Protein AF-0000000084807814 (afdb_homodimer)

Nearest PDB structures (foldseek):
  6lvo-assembly1_A  TM=9.625E-01  e=2.321E-27  Bosea sp. PAMC 26642
  5z7r-assembly1_A  TM=7.871E-01  e=3.374E-19  Clostridium acetobutylicum ATCC 824
  3lao-assembly1_A  TM=8.910E-01  e=4.026E-16  Pseudomonas aeruginosa PAO1
  3swx-assembly1_C  TM=7.745E-01  e=6.303E-18  Mycobacteroides abscessus
  6p5u-assembly1_A  TM=8.209E-01  e=6.820E-16  uncultured organism

Solvent-accessible surface area (backbone atoms only — not comparable to full-atom values): 24868 Å² total; per-residue (Å²): 124,38,92,38,49,48,77,48,78,55,91,37,27,34,38,40,33,40,49,34,74,93,56,40,25,38,41,39,59,56,45,26,47,41,51,28,50,55,55,58,60,40,73,80,33,88,68,42,54,29,38,36,44,30,19,52,67,64,29,23,13,63,12,68,26,61,71,54,48,58,64,63,67,57,57,85,82,73,62,86,67,82,42,41,61,52,51,27,46,48,43,50,44,61,54,72,56,55,31,33,35,18,30,14,18,39,16,21,38,63,45,37,32,53,50,70,65,34,42,40,28,30,24,5,68,63,16,38,38,31,34,56,36,38,78,38,41,38,54,59,47,69,27,29,79,60,42,38,33,52,27,42,34,61,70,56,30,42,39,26,52,64,68,40,41,69,34,45,33,66,54,33,36,69,38,23,65,28,75,46,75,42,58,73,75,41,22,62,64,54,43,49,52,53,44,47,57,53,58,73,39,39,64,67,25,42,40,53,33,49,58,57,49,45,80,53,41,68,60,41,46,52,40,29,50,53,28,49,51,54,30,56,56,26,59,73,31,69,59,13,47,52,31,51,52,51,52,56,53,57,72,75,103,124,40,93,38,48,49,78,47,80,56,93,37,27,35,38,40,31,41,49,33,73,94,57,41,24,38,40,37,57,55,44,26,46,43,52,27,49,55,55,58,59,40,74,78,32,87,66,42,56,29,37,36,41,29,20,54,68,65,27,23,13,62,12,68,26,63,70,55,49,58,64,64,67,58,58,88,80,73,64,80,67,84,41,42,60,52,51,27,47,48,41,52,46,63,53,70,58,54,32,33,35,18,31,15,20,40,17,20,38,63,45,35,32,52,51,72,66,36,77,43,30,32,25,4,68,64,16,38,37,31,35,57,37,22,73,38,16,25,43,50,49,68,27,29,42,59,44,37,24,68,52,28,4,51,33,51,30,36,40,25,51,48,63,40,42,70,34,44,33,66,53,33,34,69,39,55,71,28,74,45,72,42,58,73,76,40,23,60,62,54,44,48,52,53,45,48,58,57,61,71,43,65,65,67,61,50,41,53,52,49,56,72,72,46,81,52,42,68,59,41,46,51,40,28,50,53,30,46,49,54,31,53,56,26,59,72,31,69,54,14,48,51,31,50,51,50,51,56,52,59,74,75,104

Radius of gyration: 24.82 Å; Cα contacts (8 Å, |Δi|>4): 1055; chains: 2; bounding box: 50×74×62 Å

pLDDT: mean 93.94, std 10.64, range [45.28, 98.94]

Organism: Rhodopseudomonas palustris (strain HaA2) (NCBI:txid316058)

InterPro domains:
  IPR001753 Enoyl-CoA hydratase/isomerase-like domain [PF00378] (10-251)
  IPR029045 ClpP/crotonase-like domain superfamily [SSF52096] (1-252)
  IPR051053 Enoyl-CoA hydratase/isomerase and chromodomain-containing protein [PTHR43684] (3-251)

Secondary structure (DSSP, 8-state):
--TTEEEEEETTEEEEEE--GGGTT-B-HHHHHHHHHHHHHHHT-TT--EEEEE--SSEEE--B-HHHHHHHHT-TT-S----HHHHHHHHHHH--S-EEEEE-SEEETHHHHGGGG-SEEEEETT-EEE-TTGGGT----TTHHHHHHHHH-HHHHHHHHTT---EEHHHHHHHTS--EEE-TT-HHHHHHHHHHHHHTS-HHHHHHHHHHHSPPHHHHHHHHHHHHHHHHHHHTSHHHHHHHHHHHHHHH-/--TTEEEEEETTEEEEEE--GGGTT-B-HHHHHHHHHHHHHHHT-TT--EEEEE--SSEEE--B-HHHHHHHHT-TT-S----HHHHHHHHHHH--S-EEEEE-SEEETHHHHGGGG-SEEEEETT-EEE-TTGGGT----TTHHHHHHHHH-HHHHHHHHTT---EEHHHHHHHTS--EEE-TT-HHHHHHHHHHHHHTS-HHHHHHHHHHHSPPHHHHHHHHHHHHHHHHHHHTSHHHHHHHHHHHHHHH-

Sequence (506 aa):
MSDYLIVSDEDAVRVITMRRPEKKNALTQDMYRAMTAAIDSAQNDPTIRCLIITGGSGVFTAGNDLEDFLKAGTDASGAPRVTAATDFLYALARNTKPLIAAVDGLAIGIGTTLLFHCDYVLASTSAVFSTPFIQLGLVPEGASSLLAPRAMGHHRAFAMLVMGRKLSADDARDAGFVNAVVAPGHTEEEAMKAARDICALPAEAVAISRKLIKPSPTDLIARIDQESKLFGERMKSQEAIGAFTRFFQRKKGMSDYLIVSDEDAVRVITMRRPEKKNALTQDMYRAMTAAIDSAQNDPTIRCLIITGGSGVFTAGNDLEDFLKAGTDASGAPRVTAATDFLYALARNTKPLIAAVDGLAIGIGTTLLFHCDYVLASTSAVFSTPFIQLGLVPEGASSLLAPRAMGHHRAFAMLVMGRKLSADDARDAGFVNAVVAPGHTEEEAMKAARDICALPAEAVAISRKLIKPSPTDLIARIDQESKLFGERMKSQEAIGAFTRFFQRKKG

Structure (mmCIF, N/CA/C/O backbone):
data_AF-0000000084807814-model_v1
#
loop_
_entity.id
_entity.type
_entity.pdbx_description
1 polymer 'Enoyl-CoA hydratase'
#
loop_
_atom_site.group_PDB
_atom_site.id
_atom_site.type_symbol
_atom_site.label_atom_id
_atom_site.label_alt_id
_atom_site.label_comp_id
_atom_site.label_asym_id
_atom_site.label_entity_id
_atom_site.label_seq_id
_atom_site.pdbx_PDB_ins_code
_atom_site.Cartn_x
_atom_site.Cartn_y
_atom_site.Cartn_z
_atom_site.occupancy
_atom_site.B_iso_or_equiv
_atom_site.auth_seq_id
_atom_site.auth_comp_id
_atom_site.auth_asym_id
_atom_site.auth_atom_id
_atom_site.pdbx_PDB_model_num
ATOM 1 N N . MET A 1 1 ? -13.867 -27.859 -16.719 1 47.97 1 MET A N 1
ATOM 2 C CA . MET A 1 1 ? -13.211 -27.328 -15.523 1 47.97 1 MET A CA 1
ATOM 3 C C . MET A 1 1 ? -12.148 -28.281 -15 1 47.97 1 MET A C 1
ATOM 5 O O . MET A 1 1 ? -12.32 -29.5 -15.094 1 47.97 1 MET A O 1
ATOM 9 N N . SER A 1 2 ? -10.852 -27.922 -14.992 1 62.88 2 SER A N 1
ATOM 10 C CA . SER A 1 2 ? -9.781 -28.844 -14.648 1 62.88 2 SER A CA 1
ATOM 11 C C . SER A 1 2 ? -10.023 -29.5 -13.289 1 62.88 2 SER A C 1
ATOM 13 O O . SER A 1 2 ? -10.594 -28.875 -12.391 1 62.88 2 SER A O 1
ATOM 15 N N . ASP A 1 3 ? -9.977 -30.906 -13.172 1 85.38 3 ASP A N 1
ATOM 16 C CA . ASP A 1 3 ? -10.055 -31.656 -11.922 1 85.38 3 ASP A CA 1
ATOM 17 C C . ASP A 1 3 ? -9.062 -31.109 -10.891 1 85.38 3 ASP A C 1
ATOM 19 O O . ASP A 1 3 ? -9.203 -31.375 -9.695 1 85.38 3 ASP A O 1
ATOM 23 N N . TYR A 1 4 ? -8.273 -30.156 -11.398 1 95.62 4 TYR A N 1
ATOM 24 C CA . TYR A 1 4 ? -7.172 -29.75 -10.531 1 95.62 4 TYR A CA 1
ATOM 25 C C . TYR A 1 4 ? -7.387 -28.359 -9.984 1 95.62 4 TYR A C 1
ATOM 27 O O . TYR A 1 4 ? -6.496 -27.781 -9.344 1 95.62 4 TYR A O 1
ATOM 35 N N . LEU A 1 5 ? -8.641 -27.75 -10.289 1 97.56 5 LEU A N 1
ATOM 36 C CA . LEU A 1 5 ? -9.023 -26.453 -9.75 1 97.56 5 LEU A CA 1
ATOM 37 C C . LEU A 1 5 ? -10.43 -26.5 -9.172 1 97.56 5 LEU A C 1
ATOM 39 O O . LEU A 1 5 ? -11.383 -26.875 -9.867 1 97.56 5 LEU A O 1
ATOM 43 N N . ILE A 1 6 ? -10.539 -26.156 -7.945 1 97.44 6 ILE A N 1
ATOM 44 C CA . ILE A 1 6 ? -11.836 -26.094 -7.285 1 97.44 6 ILE A CA 1
ATOM 45 C C . ILE A 1 6 ? -12.219 -24.641 -7.031 1 97.44 6 ILE A C 1
ATOM 47 O O . ILE A 1 6 ? -11.445 -23.875 -6.441 1 97.44 6 ILE A O 1
ATOM 51 N N . VAL A 1 7 ? -13.375 -24.234 -7.543 1 98 7 VAL A N 1
ATOM 52 C CA . VAL A 1 7 ? -13.898 -22.891 -7.312 1 98 7 VAL A CA 1
ATOM 53 C C . VAL A 1 7 ? -15.156 -22.984 -6.441 1 98 7 VAL A C 1
ATOM 55 O O . VAL A 1 7 ? -16.078 -23.734 -6.746 1 98 7 VAL A O 1
ATOM 58 N N . SER A 1 8 ? -15.102 -22.328 -5.332 1 97.94 8 SER A N 1
ATOM 59 C CA . SER A 1 8 ? -16.25 -22.297 -4.441 1 97.94 8 SER A CA 1
ATOM 60 C C . SER A 1 8 ? -16.562 -20.875 -3.982 1 97.94 8 SER A C 1
ATOM 62 O O . SER A 1 8 ? -15.656 -20.047 -3.906 1 97.94 8 SER A O 1
ATOM 64 N N . ASP A 1 9 ? -17.844 -20.609 -3.77 1 97.94 9 ASP A N 1
ATOM 65 C CA . ASP A 1 9 ? -18.297 -19.312 -3.277 1 97.94 9 ASP A CA 1
ATOM 66 C C . ASP A 1 9 ? -18.906 -19.438 -1.88 1 97.94 9 ASP A C 1
ATOM 68 O O . ASP A 1 9 ? -19.75 -20.297 -1.636 1 97.94 9 ASP A O 1
ATOM 72 N N . GLU A 1 10 ? -18.328 -18.656 -0.94 1 95.31 10 GLU A N 1
ATOM 73 C CA . GLU A 1 10 ? -18.844 -18.625 0.424 1 95.31 10 GLU A CA 1
ATOM 74 C C . GLU A 1 10 ? -18.734 -17.234 1.02 1 95.31 10 GLU A C 1
ATOM 76 O O . GLU A 1 10 ? -17.672 -16.609 0.968 1 95.31 10 GLU A O 1
ATOM 81 N N . ASP A 1 11 ? -19.844 -16.625 1.625 1 93.19 11 ASP A N 1
ATOM 82 C CA . ASP A 1 11 ? -19.828 -15.359 2.342 1 93.19 11 ASP A CA 1
ATOM 83 C C . ASP A 1 11 ? -19.328 -14.227 1.444 1 93.19 11 ASP A C 1
ATOM 85 O O . ASP A 1 11 ? -18.453 -13.453 1.837 1 93.19 11 ASP A O 1
ATOM 89 N N . ALA A 1 12 ? -19.719 -14.211 0.139 1 97.75 12 ALA A N 1
ATOM 90 C CA . ALA A 1 12 ? -19.375 -13.18 -0.842 1 97.75 12 ALA A CA 1
ATOM 91 C C . ALA A 1 12 ? -17.922 -13.297 -1.283 1 97.75 12 ALA A C 1
ATOM 93 O O . ALA A 1 12 ? -17.375 -12.383 -1.909 1 97.75 12 ALA A O 1
ATOM 94 N N . VAL A 1 13 ? -17.328 -14.461 -0.873 1 98.75 13 VAL A N 1
ATOM 95 C CA . VAL A 1 13 ? -15.938 -14.719 -1.207 1 98.75 13 VAL A CA 1
ATOM 96 C C . VAL A 1 13 ? -15.836 -15.891 -2.182 1 98.75 13 VAL A C 1
ATOM 98 O O . VAL A 1 13 ? -16.406 -16.953 -1.935 1 98.75 13 VAL A O 1
ATOM 101 N N . ARG A 1 14 ? -15.203 -15.75 -3.318 1 98.81 14 ARG A N 1
ATOM 102 C CA . ARG A 1 14 ? -14.852 -16.875 -4.188 1 98.81 14 ARG A CA 1
ATOM 103 C C . ARG A 1 14 ? -13.461 -17.406 -3.854 1 98.81 14 ARG A C 1
ATOM 105 O O . ARG A 1 14 ? -12.484 -16.641 -3.838 1 98.81 14 ARG A O 1
ATOM 112 N N . VAL A 1 15 ? -13.406 -18.594 -3.574 1 98.81 15 VAL A N 1
ATOM 113 C CA . VAL A 1 15 ? -12.148 -19.266 -3.271 1 98.81 15 VAL A CA 1
ATOM 114 C C . VAL A 1 15 ? -11.711 -20.125 -4.457 1 98.81 15 VAL A C 1
ATOM 116 O O . VAL A 1 15 ? -12.469 -20.984 -4.914 1 98.81 15 VAL A O 1
ATOM 119 N N . ILE A 1 16 ? -10.586 -19.844 -4.996 1 98.81 16 ILE A N 1
ATOM 120 C CA . ILE A 1 16 ? -9.953 -20.578 -6.082 1 98.81 16 ILE A CA 1
ATOM 121 C C . ILE A 1 16 ? -8.828 -21.453 -5.523 1 98.81 16 ILE A C 1
ATOM 123 O O . ILE A 1 16 ? -7.797 -20.938 -5.078 1 98.81 16 ILE A O 1
ATOM 127 N N . THR A 1 17 ? -8.992 -22.719 -5.562 1 98.69 17 THR A N 1
ATOM 128 C CA . THR A 1 17 ? -8.062 -23.641 -4.93 1 98.69 17 THR A CA 1
ATOM 129 C C . THR A 1 17 ? -7.375 -24.516 -5.977 1 98.69 17 THR A C 1
ATOM 131 O O . THR A 1 17 ? -8.031 -25.281 -6.684 1 98.69 17 THR A O 1
ATOM 134 N N . MET A 1 18 ? -6.109 -24.375 -6.098 1 98.56 18 MET A N 1
ATOM 135 C CA . MET A 1 18 ? -5.312 -25.328 -6.859 1 98.56 18 MET A CA 1
ATOM 136 C C . MET A 1 18 ? -5.199 -26.656 -6.117 1 98.56 18 MET A C 1
ATOM 138 O O . MET A 1 18 ? -4.789 -26.703 -4.957 1 98.56 18 MET A O 1
ATOM 142 N N . ARG A 1 19 ? -5.559 -27.734 -6.793 1 96.44 19 ARG A N 1
ATOM 143 C CA . ARG A 1 19 ? -5.578 -29.047 -6.141 1 96.44 19 ARG A CA 1
ATOM 144 C C . ARG A 1 19 ? -5.023 -30.125 -7.062 1 96.44 19 ARG A C 1
ATOM 146 O O . ARG A 1 19 ? -5.785 -30.844 -7.707 1 96.44 19 ARG A O 1
ATOM 153 N N . ARG A 1 20 ? -3.789 -30.219 -7.051 1 97.06 20 ARG A N 1
ATOM 154 C CA . ARG A 1 20 ? -3.01 -31.234 -7.75 1 97.06 20 ARG A CA 1
ATOM 155 C C . ARG A 1 20 ? -1.819 -31.688 -6.91 1 97.06 20 ARG A C 1
ATOM 157 O O . ARG A 1 20 ? -0.674 -31.625 -7.359 1 97.06 20 ARG A O 1
ATOM 164 N N . PRO A 1 21 ? -2.107 -32.219 -5.695 1 93.75 21 PRO A N 1
ATOM 165 C CA . PRO A 1 21 ? -1.045 -32.438 -4.715 1 93.75 21 PRO A CA 1
ATOM 166 C C . PRO A 1 21 ? 0.008 -33.438 -5.203 1 93.75 21 PRO A C 1
ATOM 168 O O . PRO A 1 21 ? 1.18 -33.344 -4.828 1 93.75 21 PRO A O 1
ATOM 171 N N . GLU A 1 22 ? -0.35 -34.344 -6.098 1 95.06 22 GLU A N 1
ATOM 172 C CA . GLU A 1 22 ? 0.586 -35.344 -6.562 1 95.06 22 GLU A CA 1
ATOM 173 C C . GLU A 1 22 ? 1.7 -34.75 -7.406 1 95.06 22 GLU A C 1
ATOM 175 O O . GLU A 1 22 ? 2.74 -35.375 -7.621 1 95.06 22 GLU A O 1
ATOM 180 N N . LYS A 1 23 ? 1.473 -33.562 -7.879 1 96.81 23 LYS A N 1
ATOM 181 C CA . LYS A 1 23 ? 2.486 -32.844 -8.648 1 96.81 23 LYS A CA 1
ATOM 182 C C . LYS A 1 23 ? 2.814 -31.5 -8.016 1 96.81 23 LYS A C 1
ATOM 184 O O . LYS A 1 23 ? 3.152 -30.547 -8.719 1 96.81 23 LYS A O 1
ATOM 189 N N . LYS A 1 24 ? 2.516 -31.391 -6.66 1 98 24 LYS A N 1
ATOM 190 C CA . LYS A 1 24 ? 2.805 -30.172 -5.918 1 98 24 LYS A CA 1
ATOM 191 C C . LYS A 1 24 ? 2.113 -28.969 -6.555 1 98 24 LYS A C 1
ATOM 193 O O . LYS A 1 24 ? 2.717 -27.906 -6.695 1 98 24 LYS A O 1
ATOM 198 N N . ASN A 1 25 ? 0.924 -29.125 -7.102 1 98.25 25 ASN A N 1
ATOM 199 C CA . ASN A 1 25 ? 0.076 -28.109 -7.707 1 98.25 25 ASN A CA 1
ATOM 200 C C . ASN A 1 25 ? 0.769 -27.422 -8.883 1 98.25 25 ASN A C 1
ATOM 202 O O . ASN A 1 25 ? 0.616 -26.219 -9.086 1 98.25 25 ASN A O 1
ATOM 206 N N . ALA A 1 26 ? 1.634 -28.188 -9.656 1 98 26 ALA A N 1
ATOM 207 C CA . ALA A 1 26 ? 2.195 -27.641 -10.891 1 98 26 ALA A CA 1
ATOM 208 C C . ALA A 1 26 ? 1.093 -27.219 -11.852 1 98 26 ALA A C 1
ATOM 210 O O . ALA A 1 26 ? 0.138 -27.969 -12.086 1 98 26 ALA A O 1
ATOM 211 N N . LEU A 1 27 ? 1.216 -26.016 -12.414 1 97.81 27 LEU A N 1
ATOM 212 C CA . LEU A 1 27 ? 0.135 -25.375 -13.148 1 97.81 27 LEU A CA 1
ATOM 213 C C . LEU A 1 27 ? 0.146 -25.781 -14.617 1 97.81 27 LEU A C 1
ATOM 215 O O . LEU A 1 27 ? 1.195 -25.766 -15.266 1 97.81 27 LEU A O 1
ATOM 219 N N . THR A 1 28 ? -0.939 -26.203 -15.102 1 95.88 28 THR A N 1
ATOM 220 C CA . THR A 1 28 ? -1.131 -26.578 -16.5 1 95.88 28 THR A CA 1
ATOM 221 C C . THR A 1 28 ? -1.923 -25.5 -17.234 1 95.88 28 THR A C 1
ATOM 223 O O . THR A 1 28 ? -2.531 -24.625 -16.609 1 95.88 28 THR A O 1
ATOM 226 N N . GLN A 1 29 ? -1.969 -25.656 -18.578 1 94.69 29 GLN A N 1
ATOM 227 C CA . GLN A 1 29 ? -2.766 -24.734 -19.391 1 94.69 29 GLN A CA 1
ATOM 228 C C . GLN A 1 29 ? -4.238 -24.781 -18.984 1 94.69 29 GLN A C 1
ATOM 230 O O . GLN A 1 29 ? -4.91 -23.75 -18.938 1 94.69 29 GLN A O 1
ATOM 235 N N . ASP A 1 30 ? -4.688 -25.938 -18.688 1 95.62 30 ASP A N 1
ATOM 236 C CA . ASP A 1 30 ? -6.082 -26.094 -18.281 1 95.62 30 ASP A CA 1
ATOM 237 C C . ASP A 1 30 ? -6.352 -25.391 -16.953 1 95.62 30 ASP A C 1
ATOM 239 O O . ASP A 1 30 ? -7.402 -24.766 -16.781 1 95.62 30 ASP A O 1
ATOM 243 N N . MET A 1 31 ? -5.48 -25.5 -15.984 1 97.62 31 MET A N 1
ATOM 244 C CA . MET A 1 31 ? -5.621 -24.812 -14.711 1 97.62 31 MET A CA 1
ATOM 245 C C . MET A 1 31 ? -5.648 -23.297 -14.914 1 97.62 31 MET A C 1
ATOM 247 O O . MET A 1 31 ? -6.453 -22.594 -14.297 1 97.62 31 MET A O 1
ATOM 251 N N . TYR A 1 32 ? -4.793 -22.781 -15.797 1 97.5 32 TYR A N 1
ATOM 252 C CA . TYR A 1 32 ? -4.773 -21.344 -16.094 1 97.5 32 TYR A CA 1
ATOM 253 C C . TYR A 1 32 ? -6.105 -20.891 -16.672 1 97.5 32 TYR A C 1
ATOM 255 O O . TYR A 1 32 ? -6.645 -19.859 -16.281 1 97.5 32 TYR A O 1
ATOM 263 N N . ARG A 1 33 ? -6.586 -21.641 -17.656 1 96.88 33 ARG A N 1
ATOM 264 C CA . ARG A 1 33 ? -7.867 -21.297 -18.266 1 96.88 33 ARG A CA 1
ATOM 265 C C . ARG A 1 33 ? -8.977 -21.25 -17.219 1 96.88 33 ARG A C 1
ATOM 267 O O . ARG A 1 33 ? -9.805 -20.344 -17.234 1 96.88 33 ARG A O 1
ATOM 274 N N . ALA A 1 34 ? -8.922 -22.219 -16.344 1 97.88 34 ALA A N 1
ATOM 275 C CA . ALA A 1 34 ? -9.938 -22.281 -15.289 1 97.88 34 ALA A CA 1
ATOM 276 C C . ALA A 1 34 ? -9.812 -21.109 -14.328 1 97.88 34 ALA A C 1
ATOM 278 O O . ALA A 1 34 ? -10.812 -20.531 -13.898 1 97.88 34 ALA A O 1
ATOM 279 N N . MET A 1 35 ? -8.609 -20.766 -13.922 1 98.44 35 MET A N 1
ATOM 280 C CA . MET A 1 35 ? -8.391 -19.625 -13.039 1 98.44 35 MET A CA 1
ATOM 281 C C . MET A 1 35 ? -8.836 -18.328 -13.695 1 98.44 35 MET A C 1
ATOM 283 O O . MET A 1 35 ? -9.461 -17.484 -13.062 1 98.44 35 MET A O 1
ATOM 287 N N . THR A 1 36 ? -8.539 -18.172 -15.008 1 98.25 36 THR A N 1
ATOM 288 C CA . THR A 1 36 ? -8.984 -17 -15.758 1 98.25 36 THR A CA 1
ATOM 289 C C . THR A 1 36 ? -10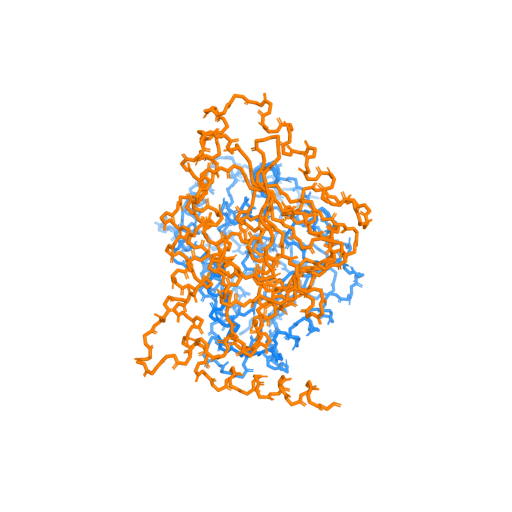.508 -16.891 -15.734 1 98.25 36 THR A C 1
ATOM 291 O O . THR A 1 36 ? -11.055 -15.828 -15.43 1 98.25 36 THR A O 1
ATOM 294 N N . ALA A 1 37 ? -11.109 -17.984 -16.016 1 98.06 37 ALA A N 1
ATOM 295 C CA . ALA A 1 37 ? -12.57 -18.016 -16.031 1 98.06 37 ALA A CA 1
ATOM 296 C C . ALA A 1 37 ? -13.141 -17.656 -14.656 1 98.06 37 ALA A C 1
ATOM 298 O O . ALA A 1 37 ? -14.125 -16.922 -14.562 1 98.06 37 ALA A O 1
ATOM 299 N N . ALA A 1 38 ? -12.508 -18.203 -13.602 1 98.44 38 ALA A N 1
ATOM 300 C CA . ALA A 1 38 ? -12.969 -17.938 -12.234 1 98.44 38 ALA A CA 1
ATOM 301 C C . ALA A 1 38 ? -12.859 -16.469 -11.883 1 98.44 38 ALA A C 1
ATOM 303 O O . ALA A 1 38 ? -13.766 -15.898 -11.266 1 98.44 38 ALA A O 1
ATOM 304 N N . ILE A 1 39 ? -11.805 -15.828 -12.25 1 98.69 39 ILE A N 1
ATOM 305 C CA . ILE A 1 39 ? -11.586 -14.414 -11.961 1 98.69 39 ILE A CA 1
ATOM 306 C C . ILE A 1 39 ? -12.539 -13.57 -12.805 1 98.69 39 ILE A C 1
ATOM 308 O O . ILE A 1 39 ? -13.211 -12.68 -12.289 1 98.69 39 ILE A O 1
ATOM 312 N N . ASP A 1 40 ? -12.648 -13.891 -14.094 1 98.38 40 ASP A N 1
ATOM 313 C CA . ASP A 1 40 ? -13.453 -13.102 -15.016 1 98.38 40 ASP A CA 1
ATOM 314 C C . ASP A 1 40 ? -14.93 -13.148 -14.641 1 98.38 40 ASP A C 1
ATOM 316 O O . ASP A 1 40 ? -15.617 -12.125 -14.664 1 98.38 40 ASP A O 1
ATOM 320 N N . SER A 1 41 ? -15.375 -14.312 -14.281 1 98 41 SER A N 1
ATOM 321 C CA . SER A 1 41 ? -16.797 -14.453 -13.977 1 98 41 SER A CA 1
ATOM 322 C C . SER A 1 41 ? -17.156 -13.734 -12.68 1 98 41 SER A C 1
ATOM 324 O O . SER A 1 41 ? -18.312 -13.398 -12.453 1 98 41 SER A O 1
ATOM 326 N N . ALA A 1 42 ? -16.188 -13.555 -11.797 1 98.06 42 ALA A N 1
ATOM 327 C CA . ALA A 1 42 ? -16.422 -12.859 -10.539 1 98.06 42 ALA A CA 1
ATOM 328 C C . ALA A 1 42 ? -16.625 -11.359 -10.766 1 98.06 42 ALA A C 1
ATOM 330 O O . ALA A 1 42 ? -17.234 -10.672 -9.945 1 98.06 42 ALA A O 1
ATOM 331 N N . GLN A 1 43 ? -16.109 -10.758 -11.836 1 96.44 43 GLN A N 1
ATOM 332 C CA . GLN A 1 43 ? -16.062 -9.312 -12.047 1 96.44 43 GLN A CA 1
ATOM 333 C C . GLN A 1 43 ? -17.453 -8.727 -12.164 1 96.44 43 GLN A C 1
ATOM 335 O O . GLN A 1 43 ? -17.719 -7.621 -11.688 1 96.44 43 GLN A O 1
ATOM 340 N N . ASN A 1 44 ? -18.375 -9.438 -12.75 1 92.75 44 ASN A N 1
ATOM 341 C CA . ASN A 1 44 ? -19.703 -8.898 -12.977 1 92.75 44 ASN A CA 1
ATOM 342 C C . ASN A 1 44 ? -20.734 -9.531 -12.039 1 92.75 44 ASN A C 1
ATOM 344 O O . ASN A 1 44 ? -21.938 -9.398 -12.25 1 92.75 44 ASN A O 1
ATOM 348 N N . ASP A 1 45 ? -20.297 -10.352 -11.102 1 96.5 45 ASP A N 1
ATOM 349 C CA . ASP A 1 45 ? -21.172 -10.969 -10.109 1 96.5 45 ASP A CA 1
ATOM 350 C C . ASP A 1 45 ? -21.172 -10.164 -8.812 1 96.5 45 ASP A C 1
ATOM 352 O O . ASP A 1 45 ? -20.219 -10.234 -8.031 1 96.5 45 ASP A O 1
ATOM 356 N N . PRO A 1 46 ? -22.219 -9.422 -8.57 1 94.5 46 PRO A N 1
ATOM 357 C CA . PRO A 1 46 ? -22.234 -8.539 -7.402 1 94.5 46 PRO A CA 1
ATOM 358 C C . PRO A 1 46 ? -22.219 -9.305 -6.082 1 94.5 46 PRO A C 1
ATOM 360 O O . PRO A 1 46 ? -22 -8.711 -5.023 1 94.5 46 PRO A O 1
ATOM 363 N N . THR A 1 47 ? -22.469 -10.617 -6.133 1 96.81 47 THR A N 1
ATOM 364 C CA . THR A 1 47 ? -22.484 -11.406 -4.906 1 96.81 47 THR A CA 1
ATOM 365 C C . THR A 1 47 ? -21.078 -11.789 -4.488 1 96.81 47 THR A C 1
ATOM 367 O O . THR A 1 47 ? -20.859 -12.227 -3.357 1 96.81 47 THR A O 1
ATOM 370 N N . ILE A 1 48 ? -20.109 -11.664 -5.391 1 98.25 48 ILE A N 1
ATOM 371 C CA . ILE A 1 48 ? -18.719 -11.906 -5.07 1 98.25 48 ILE A CA 1
ATOM 372 C C . ILE A 1 48 ? -18.016 -10.578 -4.812 1 98.25 48 ILE A C 1
ATOM 374 O O . ILE A 1 48 ? -17.938 -9.727 -5.699 1 98.25 48 ILE A O 1
ATOM 378 N N . ARG A 1 49 ? -17.422 -10.383 -3.615 1 98.06 49 ARG A N 1
ATOM 379 C CA . ARG A 1 49 ? -16.828 -9.102 -3.225 1 98.06 49 ARG A CA 1
ATOM 380 C C . ARG A 1 49 ? -15.312 -9.227 -3.041 1 98.06 49 ARG A C 1
ATOM 382 O O . ARG A 1 49 ? -14.602 -8.227 -3.002 1 98.06 49 ARG A O 1
ATOM 389 N N . CYS A 1 50 ? -14.906 -10.453 -2.895 1 98.62 50 CYS A N 1
ATOM 390 C CA . CYS A 1 50 ? -13.492 -10.734 -2.676 1 98.62 50 CYS A CA 1
ATOM 391 C C . CYS A 1 50 ? -13.109 -12.102 -3.244 1 98.62 50 CYS A C 1
ATOM 393 O O . CYS A 1 50 ? -13.961 -12.984 -3.352 1 98.62 50 CYS A O 1
ATOM 395 N N . LEU A 1 51 ? -11.891 -12.281 -3.672 1 98.88 51 LEU A N 1
ATOM 396 C CA . LEU A 1 51 ? -11.359 -13.547 -4.16 1 98.88 51 LEU A CA 1
ATOM 397 C C . LEU A 1 51 ? -10.195 -14.016 -3.287 1 98.88 51 LEU A C 1
ATOM 399 O O . LEU A 1 51 ? -9.445 -13.203 -2.752 1 98.88 51 LEU A O 1
ATOM 403 N N . ILE A 1 52 ? -10.062 -15.312 -3.148 1 98.94 52 ILE A N 1
ATOM 404 C CA . ILE A 1 52 ? -8.906 -15.953 -2.523 1 98.94 52 ILE A CA 1
ATOM 405 C C . ILE A 1 52 ? -8.297 -16.969 -3.486 1 98.94 52 ILE A C 1
ATOM 407 O O . ILE A 1 52 ? -9.023 -17.734 -4.129 1 98.94 52 ILE A O 1
ATOM 411 N N . ILE A 1 53 ? -7.004 -16.938 -3.705 1 98.94 53 ILE A N 1
ATOM 412 C CA . ILE A 1 53 ? -6.27 -18 -4.371 1 98.94 53 ILE A CA 1
ATOM 413 C C . ILE A 1 53 ? -5.438 -18.781 -3.348 1 98.94 53 ILE A C 1
ATOM 415 O O . ILE A 1 53 ? -4.754 -18.172 -2.516 1 98.94 53 ILE A O 1
ATOM 419 N N . THR A 1 54 ? -5.57 -20.109 -3.346 1 98.88 54 THR A N 1
ATOM 420 C CA . THR A 1 54 ? -4.84 -20.953 -2.402 1 98.88 54 THR A CA 1
ATOM 421 C C . THR A 1 54 ? -4.449 -22.281 -3.051 1 98.88 54 THR A C 1
ATOM 423 O O . THR A 1 54 ? -5.055 -22.688 -4.039 1 98.88 54 THR A O 1
ATOM 426 N N . GLY A 1 55 ? -3.385 -22.875 -2.584 1 98.44 55 GLY A N 1
ATOM 427 C CA . GLY A 1 55 ? -3.016 -24.234 -2.951 1 98.44 55 GLY A CA 1
ATOM 428 C C . GLY A 1 55 ? -3.383 -25.25 -1.895 1 98.44 55 GLY A C 1
ATOM 429 O O . GLY A 1 55 ? -3.037 -26.438 -2.018 1 98.44 55 GLY A O 1
ATOM 430 N N . GLY A 1 56 ? -4.078 -24.797 -0.87 1 96.19 56 GLY A N 1
ATOM 431 C CA . GLY A 1 56 ? -4.316 -25.672 0.272 1 96.19 56 GLY A CA 1
ATOM 432 C C . GLY A 1 56 ? -3.119 -25.781 1.198 1 96.19 56 GLY A C 1
ATOM 433 O O . GLY A 1 56 ? -2.27 -24.891 1.229 1 96.19 56 GLY A O 1
ATOM 434 N N . SER A 1 57 ? -3.094 -26.844 2.012 1 93.88 57 SER A N 1
ATOM 435 C CA . SER A 1 57 ? -2.025 -27.016 2.988 1 93.88 57 SER A CA 1
ATOM 436 C C . SER A 1 57 ? -0.778 -27.609 2.342 1 93.88 57 SER A C 1
ATOM 438 O O . SER A 1 57 ? -0.877 -28.5 1.48 1 93.88 57 SER A O 1
ATOM 440 N N . GLY A 1 58 ? 0.363 -27.141 2.662 1 94.81 58 GLY A N 1
ATOM 441 C CA . GLY A 1 58 ? 1.634 -27.781 2.375 1 94.81 58 GLY A CA 1
ATOM 442 C C . GLY A 1 58 ? 2.328 -27.203 1.152 1 94.81 58 GLY A C 1
ATOM 443 O O . GLY A 1 58 ? 3.551 -27.047 1.146 1 94.81 58 GLY A O 1
ATOM 444 N N . VAL A 1 59 ? 1.577 -27 0.078 1 97.75 59 VAL A N 1
ATOM 445 C CA . VAL A 1 59 ? 2.188 -26.469 -1.142 1 97.75 59 VAL A CA 1
ATOM 446 C C . VAL A 1 59 ? 1.219 -25.516 -1.839 1 97.75 59 VAL A C 1
ATOM 448 O O . VAL A 1 59 ? 0.071 -25.891 -2.109 1 97.75 59 VAL A O 1
ATOM 451 N N . PHE A 1 60 ? 1.658 -24.297 -2.066 1 98.75 60 PHE A N 1
ATOM 452 C CA . PHE A 1 60 ? 0.889 -23.391 -2.922 1 98.75 60 PHE A CA 1
ATOM 453 C C . PHE A 1 60 ? 0.979 -23.828 -4.379 1 98.75 60 PHE A C 1
ATOM 455 O O . PHE A 1 60 ? 0.04 -24.422 -4.914 1 98.75 60 PHE A O 1
ATOM 462 N N . THR A 1 61 ? 2.176 -23.719 -4.996 1 98.75 61 THR A N 1
ATOM 463 C CA . THR A 1 61 ? 2.416 -24.297 -6.316 1 98.75 61 THR A CA 1
ATOM 464 C C . THR A 1 61 ? 3.912 -24.375 -6.602 1 98.75 61 THR A C 1
ATOM 466 O O . THR A 1 61 ? 4.676 -23.484 -6.238 1 98.75 61 THR A O 1
ATOM 469 N N . ALA A 1 62 ? 4.266 -25.453 -7.281 1 97.94 62 ALA A N 1
ATOM 470 C CA . ALA A 1 62 ? 5.648 -25.625 -7.723 1 97.94 62 ALA A CA 1
ATOM 471 C C . ALA A 1 62 ? 5.91 -24.844 -9.008 1 97.94 62 ALA A C 1
ATOM 473 O O . ALA A 1 62 ? 7.008 -24.906 -9.57 1 97.94 62 ALA A O 1
ATOM 474 N N . GLY A 1 63 ? 4.883 -24.125 -9.453 1 97.5 63 GLY A N 1
ATOM 475 C CA . GLY A 1 63 ? 5.012 -23.375 -10.688 1 97.5 63 GLY A CA 1
ATOM 476 C C . GLY A 1 63 ? 4.453 -24.109 -11.898 1 97.5 63 GLY A C 1
ATOM 477 O O . GLY A 1 63 ? 3.504 -24.875 -11.773 1 97.5 63 GLY A O 1
ATOM 478 N N . ASN A 1 64 ? 4.945 -23.781 -13.07 1 95 64 ASN A N 1
ATOM 479 C CA . ASN A 1 64 ? 4.453 -24.375 -14.305 1 95 64 ASN A CA 1
ATOM 480 C C . ASN A 1 64 ? 4.762 -25.875 -14.367 1 95 64 ASN A C 1
ATOM 482 O O . ASN A 1 64 ? 5.852 -26.297 -13.984 1 95 64 ASN A O 1
ATOM 486 N N . ASP A 1 65 ? 3.752 -26.625 -14.797 1 93.81 65 ASP A N 1
ATOM 487 C CA . ASP A 1 65 ? 4.082 -27.953 -15.273 1 93.81 65 ASP A CA 1
ATOM 488 C C . ASP A 1 65 ? 5 -27.906 -16.484 1 93.81 65 ASP A C 1
ATOM 490 O O . ASP A 1 65 ? 4.586 -27.469 -17.562 1 93.81 65 ASP A O 1
ATOM 494 N N . LEU A 1 66 ? 6.148 -28.312 -16.344 1 87.69 66 LEU A N 1
ATOM 495 C CA . LEU A 1 66 ? 7.188 -28.094 -17.328 1 87.69 66 LEU A CA 1
ATOM 496 C C . LEU A 1 66 ? 6.832 -28.781 -18.656 1 87.69 66 LEU A C 1
ATOM 498 O O . LEU A 1 66 ? 7.059 -28.219 -19.719 1 87.69 66 LEU A O 1
ATOM 502 N N . GLU A 1 67 ? 6.328 -30.047 -18.578 1 86 67 GLU A N 1
ATOM 503 C CA . GLU A 1 67 ? 5.93 -30.75 -19.781 1 86 67 GLU A CA 1
ATOM 504 C C . GLU A 1 67 ? 4.805 -30.016 -20.516 1 86 67 GLU A C 1
ATOM 506 O O . GLU A 1 67 ? 4.859 -29.828 -21.734 1 86 67 GLU A O 1
ATOM 511 N N . ASP A 1 68 ? 3.854 -29.625 -19.766 1 89.06 68 ASP A N 1
ATOM 512 C CA . ASP A 1 68 ? 2.732 -28.875 -20.312 1 89.06 68 ASP A CA 1
ATOM 513 C C . ASP A 1 68 ? 3.197 -27.547 -20.891 1 89.06 68 ASP A C 1
ATOM 515 O O . ASP A 1 68 ? 2.73 -27.125 -21.953 1 89.06 68 ASP A O 1
ATOM 519 N N . PHE A 1 69 ? 4.086 -26.922 -20.312 1 88.38 69 PHE A N 1
ATOM 520 C CA . PHE A 1 69 ? 4.637 -25.625 -20.688 1 88.38 69 PHE A CA 1
ATOM 521 C C . PHE A 1 69 ? 5.375 -25.719 -22.016 1 88.38 69 PHE A C 1
ATOM 523 O O . PHE A 1 69 ? 5.16 -24.906 -22.922 1 88.38 69 PHE A O 1
ATOM 530 N N . LEU A 1 70 ? 6.184 -26.656 -22.109 1 82.12 70 LEU A N 1
ATOM 531 C CA . LEU A 1 70 ? 6.977 -26.828 -23.312 1 82.12 70 LEU A CA 1
ATOM 532 C C . LEU A 1 70 ? 6.09 -27.188 -24.5 1 82.12 70 LEU A C 1
ATOM 534 O O . LEU A 1 70 ? 6.352 -26.75 -25.641 1 82.12 70 LEU A O 1
ATOM 538 N N . LYS A 1 71 ? 5.062 -27.859 -24.234 1 81.56 71 LYS A N 1
ATOM 539 C CA . LYS A 1 71 ? 4.125 -28.219 -25.297 1 81.56 71 LYS A CA 1
ATOM 540 C C . LYS A 1 71 ? 3.35 -27 -25.781 1 81.56 71 LYS A C 1
ATOM 542 O O . LYS A 1 71 ? 3.049 -26.891 -26.969 1 81.56 71 LYS A O 1
ATOM 547 N N . ALA A 1 72 ? 3.088 -26.141 -24.953 1 77.38 72 ALA A N 1
ATOM 548 C CA . ALA A 1 72 ? 2.297 -24.953 -25.266 1 77.38 72 ALA A CA 1
ATOM 549 C C . ALA A 1 72 ? 3.115 -23.938 -26.062 1 77.38 72 ALA A C 1
ATOM 551 O O . ALA A 1 72 ? 2.561 -23.156 -26.844 1 77.38 72 ALA A O 1
ATOM 552 N N . GLY A 1 73 ? 4.285 -23.703 -25.797 1 66.25 73 GLY A N 1
ATOM 553 C CA . GLY A 1 73 ? 5.152 -22.719 -26.422 1 66.25 73 GLY A CA 1
ATOM 554 C C . GLY A 1 73 ? 5.484 -23.047 -27.859 1 66.25 73 GLY A C 1
ATOM 555 O O . GLY A 1 73 ? 6 -22.203 -28.594 1 66.25 73 GLY A O 1
ATOM 556 N N . THR A 1 74 ? 5.387 -24.25 -28.25 1 56.91 74 THR A N 1
ATOM 557 C CA . THR A 1 74 ? 5.879 -24.641 -29.562 1 56.91 74 THR A CA 1
ATOM 558 C C . THR A 1 74 ? 4.84 -24.344 -30.641 1 56.91 74 THR A C 1
ATOM 560 O O . THR A 1 74 ? 4.953 -24.844 -31.766 1 56.91 74 THR A O 1
ATOM 563 N N . ASP A 1 75 ? 4.145 -23.188 -30.422 1 52.25 75 ASP A N 1
ATOM 564 C CA . ASP A 1 75 ? 3.385 -23.016 -31.656 1 52.25 75 ASP A CA 1
ATOM 565 C C . ASP A 1 75 ? 4.316 -22.75 -32.844 1 52.25 75 ASP A C 1
ATOM 567 O O . ASP A 1 75 ? 5.402 -22.203 -32.688 1 52.25 75 ASP A O 1
ATOM 571 N N . ALA A 1 76 ? 4.16 -23.438 -33.875 1 47.16 76 ALA A N 1
ATOM 572 C CA . ALA A 1 76 ? 4.914 -23.5 -35.125 1 47.16 76 ALA A CA 1
ATOM 573 C C . ALA A 1 76 ? 5.203 -22.094 -35.656 1 47.16 76 ALA A C 1
ATOM 575 O O . ALA A 1 76 ? 6.07 -21.906 -36.5 1 47.16 76 ALA A O 1
ATOM 576 N N . SER A 1 77 ? 4.227 -21.203 -35.469 1 47.38 77 SER A N 1
ATOM 577 C CA . SER A 1 77 ? 4.285 -20 -36.281 1 47.38 77 SER A CA 1
ATOM 578 C C . SER A 1 77 ? 5.27 -18.984 -35.688 1 47.38 77 SER A C 1
ATOM 580 O O . SER A 1 77 ? 5.562 -17.969 -36.344 1 47.38 77 SER A O 1
ATOM 582 N N . GLY A 1 78 ? 5.953 -19.172 -34.656 1 47.88 78 GLY A N 1
ATOM 583 C CA . GLY A 1 78 ? 6.949 -18.297 -34.062 1 47.88 78 GLY A CA 1
ATOM 584 C C . GLY A 1 78 ? 6.344 -17.141 -33.281 1 47.88 78 GLY A C 1
ATOM 585 O O . GLY A 1 78 ? 7.07 -16.297 -32.75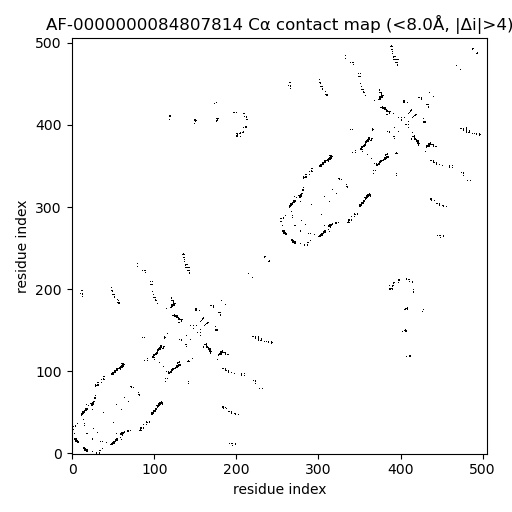 1 47.88 78 GLY A O 1
ATOM 586 N N . ALA A 1 79 ? 5.137 -16.703 -33.5 1 46.38 79 ALA A N 1
ATOM 587 C CA . ALA A 1 79 ? 4.52 -15.531 -32.875 1 46.38 79 ALA A CA 1
ATOM 588 C C . ALA A 1 79 ? 4.281 -15.766 -31.391 1 46.38 79 ALA A C 1
ATOM 590 O O . ALA A 1 79 ? 4.012 -16.891 -30.969 1 46.38 79 ALA A O 1
ATOM 591 N N . PRO A 1 80 ? 4.75 -14.797 -30.547 1 49 80 PRO A N 1
ATOM 592 C CA . PRO A 1 80 ? 4.461 -14.961 -29.125 1 49 80 PRO A CA 1
ATOM 593 C C . PRO A 1 80 ? 3.035 -15.43 -28.859 1 49 80 PRO A C 1
ATOM 595 O O . PRO A 1 80 ? 2.08 -14.836 -29.359 1 49 80 PRO A O 1
ATOM 598 N N . ARG A 1 81 ? 2.707 -16.719 -28.844 1 52.59 81 ARG A N 1
ATOM 599 C CA . ARG A 1 81 ? 1.368 -17.234 -28.562 1 52.59 81 ARG A CA 1
ATOM 600 C C . ARG A 1 81 ? 0.921 -16.812 -27.156 1 52.59 81 ARG A C 1
ATOM 602 O O . ARG A 1 81 ? 1.646 -17.016 -26.188 1 52.59 81 ARG A O 1
ATOM 609 N N . VAL A 1 82 ? 0.044 -15.875 -27.172 1 62.56 82 VAL A N 1
ATOM 610 C CA . VAL A 1 82 ? -0.691 -15.695 -25.938 1 62.56 82 VAL A CA 1
ATOM 611 C C . VAL A 1 82 ? -1.1 -17.062 -25.375 1 62.56 82 VAL A C 1
ATOM 613 O O . VAL A 1 82 ? -1.857 -17.797 -26 1 62.56 82 VAL A O 1
ATOM 616 N N . THR A 1 83 ? -0.372 -17.438 -24.391 1 87 83 THR A N 1
ATOM 617 C CA . THR A 1 83 ? -0.648 -18.703 -23.703 1 87 83 THR A CA 1
ATOM 618 C C . THR A 1 83 ? -1.751 -18.531 -22.672 1 87 83 THR A C 1
ATOM 620 O O . THR A 1 83 ? -2.164 -17.406 -22.375 1 87 83 THR A O 1
ATOM 623 N N . ALA A 1 84 ? -2.332 -19.609 -22.234 1 94.25 84 ALA A N 1
ATOM 624 C CA . ALA A 1 84 ? -3.297 -19.547 -21.125 1 94.25 84 ALA A CA 1
ATOM 625 C C . ALA A 1 84 ? -2.689 -18.891 -19.906 1 94.25 84 ALA A C 1
ATOM 627 O O . ALA A 1 84 ? -3.389 -18.203 -19.156 1 94.25 84 ALA A O 1
ATOM 628 N N . ALA A 1 85 ? -1.409 -19.047 -19.75 1 95.38 85 ALA A N 1
ATOM 629 C CA . ALA A 1 85 ? -0.717 -18.391 -18.641 1 95.38 85 ALA A CA 1
ATOM 630 C C . ALA A 1 85 ? -0.762 -16.875 -18.781 1 95.38 85 ALA A C 1
ATOM 632 O O . ALA A 1 85 ? -1.022 -16.156 -17.812 1 95.38 85 ALA A O 1
ATOM 633 N N . THR A 1 86 ? -0.493 -16.391 -20 1 95.5 86 THR A N 1
ATOM 634 C CA . THR A 1 86 ? -0.526 -14.953 -20.25 1 95.5 86 THR A CA 1
ATOM 635 C C . THR A 1 86 ? -1.937 -14.406 -20.047 1 95.5 86 THR A C 1
ATOM 637 O O . THR A 1 86 ? -2.117 -13.336 -19.469 1 95.5 86 THR A O 1
ATOM 640 N N . ASP A 1 87 ? -2.93 -15.125 -20.531 1 96.75 87 ASP A N 1
ATOM 641 C CA . ASP A 1 87 ? -4.316 -14.727 -20.328 1 96.75 87 ASP A CA 1
ATOM 642 C C . ASP A 1 87 ? -4.645 -14.617 -18.844 1 96.75 87 ASP A C 1
ATOM 644 O O . ASP A 1 87 ? -5.367 -13.711 -18.422 1 96.75 87 ASP A O 1
ATOM 648 N N . PHE A 1 88 ? -4.172 -15.578 -18.125 1 98.12 88 PHE A N 1
ATOM 649 C CA . PHE A 1 88 ? -4.363 -15.555 -16.688 1 98.12 88 PHE A CA 1
ATOM 650 C C . PHE A 1 88 ? -3.74 -14.312 -16.078 1 98.12 88 PHE A C 1
ATOM 652 O O . PHE A 1 88 ? -4.363 -13.633 -15.25 1 98.12 88 PHE A O 1
ATOM 659 N N . LEU A 1 89 ? -2.531 -13.945 -16.484 1 98.38 89 LEU A N 1
ATOM 660 C CA . LEU A 1 89 ? -1.855 -12.75 -15.984 1 98.38 89 LEU A CA 1
ATOM 661 C C . LEU A 1 89 ? -2.631 -11.492 -16.359 1 98.38 89 LEU A C 1
ATOM 663 O O . LEU A 1 89 ? -2.721 -10.555 -15.562 1 98.38 89 LEU A O 1
ATOM 667 N N . TYR A 1 90 ? -3.207 -11.484 -17.578 1 98.38 90 TYR A N 1
ATOM 668 C CA . TYR A 1 90 ? -4.055 -10.359 -17.969 1 98.38 90 TYR A CA 1
ATOM 669 C C . TYR A 1 90 ? -5.281 -10.266 -17.078 1 98.38 90 TYR A C 1
ATOM 671 O O . TYR A 1 90 ? -5.703 -9.172 -16.703 1 98.38 90 TYR A O 1
ATOM 679 N N . ALA A 1 91 ? -5.848 -11.445 -16.766 1 98.56 91 ALA A N 1
ATOM 680 C CA . ALA A 1 91 ? -7.008 -11.461 -15.867 1 98.56 91 ALA A CA 1
ATOM 681 C C . ALA A 1 91 ? -6.656 -10.875 -14.508 1 98.56 91 ALA A C 1
ATOM 683 O O . ALA A 1 91 ? -7.449 -10.133 -13.922 1 98.56 91 ALA A O 1
ATOM 684 N N . LEU A 1 92 ? -5.473 -11.188 -13.969 1 98.69 92 LEU A N 1
ATOM 685 C CA . LEU A 1 92 ? -5.012 -10.617 -12.711 1 98.69 92 LEU A CA 1
ATOM 686 C C . LEU A 1 92 ? -4.863 -9.102 -12.828 1 98.69 92 LEU A C 1
ATOM 688 O O . LEU A 1 92 ? -5.281 -8.359 -11.938 1 98.69 92 LEU A O 1
ATOM 692 N N . ALA A 1 93 ? -4.312 -8.648 -13.945 1 98.44 93 ALA A N 1
ATOM 693 C CA . ALA A 1 93 ? -4.066 -7.223 -14.172 1 98.44 93 ALA A CA 1
ATOM 694 C C . ALA A 1 93 ? -5.379 -6.449 -14.258 1 98.44 93 ALA A C 1
ATOM 696 O O . ALA A 1 93 ? -5.465 -5.309 -13.797 1 98.44 93 ALA A O 1
ATOM 697 N N . ARG A 1 94 ? -6.395 -7.059 -14.789 1 98 94 ARG A N 1
ATOM 698 C CA . ARG A 1 94 ? -7.664 -6.391 -15.055 1 98 94 ARG A CA 1
ATOM 699 C C . ARG A 1 94 ? -8.617 -6.539 -13.867 1 98 94 ARG A C 1
ATOM 701 O O . ARG A 1 94 ? -9.648 -5.871 -13.812 1 98 94 ARG A O 1
ATOM 708 N N . ASN A 1 95 ? -8.289 -7.484 -12.961 1 98.06 95 ASN A N 1
ATOM 709 C CA . ASN A 1 95 ? -9.164 -7.77 -11.828 1 98.06 95 ASN A CA 1
ATOM 710 C C . ASN A 1 95 ? -9.469 -6.512 -11.023 1 98.06 95 ASN A C 1
ATOM 712 O O . ASN A 1 95 ? -8.555 -5.762 -10.664 1 98.06 95 ASN A O 1
ATOM 716 N N . THR A 1 96 ? -10.75 -6.27 -10.75 1 96.69 96 THR A N 1
ATOM 717 C CA . THR A 1 96 ? -11.156 -5.043 -10.07 1 96.69 96 THR A CA 1
ATOM 718 C C . THR A 1 96 ? -11.578 -5.34 -8.633 1 96.69 96 THR A C 1
ATOM 720 O O . THR A 1 96 ? -11.93 -4.426 -7.883 1 96.69 96 THR A O 1
ATOM 723 N N . LYS A 1 97 ? -11.539 -6.57 -8.188 1 97.88 97 LYS A N 1
ATOM 724 C CA . LYS A 1 97 ? -11.969 -6.965 -6.848 1 97.88 97 LYS A CA 1
ATOM 725 C C . LYS A 1 97 ? -10.773 -7.336 -5.977 1 97.88 97 LYS A C 1
ATOM 727 O O . LYS A 1 97 ? -9.781 -7.879 -6.473 1 97.88 97 LYS A O 1
ATOM 732 N N . PRO A 1 98 ? -10.922 -7.051 -4.641 1 98.75 98 PRO A N 1
ATOM 733 C CA . PRO A 1 98 ? -9.828 -7.461 -3.76 1 98.75 98 PRO A CA 1
ATOM 734 C C . PRO A 1 98 ? -9.438 -8.93 -3.941 1 98.75 98 PRO A C 1
ATOM 736 O O . PRO A 1 98 ? -10.312 -9.789 -4.078 1 98.75 98 PRO A O 1
ATOM 739 N N . LEU A 1 99 ? -8.172 -9.188 -4.031 1 98.88 99 LEU A N 1
ATOM 740 C CA . LEU A 1 99 ? -7.617 -10.523 -4.238 1 98.88 99 LEU A CA 1
ATOM 741 C C . LEU A 1 99 ? -6.617 -10.867 -3.139 1 98.88 99 LEU A C 1
ATOM 743 O O . LEU A 1 99 ? -5.621 -10.156 -2.953 1 98.88 99 LEU A O 1
ATOM 747 N N . ILE A 1 100 ? -6.898 -11.969 -2.428 1 98.94 100 ILE A N 1
ATOM 748 C CA . ILE A 1 100 ? -6.074 -12.445 -1.32 1 98.94 100 ILE A CA 1
ATOM 749 C C . ILE A 1 100 ? -5.379 -13.742 -1.714 1 98.94 100 ILE A C 1
ATOM 751 O O . ILE A 1 100 ? -5.984 -14.609 -2.344 1 98.94 100 ILE A O 1
ATOM 755 N N . ALA A 1 101 ? -4.098 -13.898 -1.392 1 98.94 101 ALA A N 1
ATOM 756 C CA . ALA A 1 101 ? -3.406 -15.172 -1.541 1 98.94 101 ALA A CA 1
ATOM 757 C C . ALA A 1 101 ? -3.17 -15.836 -0.185 1 98.94 101 ALA A C 1
ATOM 759 O O . ALA A 1 101 ? -2.77 -15.164 0.774 1 98.94 101 ALA A O 1
ATOM 760 N N . ALA A 1 102 ? -3.492 -17.078 -0.065 1 98.94 102 ALA A N 1
ATOM 761 C CA . ALA A 1 102 ? -3.152 -17.938 1.068 1 98.94 102 ALA A CA 1
ATOM 762 C C . ALA A 1 102 ? -2.062 -18.938 0.692 1 98.94 102 ALA A C 1
ATOM 764 O O . ALA A 1 102 ? -2.34 -19.953 0.052 1 98.94 102 ALA A O 1
ATOM 765 N N . VAL A 1 103 ? -0.865 -18.656 1.14 1 98.94 103 VAL A N 1
ATOM 766 C CA . VAL A 1 103 ? 0.297 -19.391 0.654 1 98.94 103 VAL A CA 1
ATOM 767 C C . VAL A 1 103 ? 0.845 -20.281 1.766 1 98.94 103 VAL A C 1
ATOM 769 O O . VAL A 1 103 ? 1.48 -19.797 2.703 1 98.94 103 VAL A O 1
ATOM 772 N N . ASP A 1 104 ? 0.59 -21.516 1.619 1 98.56 104 ASP A N 1
ATOM 773 C CA . ASP A 1 104 ? 1.238 -22.5 2.477 1 98.56 104 ASP A CA 1
ATOM 774 C C . ASP A 1 104 ? 2.307 -23.281 1.709 1 98.56 104 ASP A C 1
ATOM 776 O O . ASP A 1 104 ? 2.041 -23.812 0.625 1 98.56 104 ASP A O 1
ATOM 780 N N . GLY A 1 105 ? 3.543 -23.312 2.193 1 98.12 105 GLY A N 1
ATOM 781 C CA . GLY A 1 105 ? 4.617 -24.062 1.55 1 98.12 105 GLY A CA 1
ATOM 782 C C . GLY A 1 105 ? 5.156 -23.375 0.31 1 98.12 105 GLY A C 1
ATOM 783 O O . GLY A 1 105 ? 5.238 -22.141 0.262 1 98.12 105 GLY A O 1
ATOM 784 N N . LEU A 1 106 ? 5.469 -24.109 -0.695 1 98.12 106 LEU A N 1
ATOM 785 C CA . LEU A 1 106 ? 6.227 -23.656 -1.854 1 98.12 106 LEU A CA 1
ATOM 786 C C . LEU A 1 106 ? 5.371 -22.75 -2.738 1 98.12 106 LEU A C 1
ATOM 788 O O . LEU A 1 106 ? 4.215 -23.062 -3.02 1 98.12 106 LEU A O 1
ATOM 792 N N . ALA A 1 107 ? 5.875 -21.641 -3.131 1 98.81 107 ALA A N 1
ATOM 793 C CA . ALA A 1 107 ? 5.402 -20.781 -4.211 1 98.81 107 ALA A CA 1
ATOM 794 C C . ALA A 1 107 ? 6.52 -20.484 -5.207 1 98.81 107 ALA A C 1
ATOM 796 O O . ALA A 1 107 ? 7.363 -19.609 -4.973 1 98.81 107 ALA A O 1
ATOM 797 N N . ILE A 1 108 ? 6.512 -21.156 -6.367 1 98.12 108 ILE A N 1
ATOM 798 C CA . ILE A 1 108 ? 7.645 -21.109 -7.285 1 98.12 108 ILE A CA 1
ATOM 799 C C . ILE A 1 108 ? 7.223 -20.453 -8.594 1 98.12 108 ILE A C 1
ATOM 801 O O . ILE A 1 108 ? 6.137 -20.734 -9.109 1 98.12 108 ILE A O 1
ATOM 805 N N . GLY A 1 109 ? 8.141 -19.641 -9.172 1 97.75 109 GLY A N 1
ATOM 806 C CA . GLY A 1 109 ? 7.875 -19 -10.453 1 97.75 109 GLY A CA 1
ATOM 807 C C . GLY A 1 109 ? 6.641 -18.125 -10.43 1 97.75 109 GLY A C 1
ATOM 808 O O . GLY A 1 109 ? 6.531 -17.219 -9.609 1 97.75 109 GLY A O 1
ATOM 809 N N . ILE A 1 110 ? 5.676 -18.5 -11.281 1 97.88 110 ILE A N 1
ATOM 810 C CA . ILE A 1 110 ? 4.426 -17.75 -11.367 1 97.88 110 ILE A CA 1
ATOM 811 C C . ILE A 1 110 ? 3.662 -17.859 -10.047 1 97.88 110 ILE A C 1
ATOM 813 O O . ILE A 1 110 ? 2.812 -17.031 -9.742 1 97.88 110 ILE A O 1
ATOM 817 N N . GLY A 1 111 ? 3.971 -18.891 -9.227 1 98.69 111 GLY A N 1
ATOM 818 C CA . GLY A 1 111 ? 3.416 -18.969 -7.887 1 98.69 111 GLY A CA 1
ATOM 819 C C . GLY A 1 111 ? 3.82 -17.797 -7.008 1 98.69 111 GLY A C 1
ATOM 820 O O . GLY A 1 111 ? 3.07 -17.406 -6.113 1 98.69 111 GLY A O 1
ATOM 821 N N . THR A 1 112 ? 5 -17.266 -7.223 1 98.81 112 THR A N 1
ATOM 822 C CA . THR A 1 112 ? 5.477 -16.094 -6.504 1 98.81 112 THR A CA 1
ATOM 823 C C . THR A 1 112 ? 5.055 -14.812 -7.223 1 98.81 112 THR A C 1
ATOM 825 O O . THR A 1 112 ? 4.539 -13.883 -6.594 1 98.81 112 THR A O 1
ATOM 828 N N . THR A 1 113 ? 5.219 -14.742 -8.586 1 98.62 113 THR A N 1
ATOM 829 C CA . THR A 1 113 ? 5.027 -13.484 -9.297 1 98.62 113 THR A CA 1
ATOM 830 C C . THR A 1 113 ? 3.555 -13.078 -9.281 1 98.62 113 THR A C 1
ATOM 832 O O . THR A 1 113 ? 3.234 -11.883 -9.273 1 98.62 113 THR A O 1
ATOM 835 N N . LEU A 1 114 ? 2.629 -14.086 -9.219 1 98.75 114 LEU A N 1
ATOM 836 C CA . LEU A 1 114 ? 1.221 -13.703 -9.18 1 98.75 114 LEU A CA 1
ATOM 837 C C . LEU A 1 114 ? 0.887 -12.984 -7.875 1 98.75 114 LEU A C 1
ATOM 839 O O . LEU A 1 114 ? -0.096 -12.242 -7.805 1 98.75 114 LEU A O 1
ATOM 843 N N . LEU A 1 115 ? 1.698 -13.211 -6.777 1 98.94 115 LEU A N 1
ATOM 844 C CA . LEU A 1 115 ? 1.435 -12.602 -5.477 1 98.94 115 LEU A CA 1
ATOM 845 C C . LEU A 1 115 ? 1.541 -11.086 -5.555 1 98.94 115 LEU A C 1
ATOM 847 O O . LEU A 1 115 ? 0.872 -10.375 -4.805 1 98.94 115 LEU A O 1
ATOM 851 N N . PHE A 1 116 ? 2.334 -10.562 -6.469 1 98.69 116 PHE A N 1
ATOM 852 C CA . PHE A 1 116 ? 2.498 -9.125 -6.621 1 98.69 116 PHE A CA 1
ATOM 853 C C . PHE A 1 116 ? 1.249 -8.5 -7.234 1 98.69 116 PHE A C 1
ATOM 855 O O . PHE A 1 116 ? 1.082 -7.277 -7.203 1 98.69 116 PHE A O 1
ATOM 862 N N . HIS A 1 117 ? 0.341 -9.32 -7.793 1 98.75 117 HIS A N 1
ATOM 863 C CA . HIS A 1 117 ? -0.944 -8.852 -8.305 1 98.75 117 HIS A CA 1
ATOM 864 C C . HIS A 1 117 ? -2.025 -8.938 -7.23 1 98.75 117 HIS A C 1
ATOM 866 O O . HIS A 1 117 ? -3.141 -8.453 -7.43 1 98.75 117 HIS A O 1
ATOM 872 N N . CYS A 1 118 ? -1.77 -9.562 -6.121 1 98.88 118 CYS A N 1
ATOM 873 C CA . CYS A 1 118 ? -2.719 -9.688 -5.023 1 98.88 118 CYS A CA 1
ATOM 874 C C . CYS A 1 118 ? -2.689 -8.453 -4.133 1 98.88 118 CYS A C 1
ATOM 876 O O . CYS A 1 118 ? -1.731 -7.676 -4.168 1 98.88 118 CYS A O 1
ATOM 878 N N . ASP A 1 119 ? -3.777 -8.273 -3.371 1 98.81 119 ASP A N 1
ATOM 879 C CA . ASP A 1 119 ? -3.908 -7.105 -2.514 1 98.81 119 ASP A CA 1
ATOM 880 C C . ASP A 1 119 ? -3.441 -7.41 -1.091 1 98.81 119 ASP A C 1
ATOM 882 O O . ASP A 1 119 ? -3.012 -6.508 -0.367 1 98.81 119 ASP A O 1
ATOM 886 N N . TYR A 1 120 ? -3.586 -8.555 -0.703 1 98.81 120 TYR A N 1
ATOM 887 C CA . TYR A 1 120 ? -3.242 -9.039 0.628 1 98.81 120 TYR A CA 1
ATOM 888 C C . TYR A 1 120 ? -2.719 -10.469 0.568 1 98.81 120 TYR A C 1
ATOM 890 O O . TYR A 1 120 ? -3.307 -11.32 -0.1 1 98.81 120 TYR A O 1
ATOM 898 N N . VAL A 1 121 ? -1.578 -10.773 1.239 1 98.94 121 VAL A N 1
ATOM 899 C CA . VAL A 1 121 ? -0.942 -12.078 1.154 1 98.94 121 VAL A CA 1
ATOM 900 C C . VAL A 1 121 ? -0.699 -12.633 2.557 1 98.94 121 VAL A C 1
ATOM 902 O O . VAL A 1 121 ? -0.064 -11.977 3.387 1 98.94 121 VAL A O 1
ATOM 905 N N . LEU A 1 122 ? -1.206 -13.789 2.84 1 98.69 122 LEU A N 1
ATOM 906 C CA . LEU A 1 122 ? -0.908 -14.586 4.02 1 98.69 122 LEU A CA 1
ATOM 907 C C . LEU A 1 122 ? 0.004 -15.758 3.668 1 98.69 122 LEU A C 1
ATOM 909 O O . LEU A 1 122 ? -0.253 -16.484 2.701 1 98.69 122 LEU A O 1
ATOM 913 N N . ALA A 1 123 ? 1.032 -15.922 4.441 1 98.88 123 ALA A N 1
ATOM 914 C CA . ALA A 1 123 ? 1.948 -17.047 4.223 1 98.88 123 ALA A CA 1
ATOM 915 C C . ALA A 1 123 ? 2.146 -17.844 5.504 1 98.88 123 ALA A C 1
ATOM 917 O O . ALA A 1 123 ? 2.061 -17.297 6.609 1 98.88 123 ALA A O 1
ATOM 918 N N . SER A 1 124 ? 2.35 -19.125 5.371 1 98.81 124 SER A N 1
ATOM 919 C CA . SER A 1 124 ? 2.758 -19.906 6.531 1 98.81 124 SER A CA 1
ATOM 920 C C . SER A 1 124 ? 4.254 -19.75 6.797 1 98.81 124 SER A C 1
ATOM 922 O O . SER A 1 124 ? 5.004 -19.312 5.926 1 98.81 124 SER A O 1
ATOM 924 N N . THR A 1 125 ? 4.672 -20.156 7.973 1 98.69 125 THR A N 1
ATOM 925 C CA . THR A 1 125 ? 6.082 -20.109 8.336 1 98.69 125 THR A CA 1
ATOM 926 C C . THR A 1 125 ? 6.906 -21.016 7.434 1 98.69 125 THR A C 1
ATOM 928 O O . THR A 1 125 ? 8.133 -20.891 7.367 1 98.69 125 THR A O 1
ATOM 931 N N . SER A 1 126 ? 6.281 -21.938 6.711 1 98.56 126 SER A N 1
ATOM 932 C CA . SER A 1 126 ? 6.992 -22.875 5.855 1 98.56 126 SER A CA 1
ATOM 933 C C . SER A 1 126 ? 7.07 -22.375 4.418 1 98.56 126 SER A C 1
ATOM 935 O O . SER A 1 126 ? 7.68 -23.031 3.564 1 98.56 126 SER A O 1
ATOM 937 N N . ALA A 1 127 ? 6.492 -21.219 4.148 1 98.81 127 ALA A N 1
ATOM 938 C CA . ALA A 1 127 ? 6.441 -20.719 2.777 1 98.81 127 ALA A CA 1
ATOM 939 C C . ALA A 1 127 ? 7.84 -20.375 2.273 1 98.81 127 ALA A C 1
ATOM 941 O O . ALA A 1 127 ? 8.656 -19.828 3.018 1 98.81 127 ALA A O 1
ATOM 942 N N . VAL A 1 128 ? 8.109 -20.766 1.062 1 98.81 128 VAL A N 1
ATOM 943 C CA . VAL A 1 128 ? 9.32 -20.391 0.337 1 98.81 128 VAL A CA 1
ATOM 944 C C . VAL A 1 128 ? 8.953 -19.781 -1.011 1 98.81 128 VAL A C 1
ATOM 946 O O . VAL A 1 128 ? 8.172 -20.359 -1.772 1 98.81 128 VAL A O 1
ATOM 949 N N . PHE A 1 129 ? 9.5 -18.625 -1.297 1 98.88 129 PHE A N 1
ATOM 950 C CA . PHE A 1 129 ? 9.227 -17.906 -2.533 1 98.88 129 PHE A CA 1
ATOM 951 C C . PHE A 1 129 ? 10.453 -17.906 -3.441 1 98.88 129 PHE A C 1
ATOM 953 O O . PHE A 1 129 ? 11.547 -17.547 -3.018 1 98.88 129 PHE A O 1
ATOM 960 N N . SER A 1 130 ? 10.234 -18.344 -4.672 1 98.44 130 SER A N 1
ATOM 961 C CA . SER A 1 130 ? 11.359 -18.438 -5.598 1 98.44 130 SER A CA 1
ATOM 962 C C . SER A 1 130 ? 10.922 -18.141 -7.027 1 98.44 130 SER A C 1
ATOM 964 O O . SER A 1 130 ? 9.82 -18.531 -7.438 1 98.44 130 SER A O 1
ATOM 966 N N . THR A 1 131 ? 11.75 -17.422 -7.781 1 97.94 131 THR A N 1
ATOM 967 C CA . THR A 1 131 ? 11.57 -17.156 -9.203 1 97.94 131 THR A CA 1
ATOM 968 C C . THR A 1 131 ? 12.789 -17.609 -10 1 97.94 131 THR A C 1
ATOM 970 O O . THR A 1 131 ? 13.57 -16.781 -10.469 1 97.94 131 THR A O 1
ATOM 973 N N . PRO A 1 132 ? 12.93 -18.875 -10.227 1 95.75 132 PRO A N 1
ATOM 974 C CA . PRO A 1 132 ? 14.188 -19.406 -10.758 1 95.75 132 PRO A CA 1
ATOM 975 C C . PRO A 1 132 ? 14.289 -19.266 -12.273 1 95.75 132 PRO A C 1
ATOM 977 O O . PRO A 1 132 ? 14.898 -20.125 -12.93 1 95.75 132 PRO A O 1
ATOM 980 N N . PHE A 1 133 ? 13.727 -18.266 -12.891 1 95 133 PHE A N 1
ATOM 981 C CA . PHE A 1 133 ? 13.742 -18.031 -14.328 1 95 133 PHE A CA 1
ATOM 982 C C . PHE A 1 133 ? 15.164 -17.844 -14.836 1 95 133 PHE A C 1
ATOM 984 O O . PHE A 1 133 ? 15.539 -18.375 -15.883 1 95 133 PHE A O 1
ATOM 991 N N . ILE A 1 134 ? 15.945 -17.141 -14.039 1 94.81 134 ILE A N 1
ATOM 992 C CA . ILE A 1 134 ? 17.297 -16.781 -14.461 1 94.81 134 ILE A CA 1
ATOM 993 C C . ILE A 1 134 ? 18.156 -18.031 -14.594 1 94.81 134 ILE A C 1
ATOM 995 O O . ILE A 1 134 ? 18.984 -18.141 -15.5 1 94.81 134 ILE A O 1
ATOM 999 N N . GLN A 1 135 ? 17.969 -19 -13.742 1 94 135 GLN A N 1
ATOM 1000 C CA . GLN A 1 135 ? 18.719 -20.25 -13.781 1 94 135 GLN A CA 1
ATOM 1001 C C . GLN A 1 135 ? 18.375 -21.062 -15.031 1 94 135 GLN A C 1
ATOM 1003 O O . GLN A 1 135 ? 19.141 -21.922 -15.453 1 94 135 GLN A O 1
ATOM 1008 N N . LEU A 1 136 ? 17.25 -20.766 -15.617 1 93 136 LEU A N 1
ATOM 1009 C CA . LEU A 1 136 ? 16.812 -21.453 -16.828 1 93 136 LEU A CA 1
ATOM 1010 C C . LEU A 1 136 ? 17.141 -20.641 -18.062 1 93 136 LEU A C 1
ATOM 1012 O O . LEU A 1 136 ? 16.719 -20.984 -19.172 1 93 136 LEU A O 1
ATOM 1016 N N . GLY A 1 137 ? 17.891 -19.531 -17.891 1 94.94 137 GLY A N 1
ATOM 1017 C CA . GLY A 1 137 ? 18.234 -18.672 -19 1 94.94 137 GLY A CA 1
ATOM 1018 C C . GLY A 1 137 ? 17.094 -17.766 -19.438 1 94.94 137 GLY A C 1
ATOM 1019 O O . GLY A 1 137 ? 17.078 -17.297 -20.578 1 94.94 137 GLY A O 1
ATOM 1020 N N . LEU A 1 138 ? 16.156 -17.578 -18.531 1 95.44 138 LEU A N 1
ATOM 1021 C CA . LEU A 1 138 ? 14.961 -16.812 -18.875 1 95.44 138 LEU A CA 1
ATOM 1022 C C . LEU A 1 138 ? 14.938 -15.484 -18.109 1 95.44 138 LEU A C 1
ATOM 1024 O O . LEU A 1 138 ? 15.945 -15.094 -17.516 1 95.44 138 LEU A O 1
ATOM 1028 N N . VAL A 1 139 ? 13.852 -14.688 -18.312 1 97.38 139 VAL A N 1
ATOM 1029 C CA . VAL A 1 139 ? 13.703 -13.367 -17.719 1 97.38 139 VAL A CA 1
ATOM 1030 C C . VAL A 1 139 ? 12.43 -13.32 -16.859 1 97.38 139 VAL A C 1
ATOM 1032 O O . VAL A 1 139 ? 11.617 -14.25 -16.906 1 97.38 139 VAL A O 1
ATOM 1035 N N . PRO A 1 140 ? 12.289 -12.266 -16.031 1 97.31 140 PRO A N 1
ATOM 1036 C CA . PRO A 1 140 ? 11.078 -12.156 -15.219 1 97.31 140 PRO A CA 1
ATOM 1037 C C . PRO A 1 140 ? 9.797 -12.133 -16.047 1 97.31 140 PRO A C 1
ATOM 1039 O O . PRO A 1 140 ? 9.828 -11.75 -17.219 1 97.31 140 PRO A O 1
ATOM 1042 N N . GLU A 1 141 ? 8.734 -12.547 -15.477 1 96.25 141 GLU A N 1
ATOM 1043 C CA . GLU A 1 141 ? 7.41 -12.57 -16.094 1 96.25 141 GLU A CA 1
ATOM 1044 C C . GLU A 1 141 ? 6.34 -12.055 -15.148 1 96.25 141 GLU A C 1
ATOM 1046 O O . GLU A 1 141 ? 6.633 -11.727 -13.992 1 96.25 141 GLU A O 1
ATOM 1051 N N . GLY A 1 142 ? 5.082 -11.875 -15.672 1 97.25 142 GLY A N 1
ATOM 1052 C CA . GLY A 1 142 ? 3.922 -11.516 -14.875 1 97.25 142 GLY A CA 1
ATOM 1053 C C . GLY A 1 142 ? 3.961 -10.086 -14.375 1 97.25 142 GLY A C 1
ATOM 1054 O O . GLY A 1 142 ? 3.377 -9.766 -13.336 1 97.25 142 GLY A O 1
ATOM 1055 N N . ALA A 1 143 ? 4.719 -9.242 -14.977 1 98.62 143 ALA A N 1
ATOM 1056 C CA . ALA A 1 143 ? 4.938 -7.852 -14.602 1 98.62 143 ALA A CA 1
ATOM 1057 C C . ALA A 1 143 ? 5.766 -7.75 -13.32 1 98.62 143 ALA A C 1
ATOM 1059 O O . ALA A 1 143 ? 5.789 -6.703 -12.672 1 98.62 143 ALA A O 1
ATOM 1060 N N . SER A 1 144 ? 6.465 -8.836 -12.992 1 98.69 144 SER A N 1
ATOM 1061 C CA . SER A 1 144 ? 7.238 -8.852 -11.758 1 98.69 144 SER A CA 1
ATOM 1062 C C . SER A 1 144 ? 8.391 -7.852 -11.812 1 98.69 144 SER A C 1
ATOM 1064 O O . SER A 1 144 ? 8.781 -7.293 -10.789 1 98.69 144 SER A O 1
ATOM 1066 N N . SER A 1 145 ? 8.938 -7.562 -13.031 1 98.56 145 SER A N 1
ATOM 1067 C CA . SER A 1 145 ? 10.031 -6.605 -13.164 1 98.56 145 SER A CA 1
ATOM 1068 C C . SER A 1 145 ? 9.578 -5.191 -12.812 1 98.56 145 SER A C 1
ATOM 1070 O O . SER A 1 145 ? 10.406 -4.32 -12.531 1 98.56 145 SER A O 1
ATOM 1072 N N . LEU A 1 146 ? 8.289 -4.973 -12.852 1 98.5 146 LEU A N 1
ATOM 1073 C CA . LEU A 1 146 ? 7.699 -3.699 -12.461 1 98.5 146 LEU A CA 1
ATOM 1074 C C . LEU A 1 146 ? 7.242 -3.734 -11.008 1 98.5 146 LEU A C 1
ATOM 1076 O O . LEU A 1 146 ? 7.551 -2.828 -10.234 1 98.5 146 LEU A O 1
ATOM 1080 N N . LEU A 1 147 ? 6.598 -4.758 -10.625 1 98.69 147 LEU A N 1
ATOM 1081 C CA . LEU A 1 147 ? 5.859 -4.801 -9.367 1 98.69 147 LEU A CA 1
ATOM 1082 C C . LEU A 1 147 ? 6.781 -5.152 -8.211 1 98.69 147 LEU A C 1
ATOM 1084 O O . LEU A 1 147 ? 6.617 -4.637 -7.102 1 98.69 147 LEU A O 1
ATOM 1088 N N . ALA A 1 148 ? 7.754 -6.047 -8.461 1 98.56 148 ALA A N 1
ATOM 1089 C CA . ALA A 1 148 ? 8.625 -6.488 -7.371 1 98.56 148 ALA A CA 1
ATOM 1090 C C . ALA A 1 148 ? 9.453 -5.328 -6.832 1 98.56 148 ALA A C 1
ATOM 1092 O O . ALA A 1 148 ? 9.477 -5.078 -5.625 1 98.56 148 ALA A O 1
ATOM 1093 N N . PRO A 1 149 ? 10.18 -4.527 -7.699 1 98.25 149 PRO A N 1
ATOM 1094 C CA . PRO A 1 149 ? 10.938 -3.396 -7.152 1 98.25 149 PRO A CA 1
ATOM 1095 C C . PRO A 1 149 ? 10.039 -2.369 -6.461 1 98.25 149 PRO A C 1
ATOM 1097 O O . PRO A 1 149 ? 10.469 -1.715 -5.508 1 98.25 149 PRO A O 1
ATOM 1100 N N . ARG A 1 150 ? 8.805 -2.236 -6.906 1 97.25 150 ARG A N 1
ATOM 1101 C CA . ARG A 1 150 ? 7.871 -1.309 -6.273 1 97.25 150 ARG A CA 1
ATOM 1102 C C . ARG A 1 150 ? 7.465 -1.801 -4.887 1 97.25 150 ARG A C 1
ATOM 1104 O O . ARG A 1 150 ? 7.238 -0.999 -3.98 1 97.25 150 ARG A O 1
ATOM 1111 N N . ALA A 1 151 ? 7.391 -3.094 -4.75 1 96.94 151 ALA A N 1
ATOM 1112 C CA . ALA A 1 151 ? 6.93 -3.689 -3.498 1 96.94 151 ALA A CA 1
ATOM 1113 C C . ALA A 1 151 ? 8.07 -3.791 -2.488 1 96.94 151 ALA A C 1
ATOM 1115 O O . ALA A 1 151 ? 7.871 -3.559 -1.294 1 96.94 151 ALA A O 1
ATOM 1116 N N . MET A 1 152 ? 9.281 -4.117 -2.977 1 97 152 MET A N 1
ATOM 1117 C CA . MET A 1 152 ? 10.297 -4.516 -2.008 1 97 152 MET A CA 1
ATOM 1118 C C . MET A 1 152 ? 11.594 -3.742 -2.225 1 97 152 MET A C 1
ATOM 1120 O O . MET A 1 152 ? 12.578 -3.951 -1.509 1 97 152 MET A O 1
ATOM 1124 N N . GLY A 1 153 ? 11.68 -2.826 -3.221 1 96.62 153 GLY A N 1
ATOM 1125 C CA . GLY A 1 153 ? 12.875 -2.064 -3.543 1 96.62 153 GLY A CA 1
ATOM 1126 C C . GLY A 1 153 ? 13.766 -2.752 -4.562 1 96.62 153 GLY A C 1
ATOM 1127 O O . GLY A 1 153 ? 13.727 -3.977 -4.703 1 96.62 153 GLY A O 1
ATOM 1128 N N . HIS A 1 154 ? 14.648 -2.068 -5.141 1 96.88 154 HIS A N 1
ATOM 1129 C CA . HIS A 1 154 ? 15.492 -2.51 -6.246 1 96.88 154 HIS A CA 1
ATOM 1130 C C . HIS A 1 154 ? 16.438 -3.625 -5.809 1 96.88 154 HIS A C 1
ATOM 1132 O O . HIS A 1 154 ? 16.547 -4.648 -6.488 1 96.88 154 HIS A O 1
ATOM 1138 N N . HIS A 1 155 ? 17.047 -3.443 -4.656 1 96.81 155 HIS A N 1
ATOM 1139 C CA . HIS A 1 155 ? 18.094 -4.352 -4.227 1 96.81 155 HIS A CA 1
ATOM 1140 C C . HIS A 1 155 ? 17.547 -5.738 -3.922 1 96.81 155 HIS A C 1
ATOM 1142 O O . HIS A 1 155 ? 18.109 -6.746 -4.355 1 96.81 155 HIS A O 1
ATOM 1148 N N . ARG A 1 156 ? 16.375 -5.77 -3.236 1 98 156 ARG A N 1
ATOM 1149 C CA . ARG A 1 156 ? 15.742 -7.051 -2.924 1 98 156 ARG A CA 1
ATOM 1150 C C . ARG A 1 156 ? 15.172 -7.703 -4.18 1 98 156 ARG A C 1
ATOM 1152 O O . ARG A 1 156 ? 15.289 -8.922 -4.359 1 98 156 ARG A O 1
ATOM 1159 N N . ALA A 1 157 ? 14.602 -6.887 -5.066 1 98.5 157 ALA A N 1
ATOM 1160 C CA . ALA A 1 157 ? 14.055 -7.406 -6.316 1 98.5 157 ALA A CA 1
ATOM 1161 C C . ALA A 1 157 ? 15.148 -8.008 -7.188 1 98.5 157 ALA A C 1
ATOM 1163 O O . ALA A 1 157 ? 14.961 -9.062 -7.801 1 98.5 157 ALA A O 1
ATOM 1164 N N . PHE A 1 158 ? 16.281 -7.293 -7.195 1 98.44 158 PHE A N 1
ATOM 1165 C CA . PHE A 1 158 ? 17.406 -7.801 -7.969 1 98.44 158 PHE A CA 1
ATOM 1166 C C . PHE A 1 158 ? 17.875 -9.156 -7.438 1 98.44 158 PHE A C 1
ATOM 1168 O O . PHE A 1 158 ? 18.109 -10.086 -8.211 1 98.44 158 PHE A O 1
ATOM 1175 N N . ALA A 1 159 ? 17.953 -9.258 -6.117 1 98.44 159 ALA A N 1
ATOM 1176 C CA . ALA A 1 159 ? 18.375 -10.508 -5.492 1 98.44 159 ALA A CA 1
ATOM 1177 C C . ALA A 1 159 ? 17.422 -11.641 -5.832 1 98.44 159 ALA A C 1
ATOM 1179 O O . ALA A 1 159 ? 17.859 -12.758 -6.145 1 98.44 159 ALA A O 1
ATOM 1180 N N . MET A 1 160 ? 16.172 -11.398 -5.902 1 98.44 160 MET A N 1
ATOM 1181 C CA . MET A 1 160 ? 15.18 -12.43 -6.164 1 98.44 160 MET A CA 1
ATOM 1182 C C . MET A 1 160 ? 15.086 -12.734 -7.656 1 98.44 160 MET A C 1
ATOM 1184 O O . MET A 1 160 ? 15.258 -13.875 -8.078 1 98.44 160 MET A O 1
ATOM 1188 N N . LEU A 1 161 ? 14.953 -11.711 -8.5 1 98.56 161 LEU A N 1
ATOM 1189 C CA . LEU A 1 161 ? 14.586 -11.891 -9.898 1 98.56 161 LEU A CA 1
ATOM 1190 C C . LEU A 1 161 ? 15.812 -12.172 -10.75 1 98.56 161 LEU A C 1
ATOM 1192 O O . LEU A 1 161 ? 15.727 -12.875 -11.758 1 98.56 161 LEU A O 1
ATOM 1196 N N . VAL A 1 162 ? 16.953 -11.703 -10.359 1 98.19 162 VAL A N 1
ATOM 1197 C CA . VAL A 1 162 ? 18.125 -11.781 -11.227 1 98.19 162 VAL A CA 1
ATOM 1198 C C . VAL A 1 162 ? 19.156 -12.75 -10.625 1 98.19 162 VAL A C 1
ATOM 1200 O O . VAL A 1 162 ? 19.75 -13.547 -11.352 1 98.19 162 VAL A O 1
ATOM 1203 N N . MET A 1 163 ? 19.281 -12.688 -9.242 1 97.56 163 MET A N 1
ATOM 1204 C CA . MET A 1 163 ? 20.219 -13.609 -8.625 1 97.56 163 MET A CA 1
ATOM 1205 C C . MET A 1 163 ? 19.562 -14.953 -8.32 1 97.56 163 MET A C 1
ATOM 1207 O O . MET A 1 163 ? 20.234 -15.938 -8.055 1 97.56 163 MET A O 1
ATOM 1211 N N . GLY A 1 164 ? 18.234 -15.023 -8.328 1 96.88 164 GLY A N 1
ATOM 1212 C CA . GLY A 1 164 ? 17.5 -16.25 -8.094 1 96.88 164 GLY A CA 1
ATOM 1213 C C . GLY A 1 164 ? 17.453 -16.656 -6.637 1 96.88 164 GLY A C 1
ATOM 1214 O O . GLY A 1 164 ? 17.266 -17.828 -6.316 1 96.88 164 GLY A O 1
ATOM 1215 N N . ARG A 1 165 ? 17.641 -15.719 -5.73 1 98 165 ARG A N 1
ATOM 1216 C CA . ARG A 1 165 ? 17.625 -16.031 -4.305 1 98 165 ARG A CA 1
ATOM 1217 C C . ARG A 1 165 ? 16.203 -16.266 -3.814 1 98 165 ARG A C 1
ATOM 1219 O O . ARG A 1 165 ? 15.273 -15.562 -4.219 1 98 165 ARG A O 1
ATOM 1226 N N . LYS A 1 166 ? 16.078 -17.234 -2.975 1 98.62 166 LYS A N 1
ATOM 1227 C CA . LYS A 1 166 ? 14.789 -17.562 -2.363 1 98.62 166 LYS A CA 1
ATOM 1228 C C . LYS A 1 166 ? 14.516 -16.672 -1.155 1 98.62 166 LYS A C 1
ATOM 1230 O O . LYS A 1 166 ? 15.438 -16.125 -0.555 1 98.62 166 LYS A O 1
ATOM 1235 N N . LEU A 1 167 ? 13.273 -16.5 -0.856 1 98.81 167 LEU A N 1
ATOM 1236 C CA . LEU A 1 167 ? 12.867 -15.781 0.352 1 98.81 167 LEU A CA 1
ATOM 1237 C C . LEU A 1 167 ? 12.016 -16.672 1.248 1 98.81 167 LEU A C 1
ATOM 1239 O O . LEU A 1 167 ? 11.141 -17.406 0.761 1 98.81 167 LEU A O 1
ATOM 1243 N N . SER A 1 168 ? 12.312 -16.656 2.551 1 98.81 168 SER A N 1
ATOM 1244 C CA . SER A 1 168 ? 11.43 -17.25 3.553 1 98.81 168 SER A CA 1
ATOM 1245 C C . SER A 1 168 ? 10.188 -16.391 3.779 1 98.81 168 SER A C 1
ATOM 1247 O O . SER A 1 168 ? 10.102 -15.273 3.266 1 98.81 168 SER A O 1
ATOM 1249 N N . ALA A 1 169 ? 9.273 -16.953 4.527 1 98.75 169 ALA A N 1
ATOM 1250 C CA . ALA A 1 169 ? 8.07 -16.203 4.891 1 98.75 169 ALA A CA 1
ATOM 1251 C C . ALA A 1 169 ? 8.438 -14.922 5.637 1 98.75 169 ALA A C 1
ATOM 1253 O O . ALA A 1 169 ? 7.891 -13.859 5.348 1 98.75 169 ALA A O 1
ATOM 1254 N N . ASP A 1 170 ? 9.383 -15.016 6.531 1 98.25 170 ASP A N 1
ATOM 1255 C CA . ASP A 1 170 ? 9.789 -13.859 7.32 1 98.25 170 ASP A CA 1
ATOM 1256 C C . ASP A 1 170 ? 10.492 -12.82 6.453 1 98.25 170 ASP A C 1
ATOM 1258 O O . ASP A 1 170 ? 10.242 -11.617 6.59 1 98.25 170 ASP A O 1
ATOM 1262 N N . ASP A 1 171 ? 11.406 -13.297 5.582 1 98.38 171 ASP A N 1
ATOM 1263 C CA . ASP A 1 171 ? 12.062 -12.391 4.652 1 98.38 171 ASP A CA 1
ATOM 1264 C C . ASP A 1 171 ? 11.039 -11.656 3.789 1 98.38 171 ASP A C 1
ATOM 1266 O O . ASP A 1 171 ? 11.18 -10.453 3.541 1 98.38 171 ASP A O 1
ATOM 1270 N N . ALA A 1 172 ? 10.039 -12.383 3.299 1 98.81 172 ALA A N 1
ATOM 1271 C CA . ALA A 1 172 ? 9.023 -11.82 2.416 1 98.81 172 ALA A CA 1
ATOM 1272 C C . ALA A 1 172 ? 8.164 -10.797 3.15 1 98.81 172 ALA A C 1
ATOM 1274 O O . ALA A 1 172 ? 7.777 -9.773 2.572 1 98.81 172 ALA A O 1
ATOM 1275 N N . ARG A 1 173 ? 7.832 -11.047 4.426 1 98.44 173 ARG A N 1
ATOM 1276 C CA . ARG A 1 173 ? 7.121 -10.078 5.25 1 98.44 173 ARG A CA 1
ATOM 1277 C C . ARG A 1 173 ? 7.953 -8.812 5.438 1 98.44 173 ARG A C 1
ATOM 1279 O O . ARG A 1 173 ? 7.441 -7.695 5.285 1 98.44 173 ARG A O 1
ATOM 1286 N N . ASP A 1 174 ? 9.242 -8.992 5.758 1 97.31 174 ASP A N 1
ATOM 1287 C CA . ASP A 1 174 ? 10.148 -7.855 5.926 1 97.31 174 ASP A CA 1
ATOM 1288 C C . ASP A 1 174 ? 10.273 -7.062 4.625 1 97.31 174 ASP A C 1
ATOM 1290 O O . ASP A 1 174 ? 10.398 -5.836 4.648 1 97.31 174 ASP A O 1
ATOM 1294 N N . ALA A 1 175 ? 10.211 -7.812 3.488 1 97.69 175 ALA A N 1
ATOM 1295 C CA . ALA A 1 175 ? 10.344 -7.184 2.176 1 97.69 175 ALA A CA 1
ATOM 1296 C C . ALA A 1 175 ? 9.07 -6.422 1.807 1 97.69 175 ALA A C 1
ATOM 1298 O O . ALA A 1 175 ? 9.086 -5.586 0.9 1 97.69 175 ALA A O 1
ATOM 1299 N N . GLY A 1 176 ? 7.898 -6.867 2.41 1 97.5 176 GLY A N 1
ATOM 1300 C CA . GLY A 1 176 ? 6.723 -6.02 2.293 1 97.5 176 GLY A CA 1
ATOM 1301 C C . GLY A 1 176 ? 5.637 -6.629 1.427 1 97.5 176 GLY A C 1
ATOM 1302 O O . GLY A 1 176 ? 4.531 -6.086 1.337 1 97.5 176 GLY A O 1
ATOM 1303 N N . PHE A 1 177 ? 5.871 -7.816 0.746 1 98 177 PHE A N 1
ATOM 1304 C CA . PHE A 1 177 ? 4.832 -8.32 -0.141 1 98 177 PHE A CA 1
ATOM 1305 C C . PHE A 1 177 ? 4.066 -9.469 0.516 1 98 177 PHE A C 1
ATOM 1307 O O . PHE A 1 177 ? 3.172 -10.055 -0.096 1 98 177 PHE A O 1
ATOM 1314 N N . VAL A 1 178 ? 4.43 -9.82 1.749 1 98.81 178 VAL A N 1
ATOM 1315 C CA . VAL A 1 178 ? 3.623 -10.672 2.619 1 98.81 178 VAL A CA 1
ATOM 1316 C C . VAL A 1 178 ? 3.123 -9.859 3.814 1 98.81 178 VAL A C 1
ATOM 1318 O O . VAL A 1 178 ? 3.91 -9.195 4.492 1 98.81 178 VAL A O 1
ATOM 1321 N N . ASN A 1 179 ? 1.843 -9.922 4.062 1 98.62 179 ASN A N 1
ATOM 1322 C CA . ASN A 1 179 ? 1.236 -9.102 5.105 1 98.62 179 ASN A CA 1
ATOM 1323 C C . ASN A 1 179 ? 1.333 -9.773 6.473 1 98.62 179 ASN A C 1
ATOM 1325 O O . ASN A 1 179 ? 1.544 -9.102 7.484 1 98.62 179 ASN A O 1
ATOM 1329 N N . ALA A 1 180 ? 1.132 -11.078 6.492 1 98.12 180 ALA A N 1
ATOM 1330 C CA . ALA A 1 180 ? 1.138 -11.812 7.754 1 98.12 180 ALA A CA 1
ATOM 1331 C C . ALA A 1 180 ? 1.695 -13.219 7.566 1 98.12 180 ALA A C 1
ATOM 1333 O O . ALA A 1 180 ? 1.495 -13.836 6.52 1 98.12 180 ALA A O 1
ATOM 1334 N N . VAL A 1 181 ? 2.42 -13.68 8.594 1 98.75 181 VAL A N 1
ATOM 1335 C CA . VAL A 1 181 ? 2.959 -15.039 8.641 1 98.75 181 VAL A CA 1
ATOM 1336 C C . VAL A 1 181 ? 2.271 -15.828 9.758 1 98.75 181 VAL A C 1
ATOM 1338 O O . VAL A 1 181 ? 2.205 -15.367 10.898 1 98.75 181 VAL A O 1
ATOM 1341 N N . VAL A 1 182 ? 1.728 -16.953 9.406 1 98.56 182 VAL A N 1
ATOM 1342 C CA . VAL A 1 182 ? 0.973 -17.75 10.359 1 98.56 182 VAL A CA 1
ATOM 1343 C C . VAL A 1 182 ? 1.516 -19.188 10.375 1 98.56 182 VAL A C 1
ATOM 1345 O O . VAL A 1 182 ? 2.398 -19.516 9.586 1 98.56 182 VAL A O 1
ATOM 1348 N N . ALA A 1 183 ? 0.967 -20.031 11.266 1 98.31 183 ALA A N 1
ATOM 1349 C CA . ALA A 1 183 ? 1.402 -21.422 11.344 1 98.31 183 ALA A CA 1
ATOM 1350 C C . ALA A 1 183 ? 0.932 -22.203 10.125 1 98.31 183 ALA A C 1
ATOM 1352 O O . ALA A 1 183 ? -0.122 -21.906 9.555 1 98.31 183 ALA A O 1
ATOM 1353 N N . PRO A 1 184 ? 1.705 -23.266 9.695 1 98.06 184 PRO A N 1
ATOM 1354 C CA . PRO A 1 184 ? 1.234 -24.125 8.602 1 98.06 184 PRO A CA 1
ATOM 1355 C C . PRO A 1 184 ? -0.179 -24.656 8.836 1 98.06 184 PRO A C 1
ATOM 1357 O O . PRO A 1 184 ? -0.545 -24.969 9.969 1 98.06 184 PRO A O 1
ATOM 1360 N N . GLY A 1 185 ? -0.906 -24.734 7.801 1 97.5 185 GLY A N 1
ATOM 1361 C CA . GLY A 1 185 ? -2.266 -25.234 7.895 1 97.5 185 GLY A CA 1
ATOM 1362 C C . GLY A 1 185 ? -3.275 -24.172 8.273 1 97.5 185 GLY A C 1
ATOM 1363 O O . GLY A 1 185 ? -4.484 -24.422 8.266 1 97.5 185 GLY A O 1
ATOM 1364 N N . HIS A 1 186 ? -2.861 -22.891 8.508 1 98.12 186 HIS A N 1
ATOM 1365 C CA . HIS A 1 186 ? -3.77 -21.859 9.008 1 98.12 186 HIS A CA 1
ATOM 1366 C C . HIS A 1 186 ? -3.943 -20.734 7.996 1 98.12 186 HIS A C 1
ATOM 1368 O O . HIS A 1 186 ? -4.684 -19.781 8.242 1 98.12 186 HIS A O 1
ATOM 1374 N N . THR A 1 187 ? -3.309 -20.797 6.84 1 98.5 187 THR A N 1
ATOM 1375 C CA . THR A 1 187 ? -3.328 -19.703 5.887 1 98.5 187 THR A CA 1
ATOM 1376 C C . THR A 1 187 ? -4.73 -19.5 5.316 1 98.5 187 THR A C 1
ATOM 1378 O O . THR A 1 187 ? -5.195 -18.375 5.172 1 98.5 187 THR A O 1
ATOM 1381 N N . GLU A 1 188 ? -5.465 -20.578 4.996 1 98.12 188 GLU A N 1
ATOM 1382 C CA . GLU A 1 188 ? -6.793 -20.453 4.406 1 98.12 188 GLU A CA 1
ATOM 1383 C C . GLU A 1 188 ? -7.781 -19.844 5.391 1 98.12 188 GLU A C 1
ATOM 1385 O O . GLU A 1 188 ? -8.586 -18.984 5.023 1 98.12 188 GLU A O 1
ATOM 1390 N N . GLU A 1 189 ? -7.734 -20.328 6.633 1 97.94 189 GLU A N 1
ATOM 1391 C CA . GLU A 1 189 ? -8.617 -19.781 7.66 1 97.94 189 GLU A CA 1
ATOM 1392 C C . GLU A 1 189 ? -8.383 -18.297 7.867 1 97.94 189 GLU A C 1
ATOM 1394 O O . GLU A 1 189 ? -9.336 -17.516 7.918 1 97.94 189 GLU A O 1
ATOM 1399 N N . GLU A 1 190 ? -7.141 -17.922 7.992 1 98.44 190 GLU A N 1
ATOM 1400 C CA . GLU A 1 190 ? -6.805 -16.516 8.203 1 98.44 190 GLU A CA 1
ATOM 1401 C C . GLU A 1 190 ? -7.141 -15.688 6.969 1 98.44 190 GLU A C 1
ATOM 1403 O O . GLU A 1 190 ? -7.539 -14.523 7.09 1 98.44 190 GLU A O 1
ATOM 1408 N N . ALA A 1 191 ? -6.957 -16.234 5.75 1 98.62 191 ALA A N 1
ATOM 1409 C CA . ALA A 1 191 ? -7.34 -15.555 4.52 1 98.62 191 ALA A CA 1
ATOM 1410 C C . ALA A 1 191 ? -8.844 -15.305 4.48 1 98.62 191 ALA A C 1
ATOM 1412 O O . ALA A 1 191 ? -9.289 -14.227 4.07 1 98.62 191 ALA A O 1
ATOM 1413 N N . MET A 1 192 ? -9.586 -16.266 4.898 1 98.62 192 MET A N 1
ATOM 1414 C CA . MET A 1 192 ? -11.039 -16.109 4.926 1 98.62 192 MET A CA 1
ATOM 1415 C C . MET A 1 192 ? -11.453 -15.023 5.91 1 98.62 192 MET A C 1
ATOM 1417 O O . MET A 1 192 ? -12.367 -14.25 5.637 1 98.62 192 MET A O 1
ATOM 1421 N N . LYS A 1 193 ? -10.781 -14.961 7.051 1 98.5 193 LYS A N 1
ATOM 1422 C CA . LYS A 1 193 ? -11.047 -13.883 8 1 98.5 193 LYS A CA 1
ATOM 1423 C C . LYS A 1 193 ? -10.789 -12.516 7.367 1 98.5 193 LYS A C 1
ATOM 1425 O O . LYS A 1 193 ? -11.609 -11.609 7.48 1 98.5 193 LYS A O 1
ATOM 1430 N N . ALA A 1 194 ? -9.672 -12.391 6.684 1 98.44 194 ALA A N 1
ATOM 1431 C CA . ALA A 1 194 ? -9.336 -11.141 6.004 1 98.44 194 ALA A CA 1
ATOM 1432 C C . ALA A 1 194 ? -10.375 -10.805 4.938 1 98.44 194 ALA A C 1
ATOM 1434 O O . ALA A 1 194 ? -10.781 -9.648 4.801 1 98.44 194 ALA A O 1
ATOM 1435 N N . ALA A 1 195 ? -10.789 -11.82 4.191 1 98.69 195 ALA A N 1
ATOM 1436 C CA . ALA A 1 195 ? -11.789 -11.617 3.15 1 98.69 195 ALA A CA 1
ATOM 1437 C C . ALA A 1 195 ? -13.109 -11.133 3.746 1 98.69 195 ALA A C 1
ATOM 1439 O O . ALA A 1 195 ? -13.742 -10.227 3.201 1 98.69 195 ALA A O 1
ATOM 1440 N N . ARG A 1 196 ? -13.484 -11.688 4.84 1 98.12 196 ARG A N 1
ATOM 1441 C CA . ARG A 1 196 ? -14.711 -11.281 5.504 1 98.12 196 ARG A CA 1
ATOM 1442 C C . ARG A 1 196 ? -14.625 -9.844 5.996 1 98.12 196 ARG A C 1
ATOM 1444 O O . ARG A 1 196 ? -15.594 -9.086 5.918 1 98.12 196 ARG A O 1
ATOM 1451 N N . ASP A 1 197 ? -13.461 -9.484 6.555 1 97.88 197 ASP A N 1
ATOM 1452 C CA . ASP A 1 197 ? -13.242 -8.094 6.957 1 97.88 197 ASP A CA 1
ATOM 1453 C C . ASP A 1 197 ? -13.438 -7.145 5.777 1 97.88 197 ASP A C 1
ATOM 1455 O O . ASP A 1 197 ? -14.086 -6.109 5.91 1 97.88 197 ASP A O 1
ATOM 1459 N N . ILE A 1 198 ? -12.898 -7.465 4.613 1 98.38 198 ILE A N 1
ATOM 1460 C CA . ILE A 1 198 ? -13.008 -6.641 3.416 1 98.38 198 ILE A CA 1
ATOM 1461 C C . ILE A 1 198 ? -14.469 -6.57 2.967 1 98.38 198 ILE A C 1
ATOM 1463 O O . ILE A 1 198 ? -14.969 -5.492 2.643 1 98.38 198 ILE A O 1
ATOM 1467 N N . CYS A 1 199 ? -15.133 -7.723 2.994 1 97.75 199 CYS A N 1
ATOM 1468 C CA . CYS A 1 199 ? -16.516 -7.809 2.512 1 97.75 199 CYS A CA 1
ATOM 1469 C C . CYS A 1 199 ? -17.453 -7.027 3.412 1 97.75 199 CYS A C 1
ATOM 1471 O O . CYS A 1 199 ? -18.562 -6.68 3.002 1 97.75 199 CYS A O 1
ATOM 1473 N N . ALA A 1 200 ? -17.031 -6.766 4.676 1 96.56 200 ALA A N 1
ATOM 1474 C CA . ALA A 1 200 ? -17.844 -6.016 5.625 1 96.56 200 ALA A CA 1
ATOM 1475 C C . ALA A 1 200 ? -17.734 -4.512 5.383 1 96.56 200 ALA A C 1
ATOM 1477 O O . ALA A 1 200 ? -18.5 -3.725 5.934 1 96.56 200 ALA A O 1
ATOM 1478 N N . LEU A 1 201 ? -16.828 -4.078 4.551 1 96.25 201 LEU A N 1
ATOM 1479 C CA . LEU A 1 201 ? -16.594 -2.668 4.25 1 96.25 201 LEU A CA 1
ATOM 1480 C C . LEU A 1 201 ? -17.5 -2.201 3.113 1 96.25 201 LEU A C 1
ATOM 1482 O O . LEU A 1 201 ? -18.047 -3.02 2.365 1 96.25 201 LEU A O 1
ATOM 1486 N N . PRO A 1 202 ? -17.719 -0.87 2.939 1 94.62 202 PRO A N 1
ATOM 1487 C CA . PRO A 1 202 ? -18.5 -0.376 1.813 1 94.62 202 PRO A CA 1
ATOM 1488 C C . PRO A 1 202 ? -17.906 -0.749 0.459 1 94.62 202 PRO A C 1
ATOM 1490 O O . PRO A 1 202 ? -16.797 -0.326 0.135 1 94.62 202 PRO A O 1
ATOM 1493 N N . ALA A 1 203 ? -18.688 -1.466 -0.307 1 93.44 203 ALA A N 1
ATOM 1494 C CA . ALA A 1 203 ? -18.188 -2.139 -1.506 1 93.44 203 ALA A CA 1
ATOM 1495 C C . ALA A 1 203 ? -17.656 -1.13 -2.523 1 93.44 203 ALA A C 1
ATOM 1497 O O . ALA A 1 203 ? -16.594 -1.329 -3.111 1 93.44 203 ALA A O 1
ATOM 1498 N N . GLU A 1 204 ? -18.438 -0.075 -2.746 1 94.69 204 GLU A N 1
ATOM 1499 C CA . GLU A 1 204 ? -18.016 0.893 -3.76 1 94.69 204 GLU A CA 1
ATOM 1500 C C . GLU A 1 204 ? -16.766 1.652 -3.326 1 94.69 204 GLU A C 1
ATOM 1502 O O . GLU A 1 204 ? -15.883 1.91 -4.141 1 94.69 204 GLU A O 1
ATOM 1507 N N . ALA A 1 205 ? -16.656 2.027 -2.041 1 96.25 205 ALA A N 1
ATOM 1508 C CA . ALA A 1 205 ? -15.461 2.686 -1.514 1 96.25 205 ALA A CA 1
ATOM 1509 C C . ALA A 1 205 ? -14.234 1.795 -1.662 1 96.25 205 ALA A C 1
ATOM 1511 O O . ALA A 1 205 ? -13.156 2.27 -2.029 1 96.25 205 ALA A O 1
ATOM 1512 N N . VAL A 1 206 ? -14.438 0.511 -1.431 1 97.38 206 VAL A N 1
ATOM 1513 C CA . VAL A 1 206 ? -13.352 -0.451 -1.551 1 97.38 206 VAL A CA 1
ATOM 1514 C C . VAL A 1 206 ? -12.867 -0.51 -2.998 1 97.38 206 VAL A C 1
ATOM 1516 O O . VAL A 1 206 ? -11.664 -0.427 -3.264 1 97.38 206 VAL A O 1
ATOM 1519 N N . ALA A 1 207 ? -13.781 -0.606 -3.934 1 95.88 207 ALA A N 1
ATOM 1520 C CA . ALA A 1 207 ? -13.438 -0.721 -5.348 1 95.88 207 ALA A CA 1
ATOM 1521 C C . ALA A 1 207 ? -12.703 0.524 -5.836 1 95.88 207 ALA A C 1
ATOM 1523 O O . ALA A 1 207 ? -11.672 0.421 -6.508 1 95.88 207 ALA A O 1
ATOM 1524 N N . ILE A 1 208 ? -13.18 1.697 -5.492 1 96.88 208 ILE A N 1
ATOM 1525 C CA . ILE A 1 208 ? -12.594 2.959 -5.934 1 96.88 208 ILE A CA 1
ATOM 1526 C C . ILE A 1 208 ? -11.219 3.141 -5.297 1 96.88 208 ILE A C 1
ATOM 1528 O O . ILE A 1 208 ? -10.266 3.541 -5.969 1 96.88 208 ILE A O 1
ATOM 1532 N N . SER A 1 209 ? -11.07 2.859 -3.973 1 98 209 SER A N 1
ATOM 1533 C CA . SER A 1 209 ? -9.805 2.998 -3.264 1 98 209 SER A CA 1
ATOM 1534 C C . SER A 1 209 ? -8.758 2.041 -3.818 1 98 209 SER A C 1
ATOM 1536 O O . SER A 1 209 ? -7.594 2.416 -3.988 1 98 209 SER A O 1
ATOM 1538 N N . ARG A 1 210 ? -9.172 0.786 -4.109 1 97.94 210 ARG A N 1
ATOM 1539 C CA . ARG A 1 210 ? -8.258 -0.177 -4.711 1 97.94 210 ARG A CA 1
ATOM 1540 C C . ARG A 1 210 ? -7.746 0.323 -6.059 1 97.94 210 ARG A C 1
ATOM 1542 O O . ARG A 1 210 ? -6.551 0.218 -6.352 1 97.94 210 ARG A O 1
ATOM 1549 N N . LYS A 1 211 ? -8.648 0.845 -6.859 1 96.94 211 LYS A N 1
ATOM 1550 C CA . LYS A 1 211 ? -8.266 1.366 -8.172 1 96.94 211 LYS A CA 1
ATOM 1551 C C . LYS A 1 211 ? -7.258 2.508 -8.039 1 96.94 211 LYS A C 1
ATOM 1553 O O . LYS A 1 211 ? -6.344 2.633 -8.852 1 96.94 211 LYS A O 1
ATOM 1558 N N . LEU A 1 212 ? -7.379 3.338 -6.977 1 96.38 212 LEU A N 1
ATOM 1559 C CA . LEU A 1 212 ? -6.5 4.48 -6.75 1 96.38 212 LEU A CA 1
ATOM 1560 C C . LEU A 1 212 ? -5.086 4.02 -6.414 1 96.38 212 LEU A C 1
ATOM 1562 O O . LEU A 1 212 ? -4.105 4.664 -6.805 1 96.38 212 LEU A O 1
ATOM 1566 N N . ILE A 1 213 ? -4.977 2.883 -5.727 1 96.31 213 ILE A N 1
ATOM 1567 C CA . ILE A 1 213 ? -3.66 2.553 -5.188 1 96.31 213 ILE A CA 1
ATOM 1568 C C . ILE A 1 213 ? -2.951 1.576 -6.125 1 96.31 213 ILE A C 1
ATOM 1570 O O . ILE A 1 213 ? -1.733 1.403 -6.043 1 96.31 213 ILE A O 1
ATOM 1574 N N . LYS A 1 214 ? -3.693 0.925 -6.988 1 95.69 214 LYS A N 1
ATOM 1575 C CA . LYS A 1 214 ? -3.109 -0.066 -7.887 1 95.69 214 LYS A CA 1
ATOM 1576 C C . LYS A 1 214 ? -2.586 0.587 -9.164 1 95.69 214 LYS A C 1
ATOM 1578 O O . LYS A 1 214 ? -3.209 1.51 -9.695 1 95.69 214 LYS A O 1
ATOM 1583 N N . PRO A 1 215 ? -1.43 0.06 -9.742 1 94.75 215 PRO A N 1
ATOM 1584 C CA . PRO A 1 215 ? -1.06 0.48 -11.102 1 94.75 215 PRO A CA 1
ATOM 1585 C C . PRO A 1 215 ? -2.156 0.202 -12.125 1 94.75 215 PRO A C 1
ATOM 1587 O O . PRO A 1 215 ? -2.912 -0.762 -11.977 1 94.75 215 PRO A O 1
ATOM 1590 N N . SER A 1 216 ? -2.16 0.99 -13.172 1 96.25 216 SER A N 1
ATOM 1591 C CA . SER A 1 216 ? -3.209 0.838 -14.172 1 96.25 216 SER A CA 1
ATOM 1592 C C . SER A 1 216 ? -3.098 -0.504 -14.891 1 96.25 216 SER A C 1
ATOM 1594 O O . SER A 1 216 ? -1.994 -0.977 -15.164 1 96.25 216 SER A O 1
ATOM 1596 N N . PRO A 1 217 ? -4.25 -1.086 -15.234 1 97.38 217 PRO A N 1
ATOM 1597 C CA . PRO A 1 217 ? -4.207 -2.318 -16.031 1 97.38 217 PRO A CA 1
ATOM 1598 C C . PRO A 1 217 ? -3.432 -2.156 -17.328 1 97.38 217 PRO A C 1
ATOM 1600 O O . PRO A 1 217 ? -2.75 -3.086 -17.766 1 97.38 217 PRO A O 1
ATOM 1603 N N . THR A 1 218 ? -3.479 -0.959 -17.891 1 97.69 218 THR A N 1
ATOM 1604 C CA . THR A 1 218 ? -2.756 -0.694 -19.125 1 97.69 218 THR A CA 1
ATOM 1605 C C . THR A 1 218 ? -1.25 -0.825 -18.922 1 97.69 218 THR A C 1
ATOM 1607 O O . THR A 1 218 ? -0.562 -1.483 -19.703 1 97.69 218 THR A O 1
ATOM 1610 N N . ASP A 1 219 ? -0.77 -0.257 -17.828 1 97.25 219 ASP A N 1
ATOM 1611 C CA . ASP A 1 219 ? 0.655 -0.338 -17.531 1 97.25 219 ASP A CA 1
ATOM 1612 C C . ASP A 1 219 ? 1.069 -1.774 -17.219 1 97.25 219 ASP A C 1
ATOM 1614 O O . ASP A 1 219 ? 2.131 -2.229 -17.656 1 97.25 219 ASP A O 1
ATOM 1618 N N . LEU A 1 220 ? 0.22 -2.475 -16.531 1 98.38 220 LEU A N 1
ATOM 1619 C CA . LEU A 1 220 ? 0.527 -3.854 -16.172 1 98.38 220 LEU A CA 1
ATOM 1620 C C . LEU A 1 220 ? 0.573 -4.75 -17.391 1 98.38 220 LEU A C 1
ATOM 1622 O O . LEU A 1 220 ? 1.509 -5.535 -17.562 1 98.38 220 LEU A O 1
ATOM 1626 N N . ILE A 1 221 ? -0.388 -4.578 -18.234 1 98.06 221 ILE A N 1
ATOM 1627 C CA . ILE A 1 221 ? -0.47 -5.387 -19.453 1 98.06 221 ILE A CA 1
ATOM 1628 C C . ILE A 1 221 ? 0.714 -5.07 -20.359 1 98.06 221 ILE A C 1
ATOM 1630 O O . ILE A 1 221 ? 1.325 -5.98 -20.938 1 98.06 221 ILE A O 1
ATOM 1634 N N . ALA A 1 222 ? 1.06 -3.793 -20.438 1 98.12 222 ALA A N 1
ATOM 1635 C CA . ALA A 1 222 ? 2.213 -3.404 -21.25 1 98.12 222 ALA A CA 1
ATOM 1636 C C . ALA A 1 222 ? 3.488 -4.074 -20.734 1 98.12 222 ALA A C 1
ATOM 1638 O O . ALA A 1 222 ? 4.312 -4.535 -21.531 1 98.12 222 ALA A O 1
ATOM 1639 N N . ARG A 1 223 ? 3.639 -4.129 -19.438 1 98.19 223 ARG A N 1
ATOM 1640 C CA . ARG A 1 223 ? 4.832 -4.75 -18.859 1 98.19 223 ARG A CA 1
ATOM 1641 C C . ARG A 1 223 ? 4.805 -6.266 -19.062 1 98.19 223 ARG A C 1
ATOM 1643 O O . ARG A 1 223 ? 5.828 -6.875 -19.375 1 98.19 223 ARG A O 1
ATOM 1650 N N . ILE A 1 224 ? 3.629 -6.895 -18.891 1 98 224 ILE A N 1
ATOM 1651 C CA . ILE A 1 224 ? 3.482 -8.328 -19.141 1 98 224 ILE A CA 1
ATOM 1652 C C . ILE A 1 224 ? 3.869 -8.641 -20.578 1 98 224 ILE A C 1
ATOM 1654 O O . ILE A 1 224 ? 4.609 -9.586 -20.844 1 98 224 ILE A O 1
ATOM 1658 N N . ASP A 1 225 ? 3.439 -7.797 -21.469 1 97 225 ASP A N 1
ATOM 1659 C CA . ASP A 1 225 ? 3.736 -7.996 -22.891 1 97 225 ASP A CA 1
ATOM 1660 C C . ASP A 1 225 ? 5.234 -7.867 -23.156 1 97 225 ASP A C 1
ATOM 1662 O O . ASP A 1 225 ? 5.809 -8.672 -23.906 1 97 225 ASP A O 1
ATOM 1666 N N . GLN A 1 226 ? 5.832 -6.875 -22.594 1 97.31 226 GLN A N 1
ATOM 1667 C CA . GLN A 1 226 ? 7.27 -6.676 -22.75 1 97.31 226 GLN A CA 1
ATOM 1668 C C . GLN A 1 226 ? 8.055 -7.879 -22.234 1 97.31 226 GLN A C 1
ATOM 1670 O O . GLN A 1 226 ? 8.938 -8.391 -22.922 1 97.31 226 GLN A O 1
ATOM 1675 N N . GLU A 1 227 ? 7.723 -8.305 -21.078 1 97.12 227 GLU A N 1
ATOM 1676 C CA . GLU A 1 227 ? 8.359 -9.469 -20.469 1 97.12 227 GLU A CA 1
ATOM 1677 C C . GLU A 1 227 ? 8.133 -10.727 -21.312 1 97.12 227 GLU A C 1
ATOM 1679 O O . GLU A 1 227 ? 9.055 -11.508 -21.531 1 97.12 227 GLU A O 1
ATOM 1684 N N . SER A 1 228 ? 6.895 -10.922 -21.75 1 94.62 228 SER A N 1
ATOM 1685 C CA . SER A 1 228 ? 6.535 -12.109 -22.516 1 94.62 228 SER A CA 1
ATOM 1686 C C . SER A 1 228 ? 7.32 -12.18 -23.828 1 94.62 228 SER A C 1
ATOM 1688 O O . SER A 1 228 ? 7.754 -13.258 -24.234 1 94.62 228 SER A O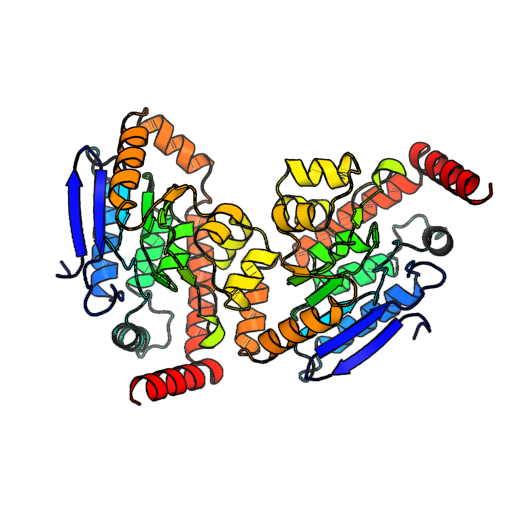 1
ATOM 1690 N N . LYS A 1 229 ? 7.445 -11.062 -24.469 1 94.19 229 LYS A N 1
ATOM 1691 C CA . LYS A 1 229 ? 8.227 -11.008 -25.703 1 94.19 229 LYS A CA 1
ATOM 1692 C C . LYS A 1 229 ? 9.672 -11.438 -25.453 1 94.19 229 LYS A C 1
ATOM 1694 O O . LYS A 1 229 ? 10.195 -12.305 -26.156 1 94.19 229 LYS A O 1
ATOM 1699 N N . LEU A 1 230 ? 10.289 -10.852 -24.469 1 95.38 230 LEU A N 1
ATOM 1700 C CA . LEU A 1 230 ? 11.68 -11.156 -24.156 1 95.38 230 LEU A CA 1
ATOM 1701 C C . LEU A 1 230 ? 11.82 -12.602 -23.672 1 95.38 230 LEU A C 1
ATOM 1703 O O . LEU A 1 230 ? 12.789 -13.281 -24.016 1 95.38 230 LEU A O 1
ATOM 1707 N N . PHE A 1 231 ? 10.875 -13.016 -22.906 1 94 231 PHE A N 1
ATOM 1708 C CA . PHE A 1 231 ? 10.836 -14.398 -22.438 1 94 231 PHE A CA 1
ATOM 1709 C C . PHE A 1 231 ? 10.805 -15.375 -23.594 1 94 231 PHE A C 1
ATOM 1711 O O . PHE A 1 231 ? 11.586 -16.328 -23.641 1 94 231 PHE A O 1
ATOM 1718 N N . GLY A 1 232 ? 9.93 -15.156 -24.562 1 90.94 232 GLY A N 1
ATOM 1719 C CA . GLY A 1 232 ? 9.836 -15.984 -25.75 1 90.94 232 GLY A CA 1
ATOM 1720 C C . GLY A 1 232 ? 11.125 -16.016 -26.547 1 90.94 232 GLY A C 1
ATOM 1721 O O . GLY A 1 232 ? 11.531 -17.078 -27.047 1 90.94 232 GLY A O 1
ATOM 1722 N N . GLU A 1 233 ? 11.719 -14.891 -26.656 1 92.81 233 GLU A N 1
ATOM 1723 C CA . GLU A 1 233 ? 13 -14.82 -27.344 1 92.81 233 GLU A CA 1
ATOM 1724 C C . GLU A 1 233 ? 14.062 -15.648 -26.625 1 92.81 233 GLU A C 1
ATOM 1726 O O . GLU A 1 233 ? 14.812 -16.391 -27.25 1 92.81 233 GLU A O 1
ATOM 1731 N N . ARG A 1 234 ? 14.117 -15.539 -25.328 1 94 234 ARG A N 1
ATOM 1732 C CA . ARG A 1 234 ? 15.109 -16.25 -24.531 1 94 234 ARG A CA 1
ATOM 1733 C C . ARG A 1 234 ? 14.875 -17.766 -24.594 1 94 234 ARG A C 1
ATOM 1735 O O . ARG A 1 234 ? 15.836 -18.547 -24.562 1 94 234 ARG A O 1
ATOM 1742 N N . MET A 1 235 ? 13.688 -18.219 -24.734 1 91.38 235 MET A N 1
ATOM 1743 C CA . MET A 1 235 ? 13.359 -19.641 -24.797 1 91.38 235 MET A CA 1
ATOM 1744 C C . MET A 1 235 ? 14.086 -20.312 -25.953 1 91.38 235 MET A C 1
ATOM 1746 O O . MET A 1 235 ? 14.367 -21.5 -25.891 1 91.38 235 MET A O 1
ATOM 1750 N N . LYS A 1 236 ? 14.438 -19.5 -26.922 1 90.88 236 LYS A N 1
ATOM 1751 C CA . LYS A 1 236 ? 15.078 -20.047 -28.125 1 90.88 236 LYS A CA 1
ATOM 1752 C C . LYS A 1 236 ? 16.594 -19.953 -28.016 1 90.88 236 LYS A C 1
ATOM 1754 O O . LYS A 1 236 ? 17.312 -20.422 -28.906 1 90.88 236 LYS A O 1
ATOM 1759 N N . SER A 1 237 ? 17.047 -19.406 -26.984 1 94.44 237 SER A N 1
ATOM 1760 C CA . SER A 1 237 ? 18.484 -19.203 -26.812 1 94.44 237 SER A CA 1
ATOM 1761 C C . SER A 1 237 ? 19.188 -20.5 -26.453 1 94.44 237 SER A C 1
ATOM 1763 O O . SER A 1 237 ? 18.578 -21.406 -25.875 1 94.44 237 SER A O 1
ATOM 1765 N N . GLN A 1 238 ? 20.5 -20.609 -26.688 1 95.69 238 GLN A N 1
ATOM 1766 C CA . GLN A 1 238 ? 21.312 -21.766 -26.312 1 95.69 238 GLN A CA 1
ATOM 1767 C C . GLN A 1 238 ? 21.375 -21.938 -24.797 1 95.69 238 GLN A C 1
ATOM 1769 O O . GLN A 1 238 ? 21.375 -23.062 -24.297 1 95.69 238 GLN A O 1
ATOM 1774 N N . GLU A 1 239 ? 21.391 -20.797 -24.141 1 95.56 239 GLU A N 1
ATOM 1775 C CA . GLU A 1 239 ? 21.422 -20.844 -22.688 1 95.56 239 GLU A CA 1
ATOM 1776 C C . GLU A 1 239 ? 20.188 -21.531 -22.125 1 95.56 239 GLU A C 1
ATOM 1778 O O . GLU A 1 239 ? 20.281 -22.406 -21.266 1 95.56 239 GLU A O 1
ATOM 1783 N N . ALA A 1 240 ? 19.047 -21.188 -22.625 1 92.44 240 ALA A N 1
ATOM 1784 C CA . ALA A 1 240 ? 17.797 -21.75 -22.125 1 92.44 240 ALA A CA 1
ATOM 1785 C C . ALA A 1 240 ? 17.656 -23.219 -22.547 1 92.44 240 ALA A C 1
ATOM 1787 O O . ALA A 1 240 ? 17.297 -24.062 -21.719 1 92.44 240 ALA A O 1
ATOM 1788 N N . ILE A 1 241 ? 17.938 -23.469 -23.766 1 91.19 241 ILE A N 1
ATOM 1789 C CA . ILE A 1 241 ? 17.859 -24.828 -24.266 1 91.19 241 ILE A CA 1
ATOM 1790 C C . ILE A 1 241 ? 18.781 -25.734 -23.453 1 91.19 241 ILE A C 1
ATOM 1792 O O . ILE A 1 241 ? 18.391 -26.828 -23.031 1 91.19 241 ILE A O 1
ATOM 1796 N N . GLY A 1 242 ? 19.969 -25.266 -23.25 1 93.19 242 GLY A N 1
ATOM 1797 C CA . GLY A 1 242 ? 20.922 -26.016 -22.438 1 93.19 242 GLY A CA 1
ATOM 1798 C C . GLY A 1 242 ? 20.422 -26.234 -21.016 1 93.19 242 GLY A C 1
ATOM 1799 O O . GLY A 1 242 ? 20.531 -27.328 -20.484 1 93.19 242 GLY A O 1
ATOM 1800 N N . ALA A 1 243 ? 19.891 -25.219 -20.453 1 90.81 243 ALA A N 1
ATOM 1801 C CA . ALA A 1 243 ? 19.406 -25.281 -19.078 1 90.81 243 ALA A CA 1
ATOM 1802 C C . ALA A 1 243 ? 18.234 -26.266 -18.953 1 90.81 243 ALA A C 1
ATOM 1804 O O . ALA A 1 243 ? 18.172 -27.047 -18.016 1 90.81 243 ALA A O 1
ATOM 1805 N N . PHE A 1 244 ? 17.312 -26.25 -19.875 1 87.75 244 PHE A N 1
ATOM 1806 C CA . PHE A 1 244 ? 16.172 -27.156 -19.844 1 87.75 244 PHE A CA 1
ATOM 1807 C C . PHE A 1 244 ? 16.625 -28.594 -20.031 1 87.75 244 PHE A C 1
ATOM 1809 O O . PHE A 1 244 ? 16.109 -29.516 -19.391 1 87.75 244 PHE A O 1
ATOM 1816 N N . THR A 1 245 ? 17.562 -28.734 -20.922 1 87.94 245 THR A N 1
ATOM 1817 C CA . THR A 1 245 ? 18.094 -30.062 -21.156 1 87.94 245 THR A CA 1
ATOM 1818 C C . THR A 1 245 ? 18.719 -30.641 -19.875 1 87.94 245 THR A C 1
ATOM 1820 O O . THR A 1 245 ? 18.453 -31.781 -19.516 1 87.94 245 THR A O 1
ATOM 1823 N N . ARG A 1 246 ? 19.438 -29.844 -19.203 1 88 246 ARG A N 1
ATOM 1824 C CA . ARG A 1 246 ? 20.062 -30.266 -17.953 1 88 246 ARG A CA 1
ATOM 1825 C C . ARG A 1 246 ? 19 -30.547 -16.875 1 88 246 ARG A C 1
ATOM 1827 O O . ARG A 1 246 ? 19.125 -31.516 -16.125 1 88 246 ARG A O 1
ATOM 1834 N N . PHE A 1 247 ? 18.047 -29.703 -16.875 1 81.56 247 PHE A N 1
ATOM 1835 C CA . PHE A 1 247 ? 16.984 -29.859 -15.891 1 81.56 247 PHE A CA 1
ATOM 1836 C C . PHE A 1 247 ? 16.266 -31.188 -16.078 1 81.56 247 PHE A C 1
ATOM 1838 O O . PHE A 1 247 ? 16.016 -31.906 -15.102 1 81.56 247 PHE A O 1
ATOM 1845 N N . PHE A 1 248 ? 15.992 -31.625 -17.266 1 82.06 248 PHE A N 1
ATOM 1846 C CA . PHE A 1 248 ? 15.273 -32.875 -17.562 1 82.06 248 PHE A CA 1
ATOM 1847 C C . PHE A 1 248 ? 16.156 -34.094 -17.328 1 82.06 248 PHE A C 1
ATOM 1849 O O . PHE A 1 248 ? 15.68 -35.156 -16.953 1 82.06 248 PHE A O 1
ATOM 1856 N N . GLN A 1 249 ? 17.375 -33.844 -17.531 1 83.88 249 GLN A N 1
ATOM 1857 C CA . GLN A 1 249 ? 18.328 -34.938 -17.297 1 83.88 249 GLN A CA 1
ATOM 1858 C C . GLN A 1 249 ? 18.469 -35.25 -15.812 1 83.88 249 GLN A C 1
ATOM 1860 O O . GLN A 1 249 ? 18.578 -36.406 -15.414 1 83.88 249 GLN A O 1
ATOM 1865 N N . ARG A 1 250 ? 18.438 -34.156 -15.055 1 75.31 250 ARG A N 1
ATOM 1866 C CA . ARG A 1 250 ? 18.547 -34.312 -13.609 1 75.31 250 ARG A CA 1
ATOM 1867 C C . ARG A 1 250 ? 17.312 -35 -13.023 1 75.31 250 ARG A C 1
ATOM 1869 O O . ARG A 1 250 ? 17.406 -35.781 -12.102 1 75.31 250 ARG A O 1
ATOM 1876 N N . LYS A 1 251 ? 16.266 -34.719 -13.391 1 66 251 LYS A N 1
ATOM 1877 C CA . LYS A 1 251 ? 15.008 -35.25 -12.883 1 66 251 LYS A CA 1
ATOM 1878 C C . LYS A 1 251 ? 14.859 -36.75 -13.242 1 66 251 LYS A C 1
ATOM 1880 O O . LYS A 1 251 ? 14.234 -37.5 -12.508 1 66 251 LYS A O 1
ATOM 1885 N N . LYS A 1 252 ? 15.344 -37.344 -14.438 1 62.75 252 LYS A N 1
ATOM 1886 C CA . LYS A 1 252 ? 15.297 -38.75 -14.852 1 62.75 252 LYS A CA 1
ATOM 1887 C C . LYS A 1 252 ? 16.297 -39.562 -14.055 1 62.75 252 LYS A C 1
ATOM 1889 O O . LYS A 1 252 ? 16.125 -40.781 -13.93 1 62.75 252 LYS A O 1
ATOM 1894 N N . GLY A 1 253 ? 17.234 -38.969 -13.539 1 54.69 253 GLY A N 1
ATOM 1895 C CA . GLY A 1 253 ? 18.203 -39.781 -12.797 1 54.69 253 GLY A CA 1
ATOM 1896 C C . GLY A 1 253 ? 18.031 -39.688 -11.297 1 54.69 253 GLY A C 1
ATOM 1897 O O . GLY A 1 253 ? 18.078 -40.688 -10.594 1 54.69 253 GLY A O 1
ATOM 1898 N N . MET B 1 1 ? -5.777 34.188 13.922 1 47.62 1 MET B N 1
ATOM 1899 C CA . MET B 1 1 ? -4.965 33 14.117 1 47.62 1 MET B CA 1
ATOM 1900 C C . MET B 1 1 ? -5.621 32.031 15.117 1 47.62 1 MET B C 1
ATOM 1902 O O . MET B 1 1 ? -6.254 32.5 16.078 1 47.62 1 MET B O 1
ATOM 1906 N N . SER B 1 2 ? -6.023 30.797 14.727 1 62.72 2 SER B N 1
ATOM 1907 C CA . SER B 1 2 ? -6.789 29.906 15.602 1 62.72 2 SER B CA 1
ATOM 1908 C C . SER B 1 2 ? -6.082 29.703 16.938 1 62.72 2 SER B C 1
ATOM 1910 O O . SER B 1 2 ? -4.852 29.641 16.984 1 62.72 2 SER B O 1
ATOM 1912 N N . ASP B 1 3 ? -6.766 29.969 18.125 1 85.5 3 ASP B N 1
ATOM 1913 C CA . ASP B 1 3 ? -6.262 29.688 19.469 1 85.5 3 ASP B CA 1
ATOM 1914 C C . ASP B 1 3 ? -5.758 28.25 19.578 1 85.5 3 ASP B C 1
ATOM 1916 O O . ASP B 1 3 ? -5.031 27.922 20.516 1 85.5 3 ASP B O 1
ATOM 1920 N N . TYR B 1 4 ? -5.906 27.562 18.453 1 95.44 4 TYR B N 1
ATOM 1921 C CA . TYR B 1 4 ? -5.637 26.125 18.562 1 95.44 4 TYR B CA 1
ATOM 1922 C C . TYR B 1 4 ? -4.391 25.75 17.781 1 95.44 4 TYR B C 1
ATOM 1924 O O . TYR B 1 4 ? -4.07 24.562 17.641 1 95.44 4 TYR B O 1
ATOM 1932 N N . LEU B 1 5 ? -3.693 26.812 17.188 1 97.56 5 LEU B N 1
ATOM 1933 C CA . LEU B 1 5 ? -2.426 26.609 16.5 1 97.56 5 LEU B CA 1
ATOM 1934 C C . LEU B 1 5 ? -1.383 27.625 16.969 1 97.56 5 LEU B C 1
ATOM 1936 O O . LEU B 1 5 ? -1.613 28.828 16.922 1 97.56 5 LEU B O 1
ATOM 1940 N N . ILE B 1 6 ? -0.3 27.125 17.438 1 97.31 6 ILE B N 1
ATOM 1941 C CA . ILE B 1 6 ? 0.804 27.969 17.875 1 97.31 6 ILE B CA 1
ATOM 1942 C C . ILE B 1 6 ? 1.961 27.859 16.891 1 97.31 6 ILE B C 1
ATOM 1944 O O . ILE B 1 6 ? 2.412 26.75 16.578 1 97.31 6 ILE B O 1
ATOM 1948 N N . VAL B 1 7 ? 2.387 28.984 16.344 1 98 7 VAL B N 1
ATOM 1949 C CA . VAL B 1 7 ? 3.537 29.031 15.445 1 98 7 VAL B CA 1
ATOM 1950 C C . VAL B 1 7 ? 4.684 29.781 16.109 1 98 7 VAL B C 1
ATOM 1952 O O . VAL B 1 7 ? 4.5 30.906 16.594 1 98 7 VAL B O 1
ATOM 1955 N N . SER B 1 8 ? 5.793 29.141 16.25 1 97.81 8 SER B N 1
ATOM 1956 C CA . SER B 1 8 ? 6.969 29.781 16.828 1 97.81 8 SER B CA 1
ATOM 1957 C C . SER B 1 8 ? 8.211 29.516 15.984 1 97.81 8 SER B C 1
ATOM 1959 O O . SER B 1 8 ? 8.305 28.5 15.289 1 97.81 8 SER B O 1
ATOM 1961 N N . ASP B 1 9 ? 9.133 30.469 16 1 98 9 ASP B N 1
ATOM 1962 C CA . ASP B 1 9 ? 10.398 30.359 15.281 1 98 9 ASP B CA 1
ATOM 1963 C C . ASP B 1 9 ? 11.578 30.344 16.25 1 98 9 ASP B C 1
ATOM 1965 O O . ASP B 1 9 ? 11.664 31.172 17.156 1 98 9 ASP B O 1
ATOM 1969 N N . GLU B 1 10 ? 12.375 29.25 16.141 1 94.75 10 GLU B N 1
ATOM 1970 C CA . GLU B 1 10 ? 13.57 29.125 16.953 1 94.75 10 GLU B CA 1
ATOM 1971 C C . GLU B 1 10 ? 14.703 28.469 16.188 1 94.75 10 GLU B C 1
ATOM 1973 O O . GLU B 1 10 ? 14.516 27.406 15.586 1 94.75 10 GLU B O 1
ATOM 1978 N N . ASP B 1 11 ? 15.969 29.016 16.125 1 92.75 11 ASP B N 1
ATOM 1979 C CA . ASP B 1 11 ? 17.156 28.406 15.531 1 92.75 11 ASP B CA 1
ATOM 1980 C C . ASP B 1 11 ? 16.922 28.094 14.055 1 92.75 11 ASP B C 1
ATOM 1982 O O . ASP B 1 11 ? 17.188 26.969 13.609 1 92.75 11 ASP B O 1
ATOM 1986 N N . ALA B 1 12 ? 16.219 28.969 13.32 1 97.62 12 ALA B N 1
ATOM 1987 C CA . ALA B 1 12 ? 15.953 28.844 11.891 1 97.62 12 ALA B CA 1
ATOM 1988 C C . ALA B 1 12 ? 14.891 27.781 11.625 1 97.62 12 ALA B C 1
ATOM 1990 O O . ALA B 1 12 ? 14.711 27.344 10.484 1 97.62 12 ALA B O 1
ATOM 1991 N N . VAL B 1 13 ? 14.25 27.344 12.742 1 98.69 13 VAL B N 1
ATOM 1992 C CA . VAL B 1 13 ? 13.219 26.312 12.648 1 98.69 13 VAL B CA 1
ATOM 1993 C C . VAL B 1 13 ? 11.859 26.906 13.008 1 98.69 13 VAL B C 1
ATOM 1995 O O . VAL B 1 13 ? 11.711 27.531 14.062 1 98.69 13 VAL B O 1
ATOM 1998 N N . ARG B 1 14 ? 10.867 26.797 12.164 1 98.75 14 ARG B N 1
ATOM 1999 C CA . ARG B 1 14 ? 9.492 27.109 12.516 1 98.75 14 ARG B CA 1
ATOM 2000 C C . ARG B 1 14 ? 8.758 25.875 13.039 1 98.75 14 ARG B C 1
ATOM 2002 O O . ARG B 1 14 ? 8.727 24.844 12.375 1 98.75 14 ARG B O 1
ATOM 2009 N N . VAL B 1 15 ? 8.234 26 14.18 1 98.75 15 VAL B N 1
ATOM 2010 C CA . VAL B 1 15 ? 7.477 24.922 14.797 1 98.75 15 VAL B CA 1
ATOM 2011 C C . VAL B 1 15 ? 5.984 25.234 14.75 1 98.75 15 VAL B C 1
ATOM 2013 O O . VAL B 1 15 ? 5.555 26.297 15.219 1 98.75 15 VAL B O 1
ATOM 2016 N N . ILE B 1 16 ? 5.23 24.391 14.109 1 98.75 16 ILE B N 1
ATOM 2017 C CA . ILE B 1 16 ? 3.775 24.469 14.016 1 98.75 16 ILE B CA 1
ATOM 2018 C C . ILE B 1 16 ? 3.146 23.453 14.969 1 98.75 16 ILE B C 1
ATOM 2020 O O . ILE B 1 16 ? 3.256 22.234 14.758 1 98.75 16 ILE B O 1
ATOM 2024 N N . THR B 1 17 ? 2.492 23.938 15.992 1 98.69 17 THR B N 1
ATOM 2025 C CA . THR B 1 17 ? 1.968 23.078 17.047 1 98.69 17 THR B CA 1
ATOM 2026 C C . THR B 1 17 ? 0.443 23.109 17.078 1 98.69 17 THR B C 1
ATOM 2028 O O . THR B 1 17 ? -0.149 24.172 17.312 1 98.69 17 THR B O 1
ATOM 2031 N N . MET B 1 18 ? -0.146 22 16.812 1 98.56 18 MET B N 1
ATOM 2032 C CA . MET B 1 18 ? -1.577 21.859 17.062 1 98.56 18 MET B CA 1
ATOM 2033 C C . MET B 1 18 ? -1.856 21.75 18.547 1 98.56 18 MET B C 1
ATOM 2035 O O . MET B 1 18 ? -1.284 20.906 19.234 1 98.56 18 MET B O 1
ATOM 2039 N N . ARG B 1 19 ? -2.73 22.625 19.047 1 96.31 19 ARG B N 1
ATOM 2040 C CA . ARG B 1 19 ? -2.994 22.672 20.484 1 96.31 19 ARG B CA 1
ATOM 2041 C C . ARG B 1 19 ? -4.484 22.828 20.766 1 96.31 19 ARG B C 1
ATOM 2043 O O . ARG B 1 19 ? -4.965 23.938 21.016 1 96.31 19 ARG B O 1
ATOM 2050 N N . ARG B 1 20 ? -5.121 21.766 20.781 1 97 20 ARG B N 1
ATOM 2051 C CA . ARG B 1 20 ? -6.531 21.625 21.125 1 97 20 ARG B CA 1
ATOM 2052 C C . ARG B 1 20 ? -6.77 20.328 21.891 1 97 20 ARG B C 1
ATOM 2054 O O . ARG B 1 20 ? -7.602 19.5 21.5 1 97 20 ARG B O 1
ATOM 2061 N N . PRO B 1 21 ? -6.062 20.188 23.047 1 93.75 21 PRO B N 1
ATOM 2062 C CA . PRO B 1 21 ? -6.02 18.891 23.734 1 93.75 21 PRO B CA 1
ATOM 2063 C C . PRO B 1 21 ? -7.402 18.406 24.172 1 93.75 21 PRO B C 1
ATOM 2065 O O . PRO B 1 21 ? -7.648 17.203 24.234 1 93.75 21 PRO B O 1
ATOM 2068 N N . GLU B 1 22 ? -8.305 19.344 24.391 1 95.06 22 GLU B N 1
ATOM 2069 C CA . GLU B 1 22 ? -9.633 18.953 24.875 1 95.06 22 GLU B CA 1
ATOM 2070 C C . GLU B 1 22 ? -10.414 18.203 23.812 1 95.06 22 GLU B C 1
ATOM 2072 O O . GLU B 1 22 ? -11.398 17.531 24.109 1 95.06 22 GLU B O 1
ATOM 2077 N N . LYS B 1 23 ? -10 18.312 22.594 1 97 23 LYS B N 1
ATOM 2078 C CA . LYS B 1 23 ? -10.633 17.594 21.5 1 97 23 LYS B CA 1
ATOM 2079 C C . LYS B 1 23 ? -9.617 16.719 20.75 1 97 23 LYS B C 1
ATOM 2081 O O . LYS B 1 23 ? -9.75 16.484 19.547 1 97 23 LYS B O 1
ATOM 2086 N N . LYS B 1 24 ? -8.492 16.375 21.484 1 98 24 LYS B N 1
ATOM 2087 C CA . LYS B 1 24 ? -7.457 15.523 20.906 1 98 24 LYS B CA 1
ATOM 2088 C C . LYS B 1 24 ? -6.898 16.109 19.625 1 98 24 LYS B C 1
ATOM 2090 O O . LYS B 1 24 ? -6.715 15.391 18.625 1 98 24 LYS B O 1
ATOM 2095 N N . ASN B 1 25 ? -6.797 17.422 19.547 1 98.25 25 ASN B N 1
ATOM 2096 C CA . ASN B 1 25 ? -6.242 18.172 18.422 1 98.25 25 ASN B CA 1
ATOM 2097 C C . ASN B 1 25 ? -7.012 17.906 17.141 1 98.25 25 ASN B C 1
ATOM 2099 O O . ASN B 1 25 ? -6.422 17.828 16.062 1 98.25 25 ASN B O 1
ATOM 2103 N N . ALA B 1 26 ? -8.367 17.656 17.203 1 98.12 26 ALA B N 1
ATOM 2104 C CA . ALA B 1 26 ? -9.195 17.562 16.016 1 98.12 26 ALA B CA 1
ATOM 2105 C C . ALA B 1 26 ? -9.086 18.844 15.172 1 98.12 26 ALA B C 1
ATOM 2107 O O . ALA B 1 26 ? -9.188 19.953 15.695 1 98.12 26 ALA B O 1
ATOM 2108 N N . LEU B 1 27 ? -8.891 18.703 13.883 1 97.81 27 LEU B N 1
ATOM 2109 C CA . LEU B 1 27 ? -8.516 19.797 13 1 97.81 27 LEU B CA 1
ATOM 2110 C C . LEU B 1 27 ? -9.75 20.516 12.469 1 97.81 27 LEU B C 1
ATOM 2112 O O . LEU B 1 27 ? -10.703 19.859 12.016 1 97.81 27 LEU B O 1
ATOM 2116 N N . THR B 1 28 ? -9.773 21.766 12.555 1 96.06 28 THR B N 1
ATOM 2117 C CA . THR B 1 28 ? -10.836 22.625 12.031 1 96.06 28 THR B CA 1
ATOM 2118 C C . THR B 1 28 ? -10.367 23.375 10.789 1 96.06 28 THR B C 1
ATOM 2120 O O . THR B 1 28 ? -9.164 23.438 10.516 1 96.06 28 THR B O 1
ATOM 2123 N N . GLN B 1 29 ? -11.336 23.984 1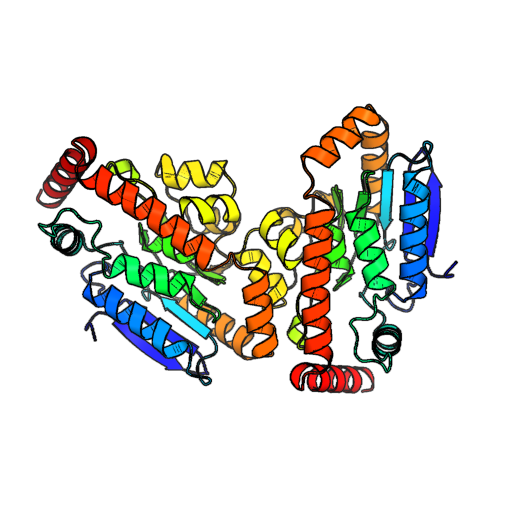0.117 1 95.06 29 GLN B N 1
ATOM 2124 C CA . GLN B 1 29 ? -11.016 24.812 8.961 1 95.06 29 GLN B CA 1
ATOM 2125 C C . GLN B 1 29 ? -10.055 25.938 9.336 1 95.06 29 GLN B C 1
ATOM 2127 O O . GLN B 1 29 ? -9.133 26.266 8.586 1 95.06 29 GLN B O 1
ATOM 2132 N N . ASP B 1 30 ? -10.273 26.5 10.469 1 95.81 30 ASP B N 1
ATOM 2133 C CA . ASP B 1 30 ? -9.414 27.578 10.93 1 95.81 30 ASP B CA 1
ATOM 2134 C C . ASP B 1 30 ? -7.988 27.094 11.164 1 95.81 30 ASP B C 1
ATOM 2136 O O . ASP B 1 30 ? -7.027 27.781 10.844 1 95.81 30 ASP B O 1
ATOM 2140 N N . MET B 1 31 ? -7.824 25.938 11.781 1 97.69 31 MET B N 1
ATOM 2141 C CA . MET B 1 31 ? -6.504 25.359 11.992 1 97.69 31 MET B CA 1
ATOM 2142 C C . MET B 1 31 ? -5.801 25.109 10.664 1 97.69 31 MET B C 1
ATOM 2144 O O . MET B 1 31 ? -4.605 25.375 10.523 1 97.69 31 MET B O 1
ATOM 2148 N N . TYR B 1 32 ? -6.555 24.609 9.656 1 97.56 32 TYR B N 1
ATOM 2149 C CA . TYR B 1 32 ? -5.98 24.375 8.336 1 97.56 32 TYR B CA 1
ATOM 2150 C C . TYR B 1 32 ? -5.492 25.672 7.715 1 97.56 32 TYR B C 1
ATOM 2152 O O . TYR B 1 32 ? -4.398 25.719 7.152 1 97.56 32 TYR B O 1
ATOM 2160 N N . ARG B 1 33 ? -6.312 26.703 7.77 1 96.94 33 ARG B N 1
ATOM 2161 C CA . ARG B 1 33 ? -5.918 28 7.219 1 96.94 33 ARG B CA 1
ATOM 2162 C C . ARG B 1 33 ? -4.645 28.516 7.883 1 96.94 33 ARG B C 1
ATOM 2164 O O . ARG B 1 33 ? -3.746 29.016 7.203 1 96.94 33 ARG B O 1
ATOM 2171 N N . ALA B 1 34 ? -4.621 28.344 9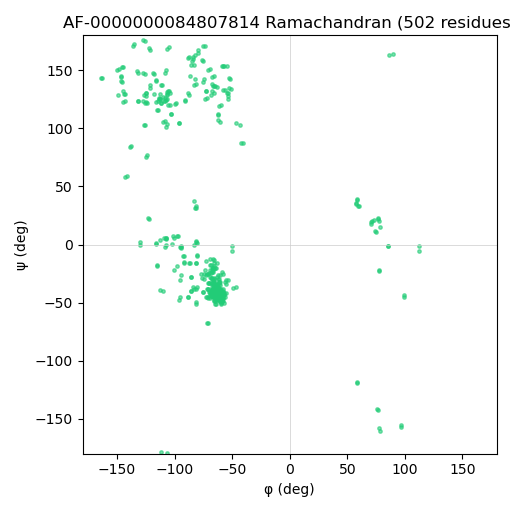.188 1 97.81 34 ALA B N 1
ATOM 2172 C CA . ALA B 1 34 ? -3.451 28.797 9.938 1 97.81 34 ALA B CA 1
ATOM 2173 C C . ALA B 1 34 ? -2.209 28 9.555 1 97.81 34 ALA B C 1
ATOM 2175 O O . ALA B 1 34 ? -1.118 28.562 9.422 1 97.81 34 ALA B O 1
ATOM 2176 N N . MET B 1 35 ? -2.322 26.688 9.406 1 98.44 35 MET B N 1
ATOM 2177 C CA . MET B 1 35 ? -1.196 25.844 9 1 98.44 35 MET B CA 1
ATOM 2178 C C . MET B 1 35 ? -0.722 26.203 7.602 1 98.44 35 MET B C 1
ATOM 2180 O O . MET B 1 35 ? 0.482 26.281 7.348 1 98.44 35 MET B O 1
ATOM 2184 N N . THR B 1 36 ? -1.679 26.453 6.695 1 98.25 36 THR B N 1
ATOM 2185 C CA . THR B 1 36 ? -1.34 26.875 5.344 1 98.25 36 THR B CA 1
ATOM 2186 C C . THR B 1 36 ? -0.531 28.172 5.375 1 98.25 36 THR B C 1
ATOM 2188 O O . THR B 1 36 ? 0.521 28.266 4.738 1 98.25 36 THR B O 1
ATOM 2191 N N . ALA B 1 37 ? -1.037 29.094 6.141 1 98 37 ALA B N 1
ATOM 2192 C CA . ALA B 1 37 ? -0.363 30.375 6.246 1 98 37 ALA B CA 1
ATOM 2193 C C . ALA B 1 37 ? 1.044 30.219 6.812 1 98 37 ALA B C 1
ATOM 2195 O O . ALA B 1 37 ? 1.985 30.875 6.348 1 98 37 ALA B O 1
ATOM 2196 N N . ALA B 1 38 ? 1.161 29.359 7.816 1 98.38 38 ALA B N 1
ATOM 2197 C CA . ALA B 1 38 ? 2.453 29.125 8.453 1 98.38 38 ALA B CA 1
ATOM 2198 C C . ALA B 1 38 ? 3.457 28.547 7.469 1 98.38 38 ALA B C 1
ATOM 2200 O O . ALA B 1 38 ? 4.625 28.938 7.445 1 98.38 38 ALA B O 1
ATOM 2201 N N . ILE B 1 39 ? 3.051 27.609 6.672 1 98.69 39 ILE B N 1
ATOM 2202 C CA . ILE B 1 39 ? 3.918 26.969 5.691 1 98.69 39 ILE B CA 1
ATOM 2203 C C . ILE B 1 39 ? 4.254 27.953 4.574 1 98.69 39 ILE B C 1
ATOM 2205 O O . ILE B 1 39 ? 5.422 28.109 4.211 1 98.69 39 ILE B O 1
ATOM 2209 N N . ASP B 1 40 ? 3.258 28.672 4.105 1 98.31 40 ASP B N 1
ATOM 2210 C CA . ASP B 1 40 ? 3.438 29.594 2.98 1 98.31 40 ASP B CA 1
ATOM 2211 C C . ASP B 1 40 ? 4.379 30.734 3.348 1 98.31 40 ASP B C 1
ATOM 2213 O O . ASP B 1 40 ? 5.258 31.094 2.564 1 98.31 40 ASP B O 1
ATOM 2217 N N . SER B 1 41 ? 4.184 31.266 4.523 1 97.94 41 SER B N 1
ATOM 2218 C CA . SER B 1 41 ? 4.996 32.406 4.918 1 97.94 41 SER B CA 1
ATOM 2219 C C . SER B 1 41 ? 6.453 32 5.129 1 97.94 41 SER B C 1
ATOM 2221 O O . SER B 1 41 ? 7.352 32.844 5.055 1 97.94 41 SER B O 1
ATOM 2223 N N . ALA B 1 42 ? 6.688 30.734 5.43 1 98 42 ALA B N 1
ATOM 2224 C CA . ALA B 1 42 ? 8.055 30.25 5.629 1 98 42 ALA B CA 1
ATOM 2225 C C . ALA B 1 42 ? 8.805 30.172 4.305 1 98 42 ALA B C 1
ATOM 2227 O O . ALA B 1 42 ? 10.031 30.188 4.277 1 98 42 ALA B O 1
ATOM 2228 N N . GLN B 1 43 ? 8.141 30.016 3.17 1 96.06 43 GLN B N 1
ATOM 2229 C CA . GLN B 1 43 ? 8.758 29.734 1.882 1 96.06 43 GLN B CA 1
ATOM 2230 C C . GLN B 1 43 ? 9.664 30.891 1.439 1 96.06 43 GLN B C 1
ATOM 2232 O O . GLN B 1 43 ? 10.719 30.656 0.847 1 96.06 43 GLN B O 1
ATOM 2237 N N . ASN B 1 44 ? 9.281 32.094 1.772 1 92.19 44 ASN B N 1
ATOM 2238 C CA . ASN B 1 44 ? 10.047 33.25 1.31 1 92.19 44 ASN B CA 1
ATOM 2239 C C . ASN B 1 44 ? 10.828 33.875 2.449 1 92.19 44 ASN B C 1
ATOM 2241 O O . ASN B 1 44 ? 11.336 35 2.307 1 92.19 44 ASN B O 1
ATOM 2245 N N . ASP B 1 45 ? 10.828 33.312 3.604 1 96.25 45 ASP B N 1
ATOM 2246 C CA . ASP B 1 45 ? 11.586 33.812 4.75 1 96.25 45 ASP B CA 1
ATOM 2247 C C . ASP B 1 45 ? 12.93 33.094 4.875 1 96.25 45 ASP B C 1
ATOM 2249 O O . ASP B 1 45 ? 12.984 31.938 5.316 1 96.25 45 ASP B O 1
ATOM 2253 N N . PRO B 1 46 ? 14 33.75 4.504 1 94.5 46 PRO B N 1
ATOM 2254 C CA . PRO B 1 46 ? 15.305 33.062 4.488 1 94.5 46 PRO B CA 1
ATOM 2255 C C . PRO B 1 46 ? 15.789 32.688 5.883 1 94.5 46 PRO B C 1
ATOM 2257 O O . PRO B 1 46 ? 16.734 31.906 6.02 1 94.5 46 PRO B O 1
ATOM 2260 N N . THR B 1 47 ? 15.148 33.219 6.906 1 96.62 47 THR B N 1
ATOM 2261 C CA . THR B 1 47 ? 15.562 32.906 8.266 1 96.62 47 THR B CA 1
ATOM 2262 C C . THR B 1 47 ? 14.977 31.562 8.719 1 96.62 47 THR B C 1
ATOM 2264 O O . THR B 1 47 ? 15.414 31 9.719 1 96.62 47 THR B O 1
ATOM 2267 N N . ILE B 1 48 ? 14.008 31.062 8.039 1 98.12 48 ILE B N 1
ATOM 2268 C CA . ILE B 1 48 ? 13.422 29.75 8.32 1 98.12 48 ILE B CA 1
ATOM 2269 C C . ILE B 1 48 ? 13.992 28.703 7.352 1 98.12 48 ILE B C 1
ATOM 2271 O O . ILE B 1 48 ? 13.82 28.828 6.137 1 98.12 48 ILE B O 1
ATOM 2275 N N . ARG B 1 49 ? 14.633 27.656 7.859 1 98.12 49 ARG B N 1
ATOM 2276 C CA . ARG B 1 49 ? 15.32 26.688 7.02 1 98.12 49 ARG B CA 1
ATOM 2277 C C . ARG B 1 49 ? 14.656 25.312 7.125 1 98.12 49 ARG B C 1
ATOM 2279 O O . ARG B 1 49 ? 14.891 24.438 6.285 1 98.12 49 ARG B O 1
ATOM 2286 N N . CYS B 1 50 ? 13.883 25.125 8.172 1 98.5 50 CYS B N 1
ATOM 2287 C CA . CYS B 1 50 ? 13.203 23.859 8.43 1 98.5 50 CYS B CA 1
ATOM 2288 C C . CYS B 1 50 ? 11.875 24.094 9.148 1 98.5 50 CYS B C 1
ATOM 2290 O O . CYS B 1 50 ? 11.719 25.094 9.852 1 98.5 50 CYS B O 1
ATOM 2292 N N . LEU B 1 51 ? 10.93 23.234 8.945 1 98.88 51 LEU B N 1
ATOM 2293 C CA . LEU B 1 51 ? 9.641 23.266 9.633 1 98.88 51 LEU B CA 1
ATOM 2294 C C . LEU B 1 51 ? 9.422 22 10.445 1 98.88 51 LEU B C 1
ATOM 2296 O O . LEU B 1 51 ? 9.883 20.922 10.062 1 98.88 51 LEU B O 1
ATOM 2300 N N . ILE B 1 52 ? 8.734 22.078 11.547 1 98.94 52 ILE B N 1
ATOM 2301 C CA . ILE B 1 52 ? 8.258 20.969 12.352 1 98.94 52 ILE B CA 1
ATOM 2302 C C . ILE B 1 52 ? 6.754 21.078 12.555 1 98.94 52 ILE B C 1
ATOM 2304 O O . ILE B 1 52 ? 6.242 22.156 12.859 1 98.94 52 ILE B O 1
ATOM 2308 N N . ILE B 1 53 ? 6.023 20.031 12.312 1 98.94 53 ILE B N 1
ATOM 2309 C CA . ILE B 1 53 ? 4.625 19.922 12.719 1 98.94 53 ILE B CA 1
ATOM 2310 C C . ILE B 1 53 ? 4.504 18.953 13.891 1 98.94 53 ILE B C 1
ATOM 2312 O O . ILE B 1 53 ? 5.074 17.859 13.852 1 98.94 53 ILE B O 1
ATOM 2316 N N . THR B 1 54 ? 3.822 19.391 14.961 1 98.88 54 THR B N 1
ATOM 2317 C CA . THR B 1 54 ? 3.656 18.547 16.141 1 98.88 54 THR B CA 1
ATOM 2318 C C . THR B 1 54 ? 2.299 18.797 16.797 1 98.88 54 THR B C 1
ATOM 2320 O O . THR B 1 54 ? 1.687 19.844 16.594 1 98.88 54 THR B O 1
ATOM 2323 N N . GLY B 1 55 ? 1.794 17.781 17.484 1 98.38 55 GLY B N 1
ATOM 2324 C CA . GLY B 1 55 ? 0.617 17.938 18.328 1 98.38 55 GLY B CA 1
ATOM 2325 C C . GLY B 1 55 ? 0.949 18.047 19.797 1 98.38 55 GLY B C 1
ATOM 2326 O O . GLY B 1 55 ? 0.049 18.094 20.641 1 98.38 55 GLY B O 1
ATOM 2327 N N . GLY B 1 56 ? 2.227 18.141 20.078 1 96.19 56 GLY B N 1
ATOM 2328 C CA . GLY B 1 56 ? 2.639 18.062 21.469 1 96.19 56 GLY B CA 1
ATOM 2329 C C . GLY B 1 56 ? 2.658 16.656 22.016 1 96.19 56 GLY B C 1
ATOM 2330 O O . GLY B 1 56 ? 2.789 15.688 21.266 1 96.19 56 GLY B O 1
ATOM 2331 N N . SER B 1 57 ? 2.582 16.5 23.359 1 93.75 57 SER B N 1
ATOM 2332 C CA . SER B 1 57 ? 2.646 15.195 24 1 93.75 57 SER B CA 1
ATOM 2333 C C . SER B 1 57 ? 1.282 14.516 24 1 93.75 57 SER B C 1
ATOM 2335 O O . SER B 1 57 ? 0.256 15.164 24.203 1 93.75 57 SER B O 1
ATOM 2337 N N . GLY B 1 58 ? 1.24 13.266 23.719 1 94.75 58 GLY B N 1
ATOM 2338 C CA . GLY B 1 58 ? 0.082 12.43 23.969 1 94.75 58 GLY B CA 1
ATOM 2339 C C . GLY B 1 58 ? -0.779 12.211 22.75 1 94.75 58 GLY B C 1
ATOM 2340 O O . GLY B 1 58 ? -1.298 11.109 22.531 1 94.75 58 GLY B O 1
ATOM 2341 N N . VAL B 1 59 ? -1.024 13.266 21.984 1 97.81 59 VAL B N 1
ATOM 2342 C CA . VAL B 1 59 ? -1.876 13.125 20.797 1 97.81 59 VAL B CA 1
ATOM 2343 C C . VAL B 1 59 ? -1.369 14.047 19.688 1 97.81 59 VAL B C 1
ATOM 2345 O O . VAL B 1 59 ? -1.186 15.242 19.906 1 97.81 59 VAL B O 1
ATOM 2348 N N . PHE B 1 60 ? -1.065 13.5 18.562 1 98.69 60 PHE B N 1
ATOM 2349 C CA . PHE B 1 60 ? -0.789 14.32 17.391 1 98.69 60 PHE B CA 1
ATOM 2350 C C . PHE B 1 60 ? -2.066 14.969 16.859 1 98.69 60 PHE B C 1
ATOM 2352 O O . PHE B 1 60 ? -2.311 16.156 17.094 1 98.69 60 PHE B O 1
ATOM 2359 N N . THR B 1 61 ? -3 14.172 16.328 1 98.75 61 THR B N 1
ATOM 2360 C CA . THR B 1 61 ? -4.336 14.656 16 1 98.75 61 THR B CA 1
ATOM 2361 C C . THR B 1 61 ? -5.301 13.492 15.805 1 98.75 61 THR B C 1
ATOM 2363 O O . THR B 1 61 ? -4.93 12.461 15.242 1 98.75 61 THR B O 1
ATOM 2366 N N . ALA B 1 62 ? -6.496 13.719 16.234 1 97.88 62 ALA B N 1
ATOM 2367 C CA . ALA B 1 62 ? -7.559 12.742 16.016 1 97.88 62 ALA B CA 1
ATOM 2368 C C . ALA B 1 62 ? -8.148 12.875 14.617 1 97.88 62 ALA B C 1
ATOM 2370 O O . ALA B 1 62 ? -9.094 12.164 14.266 1 97.88 62 ALA B O 1
ATOM 2371 N N . GLY B 1 63 ? -7.57 13.766 13.859 1 97.44 63 GLY B N 1
ATOM 2372 C CA . GLY B 1 63 ? -8.07 13.992 12.516 1 97.44 63 GLY B CA 1
ATOM 2373 C C . GLY B 1 63 ? -9.031 15.164 12.422 1 97.44 63 GLY B C 1
ATOM 2374 O O . GLY B 1 63 ? -8.914 16.125 13.18 1 97.44 63 GLY B O 1
ATOM 2375 N N . ASN B 1 64 ? -9.891 15.203 11.422 1 94.94 64 ASN B N 1
ATOM 2376 C CA . ASN B 1 64 ? -10.836 16.297 11.203 1 94.94 64 ASN B CA 1
ATOM 2377 C C . ASN B 1 64 ? -11.836 16.406 12.352 1 94.94 64 ASN B C 1
ATOM 2379 O O . ASN B 1 64 ? -12.328 15.398 12.852 1 94.94 64 ASN B O 1
ATOM 2383 N N . ASP B 1 65 ? -12.039 17.625 12.758 1 94.31 65 ASP B N 1
ATOM 2384 C CA . ASP B 1 65 ? -13.25 17.859 13.531 1 94.31 65 ASP B CA 1
ATOM 2385 C C . ASP B 1 65 ? -14.5 17.562 12.711 1 94.31 65 ASP B C 1
ATOM 2387 O O . ASP B 1 65 ? -14.797 18.266 11.742 1 94.31 65 ASP B O 1
ATOM 2391 N N . LEU B 1 66 ? -15.188 16.562 13.039 1 88.31 66 LEU B N 1
ATOM 2392 C CA . LEU B 1 66 ? -16.25 16.016 12.203 1 88.31 66 LEU B CA 1
ATOM 2393 C C . LEU B 1 66 ? -17.359 17.047 11.992 1 88.31 66 LEU B C 1
ATOM 2395 O O . LEU B 1 66 ? -17.891 17.172 10.891 1 88.31 66 LEU B O 1
ATOM 2399 N N . GLU B 1 67 ? -17.734 17.781 13.086 1 86.88 67 GLU B N 1
ATOM 2400 C CA . GLU B 1 67 ? -18.766 18.812 12.953 1 86.88 67 GLU B CA 1
ATOM 2401 C C . GLU B 1 67 ? -18.312 19.922 12.008 1 86.88 67 GLU B C 1
ATOM 2403 O O . GLU B 1 67 ? -19.062 20.344 11.133 1 86.88 67 GLU B O 1
ATOM 2408 N N . ASP B 1 68 ? -17.125 20.359 12.227 1 90.31 68 ASP B N 1
ATOM 2409 C CA . ASP B 1 68 ? -16.547 21.391 11.367 1 90.31 68 ASP B CA 1
ATOM 2410 C C . ASP B 1 68 ? -16.438 20.891 9.922 1 90.31 68 ASP B C 1
ATOM 2412 O O . ASP B 1 68 ? -16.719 21.641 8.984 1 90.31 68 ASP B O 1
ATOM 2416 N N . PHE B 1 69 ? -16.109 19.703 9.719 1 89.38 69 PHE B N 1
ATOM 2417 C CA . PHE B 1 69 ? -15.938 19.062 8.414 1 89.38 69 PHE B CA 1
ATOM 2418 C C . PHE B 1 69 ? -17.266 19 7.66 1 89.38 69 PHE B C 1
ATOM 2420 O O . PHE B 1 69 ? -17.328 19.375 6.484 1 89.38 69 PHE B O 1
ATOM 2427 N N . LEU B 1 70 ? -18.234 18.578 8.289 1 83.44 70 LEU B N 1
ATOM 2428 C CA . LEU B 1 70 ? -19.547 18.438 7.66 1 83.44 70 LEU B CA 1
ATOM 2429 C C . LEU B 1 70 ? -20.125 19.797 7.289 1 83.44 70 LEU B C 1
ATOM 2431 O O . LEU B 1 70 ? -20.781 19.938 6.262 1 83.44 70 LEU B O 1
ATOM 2435 N N . LYS B 1 71 ? -19.812 20.75 8.078 1 82.88 71 LYS B N 1
ATOM 2436 C CA . LYS B 1 71 ? -20.281 22.109 7.801 1 82.88 71 LYS B CA 1
ATOM 2437 C C . LYS B 1 71 ? -19.578 22.703 6.578 1 82.88 71 LYS B C 1
ATOM 2439 O O . LYS B 1 71 ? -20.188 23.438 5.801 1 82.88 71 LYS B O 1
ATOM 2444 N N . ALA B 1 72 ? -18.391 22.359 6.395 1 78.94 72 ALA B N 1
ATOM 2445 C CA . ALA B 1 72 ? -17.578 22.891 5.301 1 78.94 72 ALA B CA 1
ATOM 2446 C C . ALA B 1 72 ? -17.984 22.266 3.967 1 78.94 72 ALA B C 1
ATOM 2448 O O . ALA B 1 72 ? -17.828 22.891 2.912 1 78.94 72 ALA B O 1
ATOM 2449 N N . GLY B 1 73 ? -18.25 21.047 3.885 1 66.69 73 GLY B N 1
ATOM 2450 C CA . GLY B 1 73 ? -18.562 20.312 2.674 1 66.69 73 GLY B CA 1
ATOM 2451 C C . GLY B 1 73 ? -19.906 20.672 2.072 1 66.69 73 GLY B C 1
ATOM 2452 O O . GLY B 1 73 ? -20.203 20.328 0.93 1 66.69 73 GLY B O 1
ATOM 2453 N N . THR B 1 74 ? -20.812 21.188 2.771 1 57.66 74 THR B N 1
ATOM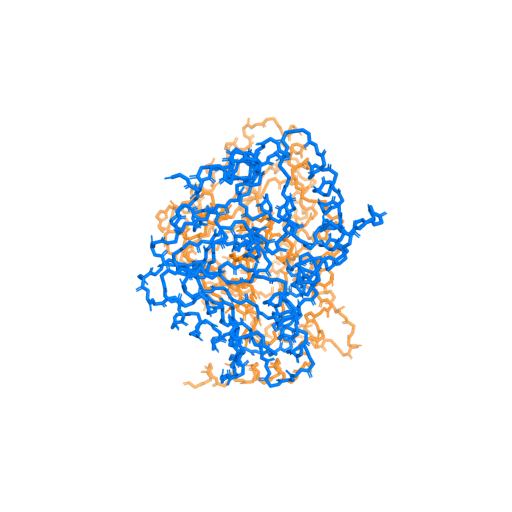 2454 C CA . THR B 1 74 ? -22.172 21.406 2.297 1 57.66 74 THR B CA 1
ATOM 2455 C C . THR B 1 74 ? -22.25 22.688 1.469 1 57.66 74 THR B C 1
ATOM 2457 O O . THR B 1 74 ? -23.344 23.156 1.133 1 57.66 74 THR B O 1
ATOM 2460 N N . ASP B 1 75 ? -21.156 22.969 0.758 1 51.75 75 ASP B N 1
ATOM 2461 C CA . ASP B 1 75 ? -21.578 24.109 -0.045 1 51.75 75 ASP B CA 1
ATOM 2462 C C . ASP B 1 75 ? -22.625 23.719 -1.075 1 51.75 75 ASP B C 1
ATOM 2464 O O . ASP B 1 75 ? -22.688 22.562 -1.49 1 51.75 75 ASP B O 1
ATOM 2468 N N . ALA B 1 76 ? -23.641 24.516 -1.259 1 46.09 76 ALA B N 1
ATOM 2469 C CA . ALA B 1 76 ? -24.875 24.406 -2.023 1 46.09 76 ALA B CA 1
ATOM 2470 C C . ALA B 1 76 ? -24.594 23.938 -3.453 1 46.09 76 ALA B C 1
ATOM 2472 O O . ALA B 1 76 ? -25.5 23.469 -4.145 1 46.09 76 ALA B O 1
ATOM 2473 N N . SER B 1 77 ? -23.516 24.391 -4.008 1 45.94 77 SER B N 1
ATOM 2474 C CA . SER B 1 77 ? -23.422 24.312 -5.461 1 45.94 77 SER B CA 1
ATOM 2475 C C . SER B 1 77 ? -22.953 22.953 -5.93 1 45.94 77 SER B C 1
ATOM 2477 O O . SER B 1 77 ? -22.938 22.656 -7.125 1 45.94 77 SER B O 1
ATOM 2479 N N . GLY B 1 78 ? -22.641 21.938 -5.18 1 47.53 78 GLY B N 1
ATOM 2480 C CA . GLY B 1 78 ? -22.219 20.594 -5.543 1 47.53 78 GLY B CA 1
ATOM 2481 C C . GLY B 1 78 ? -20.781 20.5 -5.977 1 47.53 78 GLY B C 1
ATOM 2482 O O . GLY B 1 78 ? -20.281 19.422 -6.312 1 47.53 78 GLY B O 1
ATOM 2483 N N . ALA B 1 79 ? -20.094 21.547 -6.426 1 45.28 79 ALA B N 1
ATOM 2484 C CA . ALA B 1 79 ? -18.734 21.562 -6.969 1 45.28 79 ALA B CA 1
ATOM 2485 C C . ALA B 1 79 ? -17.703 21.234 -5.887 1 45.28 79 ALA B C 1
ATOM 2487 O O . ALA B 1 79 ? -17.906 21.562 -4.715 1 45.28 79 ALA B O 1
ATOM 2488 N N . PRO B 1 80 ? -16.719 20.266 -6.191 1 49.56 80 PRO B N 1
ATOM 2489 C CA . PRO B 1 80 ? -15.656 20.016 -5.215 1 49.56 80 PRO B CA 1
ATOM 2490 C C . PRO B 1 80 ? -15.141 21.297 -4.566 1 49.56 80 PRO B C 1
ATOM 2492 O O . PRO B 1 80 ? -14.789 22.25 -5.27 1 49.56 80 PRO B O 1
ATOM 2495 N N . ARG B 1 81 ? -15.656 21.859 -3.484 1 52.94 81 ARG B N 1
ATOM 2496 C CA . ARG B 1 81 ? -15.133 23.047 -2.814 1 52.94 81 ARG B CA 1
ATOM 2497 C C . ARG B 1 81 ? -13.727 22.797 -2.283 1 52.94 81 ARG B C 1
ATOM 2499 O O . ARG B 1 81 ? -13.484 21.797 -1.593 1 52.94 81 ARG B O 1
ATOM 2506 N N . VAL B 1 82 ? -12.852 23.406 -2.988 1 64.25 82 VAL B N 1
ATOM 2507 C CA . VAL B 1 82 ? -11.555 23.5 -2.34 1 64.25 82 VAL B CA 1
ATOM 2508 C C . VAL B 1 82 ? -11.727 23.953 -0.895 1 64.25 82 VAL B C 1
ATOM 2510 O O . VAL B 1 82 ? -12.203 25.078 -0.643 1 64.25 82 VAL B O 1
ATOM 2513 N N . THR B 1 83 ? -11.594 23.062 -0.037 1 87.06 83 THR B N 1
ATOM 2514 C CA . THR B 1 83 ? -11.688 23.328 1.394 1 87.06 83 THR B CA 1
ATOM 2515 C C . THR B 1 83 ? -10.352 23.812 1.948 1 87.06 83 THR B C 1
ATOM 2517 O O . THR B 1 83 ? -9.336 23.781 1.249 1 87.06 83 THR B O 1
ATOM 2520 N N . ALA B 1 84 ? -10.375 24.438 3.109 1 94.5 84 ALA B N 1
ATOM 2521 C CA . ALA B 1 84 ? -9.125 24.797 3.783 1 94.5 84 ALA B CA 1
ATOM 2522 C C . ALA B 1 84 ? -8.219 23.578 3.941 1 94.5 84 ALA B C 1
ATOM 2524 O O . ALA B 1 84 ? -6.988 23.703 3.885 1 94.5 84 ALA B O 1
ATOM 2525 N N . ALA B 1 85 ? -8.812 22.453 4.074 1 95.44 85 ALA B N 1
ATOM 2526 C CA . ALA B 1 85 ? -8.039 21.219 4.16 1 95.44 85 ALA B CA 1
ATOM 2527 C C . ALA B 1 85 ? -7.285 20.953 2.857 1 95.44 85 ALA B C 1
ATOM 2529 O O . ALA B 1 85 ? -6.105 20.594 2.877 1 95.44 85 ALA B O 1
ATOM 2530 N N . THR B 1 86 ? -7.961 21.125 1.735 1 95.56 86 THR B N 1
ATOM 2531 C CA . THR B 1 86 ? -7.324 20.906 0.44 1 95.56 86 THR B CA 1
ATOM 2532 C C . THR B 1 86 ? -6.207 21.922 0.215 1 95.56 86 THR B C 1
ATOM 2534 O O . THR B 1 86 ? -5.133 21.578 -0.28 1 95.56 86 THR B O 1
ATOM 2537 N N . ASP B 1 87 ? -6.449 23.172 0.59 1 96.69 87 ASP B N 1
ATOM 2538 C CA . ASP B 1 87 ? -5.422 24.203 0.49 1 96.69 87 ASP B CA 1
ATOM 2539 C C . ASP B 1 87 ? -4.188 23.828 1.314 1 96.69 87 ASP B C 1
ATOM 2541 O O . ASP B 1 87 ? -3.057 24.062 0.885 1 96.69 87 ASP B O 1
ATOM 2545 N N . PHE B 1 88 ? -4.469 23.328 2.461 1 98.19 88 PHE B N 1
ATOM 2546 C CA . PHE B 1 88 ? -3.377 22.875 3.314 1 98.19 88 PHE B CA 1
ATOM 2547 C C . PHE B 1 88 ? -2.576 21.781 2.633 1 98.19 88 PHE B C 1
ATOM 2549 O O . PHE B 1 88 ? -1.344 21.812 2.627 1 98.19 88 PHE B O 1
ATOM 2556 N N . LEU B 1 89 ? -3.252 20.844 2.006 1 98.25 89 LEU B N 1
ATOM 2557 C CA . LEU B 1 89 ? -2.582 19.75 1.3 1 98.25 89 LEU B CA 1
ATOM 2558 C C . LEU B 1 89 ? -1.771 20.281 0.124 1 98.25 89 LEU B C 1
ATOM 2560 O O . LEU B 1 89 ? -0.671 19.797 -0.149 1 98.25 89 LEU B O 1
ATOM 2564 N N . TYR B 1 90 ? -2.291 21.297 -0.579 1 98.31 90 TYR B N 1
ATOM 2565 C CA . TYR B 1 90 ? -1.53 21.938 -1.648 1 98.31 90 TYR B CA 1
ATOM 2566 C C . TYR B 1 90 ? -0.275 22.609 -1.103 1 98.31 90 TYR B C 1
ATOM 2568 O O . TYR B 1 90 ? 0.787 22.547 -1.726 1 98.31 90 TYR B O 1
ATOM 2576 N N . ALA B 1 91 ? -0.45 23.25 0.063 1 98.44 91 ALA B N 1
ATOM 2577 C CA . ALA B 1 91 ? 0.706 23.891 0.687 1 98.44 91 ALA B CA 1
ATOM 2578 C C . ALA B 1 91 ? 1.792 22.859 1.006 1 98.44 91 ALA B C 1
ATOM 2580 O O . ALA B 1 91 ? 2.98 23.125 0.817 1 98.44 91 ALA B O 1
ATOM 2581 N N . LEU B 1 92 ? 1.414 21.703 1.495 1 98.69 92 LEU B N 1
ATOM 2582 C CA . LEU B 1 92 ? 2.365 20.625 1.746 1 98.69 92 LEU B CA 1
ATOM 2583 C C . LEU B 1 92 ? 3.041 20.188 0.453 1 98.69 92 LEU B C 1
ATOM 2585 O O . LEU B 1 92 ? 4.258 20 0.418 1 98.69 92 LEU B O 1
ATOM 2589 N N . ALA B 1 93 ? 2.25 20.062 -0.601 1 98.38 93 ALA B N 1
ATOM 2590 C CA . ALA B 1 93 ? 2.76 19.594 -1.89 1 98.38 93 ALA B CA 1
ATOM 2591 C C . ALA B 1 93 ? 3.756 20.594 -2.475 1 98.38 93 ALA B C 1
ATOM 2593 O O . ALA B 1 93 ? 4.742 20.203 -3.102 1 98.38 93 ALA B O 1
ATOM 2594 N N . ARG B 1 94 ? 3.559 21.859 -2.232 1 97.81 94 ARG B N 1
ATOM 2595 C CA . ARG B 1 94 ? 4.355 22.922 -2.84 1 97.81 94 ARG B CA 1
ATOM 2596 C C . ARG B 1 94 ? 5.539 23.281 -1.953 1 97.81 94 ARG B C 1
ATOM 2598 O O . ARG B 1 94 ? 6.453 24 -2.389 1 97.81 94 ARG B O 1
ATOM 2605 N N . ASN B 1 95 ? 5.473 22.844 -0.682 1 97.88 95 ASN B N 1
ATOM 2606 C CA . ASN B 1 95 ? 6.508 23.203 0.28 1 97.88 95 ASN B CA 1
ATOM 2607 C C . ASN B 1 95 ? 7.898 22.844 -0.23 1 97.88 95 ASN B C 1
ATOM 2609 O O . ASN B 1 95 ? 8.125 21.719 -0.673 1 97.88 95 ASN B O 1
ATOM 2613 N N . THR B 1 96 ? 8.828 23.781 -0.162 1 96.44 96 THR B N 1
ATOM 2614 C CA . THR B 1 96 ? 10.164 23.562 -0.714 1 96.44 96 THR B CA 1
ATOM 2615 C C . THR B 1 96 ? 11.188 23.406 0.402 1 96.44 96 THR B C 1
ATOM 2617 O O . THR B 1 96 ? 12.375 23.188 0.136 1 96.44 96 THR B O 1
ATOM 2620 N N . LYS B 1 97 ? 10.805 23.516 1.637 1 97.56 97 LYS B N 1
ATOM 2621 C CA . LYS B 1 97 ? 11.719 23.422 2.771 1 97.56 97 LYS B CA 1
ATOM 2622 C C . LYS B 1 97 ? 11.531 22.109 3.521 1 97.56 97 LYS B C 1
ATOM 2624 O O . LYS B 1 97 ? 10.422 21.562 3.58 1 97.56 97 LYS B O 1
ATOM 2629 N N . PRO B 1 98 ? 12.633 21.609 4.133 1 98.62 98 PRO B N 1
ATOM 2630 C CA . PRO B 1 98 ? 12.492 20.375 4.914 1 98.62 98 PRO B CA 1
ATOM 2631 C C . PRO B 1 98 ? 11.375 20.453 5.949 1 98.62 98 PRO B C 1
ATOM 2633 O O . PRO B 1 98 ? 11.219 21.484 6.621 1 98.62 98 PRO B O 1
ATOM 2636 N N . LEU B 1 99 ? 10.602 19.438 6.012 1 98.88 99 LEU B N 1
ATOM 2637 C CA . LEU B 1 99 ? 9.461 19.344 6.914 1 98.88 99 LEU B CA 1
ATOM 2638 C C . LEU B 1 99 ? 9.539 18.078 7.77 1 98.88 99 LEU B C 1
ATOM 2640 O O . LEU B 1 99 ? 9.586 16.969 7.242 1 98.88 99 LEU B O 1
ATOM 2644 N N . ILE B 1 100 ? 9.555 18.25 9.062 1 98.94 100 ILE B N 1
ATOM 2645 C CA . ILE B 1 100 ? 9.664 17.156 10.031 1 98.94 100 ILE B CA 1
ATOM 2646 C C . ILE B 1 100 ? 8.352 17.016 10.797 1 98.94 100 ILE B C 1
ATOM 2648 O O . ILE B 1 100 ? 7.738 18.016 11.18 1 98.94 100 ILE B O 1
ATOM 2652 N N . ALA B 1 101 ? 7.875 15.805 11.016 1 98.94 101 ALA B N 1
ATOM 2653 C CA . ALA B 1 101 ? 6.742 15.555 11.898 1 98.94 101 ALA B CA 1
ATOM 2654 C C . ALA B 1 101 ? 7.199 14.938 13.219 1 98.94 101 ALA B C 1
ATOM 2656 O O . ALA B 1 101 ? 8.031 14.023 13.227 1 98.94 101 ALA B O 1
ATOM 2657 N N . ALA B 1 102 ? 6.746 15.453 14.305 1 98.94 102 ALA B N 1
ATOM 2658 C CA . ALA B 1 102 ? 6.895 14.883 15.641 1 98.94 102 ALA B CA 1
ATOM 2659 C C . ALA B 1 102 ? 5.57 14.32 16.141 1 98.94 102 ALA B C 1
ATOM 2661 O O . ALA B 1 102 ? 4.711 15.07 16.625 1 98.94 102 ALA B O 1
ATOM 2662 N N . VAL B 1 103 ? 5.441 13.023 16.062 1 98.94 103 VAL B N 1
ATOM 2663 C CA . VAL B 1 103 ? 4.152 12.383 16.297 1 98.94 103 VAL B CA 1
ATOM 2664 C C . VAL B 1 103 ? 4.176 11.641 17.641 1 98.94 103 VAL B C 1
ATOM 2666 O O . VAL B 1 103 ? 4.793 10.586 17.75 1 98.94 103 VAL B O 1
ATOM 2669 N N . ASP B 1 104 ? 3.514 12.211 18.578 1 98.56 104 ASP B N 1
ATOM 2670 C CA . ASP B 1 104 ? 3.258 11.516 19.828 1 98.56 104 ASP B CA 1
ATOM 2671 C C . ASP B 1 104 ? 1.795 11.094 19.938 1 98.56 104 ASP B C 1
ATOM 2673 O O . ASP B 1 104 ? 0.891 11.914 19.75 1 98.56 104 ASP B O 1
ATOM 2677 N N . GLY B 1 105 ? 1.536 9.789 20.156 1 98.06 105 GLY B N 1
ATOM 2678 C CA . GLY B 1 105 ? 0.175 9.305 20.312 1 98.06 105 GLY B CA 1
ATOM 2679 C C . GLY B 1 105 ? -0.562 9.195 18.984 1 98.06 105 GLY B C 1
ATOM 2680 O O . GLY B 1 105 ? 0.036 8.859 17.953 1 98.06 105 GLY B O 1
ATOM 2681 N N . LEU B 1 106 ? -1.84 9.508 18.938 1 98.06 106 LEU B N 1
ATOM 2682 C CA . LEU B 1 106 ? -2.756 9.227 17.844 1 98.06 106 LEU B CA 1
ATOM 2683 C C . LEU B 1 106 ? -2.463 10.133 16.656 1 98.06 106 LEU B C 1
ATOM 2685 O O . LEU B 1 106 ? -2.273 11.344 16.812 1 98.06 106 LEU B O 1
ATOM 2689 N N . ALA B 1 107 ? -2.371 9.641 15.531 1 98.81 107 ALA B N 1
ATOM 2690 C CA . ALA B 1 107 ? -2.414 10.305 14.234 1 98.81 107 ALA B CA 1
ATOM 2691 C C . ALA B 1 107 ? -3.48 9.688 13.336 1 98.81 107 ALA B C 1
ATOM 2693 O O . ALA B 1 107 ? -3.254 8.641 12.727 1 98.81 107 ALA B O 1
ATOM 2694 N N . ILE B 1 108 ? -4.625 10.328 13.18 1 98.06 108 ILE B N 1
ATOM 2695 C CA . ILE B 1 108 ? -5.777 9.727 12.523 1 98.06 108 ILE B CA 1
ATOM 2696 C C . ILE B 1 108 ? -6.109 10.5 11.242 1 98.06 108 ILE B C 1
ATOM 2698 O O . ILE B 1 108 ? -6.082 11.727 11.234 1 98.06 108 ILE B O 1
ATOM 2702 N N . GLY B 1 109 ? -6.496 9.758 10.172 1 97.75 109 GLY B N 1
ATOM 2703 C CA . GLY B 1 109 ? -6.891 10.375 8.922 1 97.75 109 GLY B CA 1
ATOM 2704 C C . GLY B 1 109 ? -5.805 11.242 8.312 1 97.75 109 GLY B C 1
ATOM 2705 O O . GLY B 1 109 ? -4.691 10.773 8.078 1 97.75 109 GLY B O 1
ATOM 2706 N N . ILE B 1 110 ? -6.121 12.531 8.188 1 97.81 110 ILE B N 1
ATOM 2707 C CA . ILE B 1 110 ? -5.176 13.484 7.617 1 97.81 110 ILE B CA 1
ATOM 2708 C C . ILE B 1 110 ? -3.963 13.625 8.539 1 97.81 110 ILE B C 1
ATOM 2710 O O . ILE B 1 110 ? -2.891 14.047 8.102 1 97.81 110 ILE B O 1
ATOM 2714 N N . GLY B 1 111 ? -4.105 13.258 9.844 1 98.62 111 GLY B N 1
ATOM 2715 C CA . GLY B 1 111 ? -2.957 13.188 10.734 1 98.62 111 GLY B CA 1
ATOM 2716 C C . GLY B 1 111 ? -1.917 12.18 10.281 1 98.62 111 GLY B C 1
ATOM 2717 O O . GLY B 1 111 ? -0.724 12.352 10.539 1 98.62 111 GLY B O 1
ATOM 2718 N N . THR B 1 112 ? -2.352 11.125 9.656 1 98.81 112 THR B N 1
ATOM 2719 C CA . THR B 1 112 ? -1.451 10.125 9.102 1 98.81 112 THR B CA 1
ATOM 2720 C C . THR B 1 112 ? -1.045 10.492 7.676 1 98.81 112 THR B C 1
ATOM 2722 O O . THR B 1 112 ? 0.139 10.453 7.332 1 98.81 112 THR B O 1
ATOM 2725 N N . THR B 1 113 ? -2.016 10.914 6.785 1 98.56 113 THR B N 1
ATOM 2726 C CA . THR B 1 113 ? -1.72 11.086 5.367 1 98.56 113 THR B CA 1
ATOM 2727 C C . THR B 1 113 ? -0.788 12.273 5.148 1 98.56 113 THR B C 1
ATOM 2729 O O . THR B 1 113 ? 0.03 12.266 4.223 1 98.56 113 THR B O 1
ATOM 2732 N N . LEU B 1 114 ? -0.828 13.281 6.039 1 98.75 114 LEU B N 1
ATOM 2733 C CA . LEU B 1 114 ? 0.08 14.406 5.852 1 98.75 114 LEU B CA 1
ATOM 2734 C C . LEU B 1 114 ? 1.527 13.977 6.07 1 98.75 114 LEU B C 1
ATOM 2736 O O . LEU B 1 114 ? 2.453 14.625 5.57 1 98.75 114 LEU B O 1
ATOM 2740 N N . LEU B 1 115 ? 1.771 12.875 6.848 1 98.88 115 LEU B N 1
ATOM 2741 C CA . LEU B 1 115 ? 3.123 12.414 7.148 1 98.88 115 LEU B CA 1
ATOM 2742 C C . LEU B 1 115 ? 3.855 12.008 5.875 1 98.88 115 LEU B C 1
ATOM 2744 O O . LEU B 1 115 ? 5.078 12.125 5.789 1 98.88 115 LEU B O 1
ATOM 2748 N N . PHE B 1 116 ? 3.135 11.539 4.871 1 98.69 116 PHE B N 1
ATOM 2749 C CA . PHE B 1 116 ? 3.748 11.117 3.617 1 98.69 116 PHE B CA 1
ATOM 2750 C C . PHE B 1 116 ? 4.289 12.32 2.852 1 98.69 116 PHE B C 1
ATOM 2752 O O . PHE B 1 116 ? 5.066 12.164 1.906 1 98.69 116 PHE B O 1
ATOM 2759 N N . HIS B 1 117 ? 3.939 13.555 3.242 1 98.69 117 HIS B N 1
ATOM 2760 C CA . HIS B 1 117 ? 4.477 14.781 2.66 1 98.69 117 HIS B CA 1
ATOM 2761 C C . HIS B 1 117 ? 5.688 15.273 3.441 1 98.69 117 HIS B C 1
ATOM 2763 O O . HIS B 1 117 ? 6.371 16.203 3.008 1 98.69 117 HIS B O 1
ATOM 2769 N N . CYS B 1 118 ? 5.961 14.711 4.578 1 98.75 118 CYS B N 1
ATOM 2770 C CA . CYS B 1 118 ? 7.082 15.117 5.418 1 98.75 118 CYS B CA 1
ATOM 2771 C C . CYS B 1 118 ? 8.367 14.422 4.98 1 98.75 118 CYS B C 1
ATOM 2773 O O . CYS B 1 118 ? 8.328 13.383 4.324 1 98.75 118 CYS B O 1
ATOM 2775 N N . ASP B 1 119 ? 9.492 15.039 5.344 1 98.69 119 ASP B N 1
ATOM 2776 C CA . ASP B 1 119 ? 10.797 14.539 4.934 1 98.69 119 ASP B CA 1
ATOM 2777 C C . ASP B 1 119 ? 11.398 13.625 6.004 1 98.69 119 ASP B C 1
ATOM 2779 O O . ASP B 1 119 ? 12.227 12.766 5.699 1 98.69 119 ASP B O 1
ATOM 2783 N N . TYR B 1 120 ? 11.031 13.812 7.16 1 98.75 120 TYR B N 1
ATOM 2784 C CA . TYR B 1 120 ? 11.508 13.07 8.32 1 98.75 120 TYR B CA 1
ATOM 2785 C C . TYR B 1 120 ? 10.422 12.961 9.383 1 98.75 120 TYR B C 1
ATOM 2787 O O . TYR B 1 120 ? 9.789 13.961 9.734 1 98.75 120 TYR B O 1
ATOM 2795 N N . VAL B 1 121 ? 10.156 11.742 9.867 1 98.94 121 VAL B N 1
ATOM 2796 C CA . VAL B 1 121 ? 9.07 11.523 10.82 1 98.94 121 VAL B CA 1
ATOM 2797 C C . VAL B 1 121 ? 9.617 10.844 12.078 1 98.94 121 VAL B C 1
ATOM 2799 O O . VAL B 1 121 ? 10.242 9.789 11.992 1 98.94 121 VAL B O 1
ATOM 2802 N N . LEU B 1 122 ? 9.43 11.469 13.211 1 98.75 122 LEU B N 1
ATOM 2803 C CA . LEU B 1 122 ? 9.664 10.891 14.523 1 98.75 122 LEU B CA 1
ATOM 2804 C C . LEU B 1 122 ? 8.344 10.516 15.203 1 98.75 122 LEU B C 1
ATOM 2806 O O . LEU B 1 122 ? 7.41 11.32 15.234 1 98.75 122 LEU B O 1
ATOM 2810 N N . ALA B 1 123 ? 8.289 9.305 15.688 1 98.88 123 ALA B N 1
ATOM 2811 C CA . ALA B 1 123 ? 7.094 8.852 16.391 1 98.88 123 ALA B CA 1
ATOM 2812 C C . ALA B 1 123 ? 7.445 8.32 17.781 1 98.88 123 ALA B C 1
ATOM 2814 O O . ALA B 1 123 ? 8.547 7.805 18 1 98.88 123 ALA B O 1
ATOM 2815 N N . SER B 1 124 ? 6.578 8.508 18.703 1 98.88 124 SER B N 1
ATOM 2816 C CA . SER B 1 124 ? 6.762 7.84 19.984 1 98.88 124 SER B CA 1
ATOM 2817 C C . SER B 1 124 ? 6.305 6.387 19.922 1 98.88 124 SER B C 1
ATOM 2819 O O . SER B 1 124 ? 5.594 5.992 19 1 98.88 124 SER B O 1
ATOM 2821 N N . THR B 1 125 ? 6.633 5.59 20.922 1 98.69 125 THR B N 1
ATOM 2822 C CA . THR B 1 125 ? 6.234 4.188 21 1 98.69 125 THR B CA 1
ATOM 2823 C C . THR B 1 125 ? 4.723 4.062 21.156 1 98.69 125 THR B C 1
ATOM 2825 O O . THR B 1 125 ? 4.156 2.988 20.938 1 98.69 125 THR B O 1
ATOM 2828 N N . SER B 1 126 ? 4.066 5.141 21.516 1 98.5 126 SER B N 1
ATOM 2829 C CA . SER B 1 126 ? 2.623 5.105 21.734 1 98.5 126 SER B CA 1
ATOM 2830 C C . SER B 1 126 ? 1.863 5.523 20.484 1 98.5 126 SER B C 1
ATOM 2832 O O . SER B 1 126 ? 0.631 5.5 20.453 1 98.5 126 SER B O 1
ATOM 2834 N N . ALA B 1 127 ? 2.562 5.906 19.438 1 98.81 127 ALA B N 1
ATOM 2835 C CA . ALA B 1 127 ? 1.912 6.414 18.219 1 98.81 127 ALA B CA 1
ATOM 2836 C C . ALA B 1 127 ? 1.089 5.32 17.547 1 98.81 127 ALA B C 1
ATOM 2838 O O . ALA B 1 127 ? 1.507 4.164 17.484 1 98.81 127 ALA B O 1
ATOM 2839 N N . VAL B 1 128 ? -0.095 5.672 17.125 1 98.81 128 VAL B N 1
ATOM 2840 C CA . VAL B 1 128 ? -0.973 4.84 16.312 1 98.81 128 VAL B CA 1
ATOM 2841 C C . VAL B 1 128 ? -1.378 5.594 15.039 1 98.81 128 VAL B C 1
ATOM 2843 O O . VAL B 1 128 ? -1.838 6.734 15.117 1 98.81 128 VAL B O 1
ATOM 2846 N N . PHE B 1 129 ? -1.195 5 13.93 1 98.88 129 PHE B N 1
ATOM 2847 C CA . PHE B 1 129 ? -1.52 5.59 12.641 1 98.88 129 PHE B CA 1
ATOM 2848 C C . PHE B 1 129 ? -2.736 4.91 12.023 1 98.88 129 PHE B C 1
ATOM 2850 O O . PHE B 1 129 ? -2.771 3.684 11.898 1 98.88 129 PHE B O 1
ATOM 2857 N N . SER B 1 130 ? -3.717 5.676 11.672 1 98.38 130 SER B N 1
ATOM 2858 C CA . SER B 1 130 ? -4.953 5.117 11.133 1 98.38 130 SER B CA 1
ATOM 2859 C C . SER B 1 130 ? -5.562 6.035 10.078 1 98.38 130 SER B C 1
ATOM 2861 O O . SER B 1 130 ? -5.52 7.262 10.219 1 98.38 130 SER B O 1
ATOM 2863 N N . THR B 1 131 ? -6.094 5.477 8.992 1 97.81 131 THR B N 1
ATOM 2864 C CA . THR B 1 131 ? -6.828 6.176 7.941 1 97.81 131 THR B CA 1
ATOM 2865 C C . THR B 1 131 ? -8.211 5.555 7.746 1 97.81 131 THR B C 1
ATOM 2867 O O . THR B 1 131 ? -8.453 4.879 6.742 1 97.81 131 THR B O 1
ATOM 2870 N N . PRO B 1 132 ? -9.133 5.82 8.648 1 95.75 132 PRO B N 1
ATOM 2871 C CA . PRO B 1 132 ? -10.398 5.082 8.672 1 95.75 132 PRO B CA 1
ATOM 2872 C C . PRO B 1 132 ? -11.406 5.621 7.66 1 95.75 132 PRO B C 1
ATOM 2874 O O . PRO B 1 132 ? -12.617 5.582 7.914 1 95.75 132 PRO B O 1
ATOM 2877 N N . PHE B 1 133 ? -11.008 6.156 6.516 1 95.44 133 PHE B N 1
ATOM 2878 C CA . PHE B 1 133 ? -11.875 6.711 5.48 1 95.44 133 PHE B CA 1
ATOM 2879 C C . PHE B 1 133 ? -12.812 5.645 4.926 1 95.44 133 PHE B C 1
ATOM 2881 O O . PHE B 1 133 ? -13.992 5.898 4.711 1 95.44 133 PHE B O 1
ATOM 2888 N N . ILE B 1 134 ? -12.25 4.445 4.766 1 96.06 134 ILE B N 1
ATOM 2889 C CA . ILE B 1 134 ? -12.992 3.371 4.113 1 96.06 134 ILE B CA 1
ATOM 2890 C C . ILE B 1 134 ? -14.203 2.984 4.961 1 96.06 134 ILE B C 1
ATOM 2892 O O . ILE B 1 134 ? -15.281 2.705 4.426 1 96.06 134 ILE B O 1
ATOM 2896 N N . GLN B 1 135 ? -14.078 2.951 6.273 1 94.69 135 GLN B N 1
ATOM 2897 C CA . GLN B 1 135 ? -15.172 2.596 7.176 1 94.69 135 GLN B CA 1
ATOM 2898 C C . GLN B 1 135 ? -16.297 3.611 7.098 1 94.69 135 GLN B C 1
ATOM 2900 O O . GLN B 1 135 ? -17.453 3.297 7.43 1 94.69 135 GLN B O 1
ATOM 2905 N N . LEU B 1 136 ? -15.984 4.805 6.613 1 93.25 136 LEU B N 1
ATOM 2906 C CA . LEU B 1 136 ? -16.984 5.859 6.457 1 93.25 136 LEU B CA 1
ATOM 2907 C C . LEU B 1 136 ? -17.516 5.895 5.031 1 93.25 136 LEU B C 1
ATOM 2909 O O . LEU B 1 136 ? -18.266 6.809 4.664 1 93.25 136 LEU B O 1
ATOM 2913 N N . GLY B 1 137 ? -17.141 4.914 4.203 1 95.56 137 GLY B N 1
ATOM 2914 C CA . GLY B 1 137 ? -17.578 4.879 2.814 1 95.56 137 GLY B CA 1
ATOM 2915 C C . GLY B 1 137 ? -16.797 5.836 1.924 1 95.56 137 GLY B C 1
ATOM 2916 O O . GLY B 1 137 ? -17.266 6.191 0.838 1 95.56 137 GLY B O 1
ATOM 2917 N N . 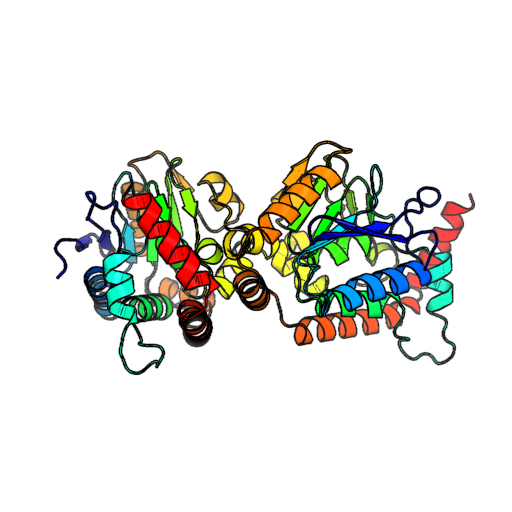LEU B 1 138 ? -15.68 6.301 2.438 1 96.25 138 LEU B N 1
ATOM 2918 C CA . LEU B 1 138 ? -14.891 7.289 1.718 1 96.25 138 LEU B CA 1
ATOM 2919 C C . LEU B 1 138 ? -13.633 6.656 1.135 1 96.25 138 LEU B C 1
ATOM 2921 O O . LEU B 1 138 ? -13.492 5.43 1.133 1 96.25 138 LEU B O 1
ATOM 2925 N N . VAL B 1 139 ? -12.805 7.477 0.448 1 97.75 139 VAL B N 1
ATOM 2926 C CA . VAL B 1 139 ? -11.594 7.023 -0.237 1 97.75 139 VAL B CA 1
ATOM 2927 C C . VAL B 1 139 ? -10.383 7.77 0.306 1 97.75 139 VAL B C 1
ATOM 2929 O O . VAL B 1 139 ? -10.523 8.742 1.056 1 97.75 139 VAL B O 1
ATOM 2932 N N . PRO B 1 140 ? -9.18 7.297 -0.064 1 97.5 140 PRO B N 1
ATOM 2933 C CA . PRO B 1 140 ? -7.969 7.969 0.408 1 97.5 140 PRO B CA 1
ATOM 2934 C C . PRO B 1 140 ? -7.906 9.438 -0.013 1 97.5 140 PRO B C 1
ATOM 2936 O O . PRO B 1 140 ? -8.516 9.82 -1.014 1 97.5 140 PRO B O 1
ATOM 2939 N N . GLU B 1 141 ? -7.195 10.219 0.758 1 96.44 141 GLU B N 1
ATOM 2940 C CA . GLU B 1 141 ? -6.992 11.641 0.496 1 96.44 141 GLU B CA 1
ATOM 2941 C C . GLU B 1 141 ? -5.535 12.039 0.706 1 96.44 141 GLU B C 1
ATOM 2943 O O . GLU B 1 141 ? -4.711 11.211 1.093 1 96.44 141 GLU B O 1
ATOM 2948 N N . GLY B 1 142 ? -5.195 13.312 0.295 1 97.19 142 GLY B N 1
ATOM 2949 C CA . GLY B 1 142 ? -3.893 13.898 0.558 1 97.19 142 GLY B CA 1
ATOM 2950 C C . GLY B 1 142 ? -2.789 13.305 -0.299 1 97.19 142 GLY B C 1
ATOM 2951 O O . GLY B 1 142 ? -1.624 13.289 0.105 1 97.19 142 GLY B O 1
ATOM 2952 N N . ALA B 1 143 ? -3.109 12.711 -1.38 1 98.56 143 ALA B N 1
ATOM 2953 C CA . ALA B 1 143 ? -2.195 12.023 -2.289 1 98.56 143 ALA B CA 1
ATOM 2954 C C . ALA B 1 143 ? -1.677 10.727 -1.67 1 98.56 143 ALA B C 1
ATOM 2956 O O . ALA B 1 143 ? -0.674 10.172 -2.125 1 98.56 143 ALA B O 1
ATOM 2957 N N . SER B 1 144 ? -2.367 10.258 -0.647 1 98.69 144 SER B N 1
ATOM 2958 C CA . SER B 1 144 ? -1.905 9.055 0.037 1 98.69 144 SER B CA 1
ATOM 2959 C C . SER B 1 144 ? -1.974 7.836 -0.879 1 98.69 144 SER B C 1
ATOM 2961 O O . SER B 1 144 ? -1.172 6.91 -0.749 1 98.69 144 SER B O 1
ATOM 2963 N N . SER B 1 145 ? -2.93 7.809 -1.849 1 98.44 145 SER B N 1
ATOM 2964 C CA . SER B 1 145 ? -3.045 6.676 -2.762 1 98.44 145 SER B CA 1
ATOM 2965 C C . SER B 1 145 ? -1.823 6.57 -3.668 1 98.44 145 SER B C 1
ATOM 2967 O O . SER B 1 145 ? -1.575 5.52 -4.262 1 98.44 145 SER B O 1
ATOM 2969 N N . LEU B 1 146 ? -1.084 7.59 -3.795 1 98.38 146 LEU B N 1
ATOM 2970 C CA . LEU B 1 146 ? 0.167 7.613 -4.543 1 98.38 146 LEU B CA 1
ATOM 2971 C C . LEU B 1 146 ? 1.36 7.395 -3.619 1 98.38 146 LEU B C 1
ATOM 2973 O O . LEU B 1 146 ? 2.225 6.562 -3.9 1 98.38 146 LEU B O 1
ATOM 2977 N N . LEU B 1 147 ? 1.362 8.109 -2.543 1 98.62 147 LEU B N 1
ATOM 2978 C CA . LEU B 1 147 ? 2.559 8.219 -1.715 1 98.62 147 LEU B CA 1
ATOM 2979 C C . LEU B 1 147 ? 2.707 6.996 -0.814 1 98.62 147 LEU B C 1
ATOM 2981 O O . LEU B 1 147 ? 3.824 6.547 -0.55 1 98.62 147 LEU B O 1
ATOM 2985 N N . ALA B 1 148 ? 1.58 6.473 -0.311 1 98.62 148 ALA B N 1
ATOM 2986 C CA . ALA B 1 148 ? 1.665 5.348 0.619 1 98.62 148 ALA B CA 1
ATOM 2987 C C . ALA B 1 148 ? 2.236 4.109 -0.068 1 98.62 148 ALA B C 1
ATOM 2989 O O . ALA B 1 148 ? 3.184 3.498 0.429 1 98.62 148 ALA B O 1
ATOM 2990 N N . PRO B 1 149 ? 1.702 3.658 -1.257 1 98 149 PRO B N 1
ATOM 2991 C CA . PRO B 1 149 ? 2.32 2.504 -1.915 1 98 149 PRO B CA 1
ATOM 2992 C C . PRO B 1 149 ? 3.783 2.748 -2.281 1 98 149 PRO B C 1
ATOM 2994 O O . PRO B 1 149 ? 4.586 1.81 -2.291 1 98 149 PRO B O 1
ATOM 2997 N N . ARG B 1 150 ? 4.172 3.955 -2.602 1 96.94 150 ARG B N 1
ATOM 2998 C CA . ARG B 1 150 ? 5.562 4.277 -2.9 1 96.94 150 ARG B CA 1
ATOM 2999 C C . ARG B 1 150 ? 6.441 4.109 -1.665 1 96.94 150 ARG B C 1
ATOM 3001 O O . ARG B 1 150 ? 7.59 3.67 -1.768 1 96.94 150 ARG B O 1
ATOM 3008 N N . ALA B 1 151 ? 5.887 4.449 -0.545 1 97.19 151 ALA B N 1
ATOM 3009 C CA . ALA B 1 151 ? 6.656 4.434 0.697 1 97.19 151 ALA B CA 1
ATOM 3010 C C . ALA B 1 151 ? 6.738 3.021 1.27 1 97.19 151 ALA B C 1
ATOM 3012 O O . ALA B 1 151 ? 7.781 2.617 1.79 1 97.19 151 ALA B O 1
ATOM 3013 N N . MET B 1 152 ? 5.629 2.275 1.16 1 97.44 152 MET B N 1
ATOM 3014 C CA . MET B 1 152 ? 5.602 1.062 1.973 1 97.44 152 MET B CA 1
ATOM 3015 C C . MET B 1 152 ? 5.223 -0.15 1.128 1 97.44 152 MET B C 1
ATOM 3017 O O . MET B 1 152 ? 5.133 -1.267 1.642 1 97.44 152 MET B O 1
ATOM 3021 N N . GLY B 1 153 ? 5.027 0.015 -0.162 1 96.88 153 GLY B N 1
ATOM 3022 C CA . GLY B 1 153 ? 4.59 -1.065 -1.033 1 96.88 153 GLY B CA 1
ATOM 3023 C C . GLY B 1 153 ? 3.082 -1.226 -1.076 1 96.88 153 GLY B C 1
ATOM 3024 O O . GLY B 1 153 ? 2.383 -0.812 -0.15 1 96.88 153 GLY B O 1
ATOM 3025 N N . HIS B 1 154 ? 2.578 -1.927 -2.064 1 97.88 154 HIS B N 1
ATOM 3026 C CA . HIS B 1 154 ? 1.153 -2.053 -2.354 1 97.88 154 HIS B CA 1
ATOM 3027 C C . HIS B 1 154 ? 0.427 -2.791 -1.234 1 97.88 154 HIS B C 1
ATOM 3029 O O . HIS B 1 154 ? -0.607 -2.328 -0.748 1 97.88 154 HIS B O 1
ATOM 3035 N N . HIS B 1 155 ? 0.967 -3.914 -0.794 1 98.38 155 HIS B N 1
ATOM 3036 C CA . HIS B 1 155 ? 0.271 -4.801 0.131 1 98.38 155 HIS B CA 1
ATOM 3037 C C . HIS B 1 155 ? 0.015 -4.113 1.468 1 98.38 155 HIS B C 1
ATOM 3039 O O . HIS B 1 155 ? -1.098 -4.172 1.997 1 98.38 155 HIS B O 1
ATOM 3045 N N . ARG B 1 156 ? 1.065 -3.422 1.969 1 98.38 156 ARG B N 1
ATOM 3046 C CA . ARG B 1 156 ? 0.919 -2.684 3.219 1 98.38 156 ARG B CA 1
ATOM 3047 C C . ARG B 1 156 ? -0.013 -1.489 3.043 1 98.38 156 ARG B C 1
ATOM 3049 O O . ARG B 1 156 ? -0.832 -1.2 3.918 1 98.38 156 ARG B O 1
ATOM 3056 N N . ALA B 1 157 ? 0.098 -0.767 1.882 1 98.69 157 ALA B N 1
ATOM 3057 C CA . ALA B 1 157 ? -0.768 0.375 1.6 1 98.69 157 ALA B CA 1
ATOM 3058 C C . ALA B 1 157 ? -2.229 -0.055 1.502 1 98.69 157 ALA B C 1
ATOM 3060 O O . ALA B 1 157 ? -3.121 0.637 2.002 1 98.69 157 ALA B O 1
ATOM 3061 N N . PHE B 1 158 ? -2.516 -1.211 0.837 1 98.75 158 PHE B N 1
ATOM 3062 C CA . PHE B 1 158 ? -3.873 -1.734 0.738 1 98.75 158 PHE B CA 1
ATOM 3063 C C . PHE B 1 158 ? -4.441 -2.025 2.121 1 98.75 158 PHE B C 1
ATOM 3065 O O . PHE B 1 158 ? -5.578 -1.654 2.422 1 98.75 158 PHE B O 1
ATOM 3072 N N . ALA B 1 159 ? -3.627 -2.701 2.975 1 98.69 159 ALA B N 1
ATOM 3073 C CA . ALA B 1 159 ? -4.066 -3.023 4.328 1 98.69 159 ALA B CA 1
ATOM 3074 C C . ALA B 1 159 ? -4.445 -1.762 5.098 1 98.69 159 ALA B C 1
ATOM 3076 O O . ALA B 1 159 ? -5.469 -1.732 5.789 1 98.69 159 ALA B O 1
ATOM 3077 N N . MET B 1 160 ? -3.717 -0.704 4.906 1 98.5 160 MET B N 1
ATOM 3078 C CA . MET B 1 160 ? -3.973 0.527 5.648 1 98.5 160 MET B CA 1
ATOM 3079 C C . MET B 1 160 ? -5.105 1.321 5.012 1 98.5 160 MET B C 1
ATOM 3081 O O . MET B 1 160 ? -6.098 1.636 5.668 1 98.5 160 MET B O 1
ATOM 3085 N N . LEU B 1 161 ? -5.078 1.589 3.713 1 98.62 161 LEU B N 1
ATOM 3086 C CA . LEU B 1 161 ? -5.945 2.562 3.059 1 98.62 161 LEU B CA 1
ATOM 3087 C C . LEU B 1 161 ? -7.281 1.934 2.68 1 98.62 161 LEU B C 1
ATOM 3089 O O . LEU B 1 161 ? -8.305 2.619 2.631 1 98.62 161 LEU B O 1
ATOM 3093 N N . VAL B 1 162 ? -7.305 0.654 2.439 1 98.38 162 VAL B N 1
ATOM 3094 C CA . VAL B 1 162 ? -8.508 0.021 1.92 1 98.38 162 VAL B CA 1
ATOM 3095 C C . VAL B 1 162 ? -9.133 -0.872 2.994 1 98.38 162 VAL B C 1
ATOM 3097 O O . VAL B 1 162 ? -10.344 -0.865 3.189 1 98.38 162 VAL B O 1
ATOM 3100 N N . MET B 1 163 ? -8.242 -1.601 3.752 1 97.94 163 MET B N 1
ATOM 3101 C CA . MET B 1 163 ? -8.797 -2.455 4.801 1 97.94 163 MET B CA 1
ATOM 3102 C C . MET B 1 163 ? -8.977 -1.678 6.098 1 97.94 163 MET B C 1
ATOM 3104 O O . MET B 1 163 ? -9.648 -2.143 7.016 1 97.94 163 MET B O 1
ATOM 3108 N N . GLY B 1 164 ? -8.359 -0.497 6.254 1 97.38 164 GLY B N 1
ATOM 3109 C CA . GLY B 1 164 ? -8.5 0.337 7.438 1 97.38 164 GLY B CA 1
ATOM 3110 C C . GLY B 1 164 ? -7.695 -0.168 8.625 1 97.38 164 GLY B C 1
ATOM 3111 O O . GLY B 1 164 ? -8.023 0.125 9.773 1 97.38 164 GLY B O 1
ATOM 3112 N N . ARG B 1 165 ? -6.645 -0.949 8.344 1 98 165 ARG B N 1
ATOM 3113 C CA . ARG B 1 165 ? -5.824 -1.469 9.438 1 98 165 ARG B CA 1
ATOM 3114 C C . ARG B 1 165 ? -4.941 -0.375 10.023 1 98 165 ARG B C 1
ATOM 3116 O O . ARG B 1 165 ? -4.406 0.461 9.297 1 98 165 ARG B O 1
ATOM 3123 N N . LYS B 1 166 ? -4.762 -0.403 11.359 1 98.5 166 LYS B N 1
ATOM 3124 C CA . LYS B 1 166 ? -3.904 0.537 12.078 1 98.5 166 LYS B CA 1
ATOM 3125 C C . LYS B 1 166 ? -2.457 0.054 12.094 1 98.5 166 LYS B C 1
ATOM 3127 O O . LYS B 1 166 ? -2.193 -1.143 11.953 1 98.5 166 LYS B O 1
ATOM 3132 N N . LEU B 1 167 ? -1.551 0.962 12.227 1 98.69 167 LEU B N 1
ATOM 3133 C CA . LEU B 1 167 ? -0.138 0.638 12.383 1 98.69 167 LEU B CA 1
ATOM 3134 C C . LEU B 1 167 ? 0.407 1.217 13.688 1 98.69 167 LEU B C 1
ATOM 3136 O O . LEU B 1 167 ? 0.093 2.354 14.047 1 98.69 167 LEU B O 1
ATOM 3140 N N . SER B 1 168 ? 1.197 0.406 14.383 1 98.75 168 SER B N 1
ATOM 3141 C CA . SER B 1 168 ? 1.99 0.892 15.5 1 98.75 168 SER B CA 1
ATOM 3142 C C . SER B 1 168 ? 3.207 1.677 15.023 1 98.75 168 SER B C 1
ATOM 3144 O O . SER B 1 168 ? 3.498 1.709 13.828 1 98.75 168 SER B O 1
ATOM 3146 N N . ALA B 1 169 ? 3.854 2.305 15.977 1 98.81 169 ALA B N 1
ATOM 3147 C CA . ALA B 1 169 ? 5.086 3.021 15.664 1 98.81 169 ALA B CA 1
ATOM 3148 C C . ALA B 1 169 ? 6.125 2.088 15.047 1 98.81 169 ALA B C 1
ATOM 3150 O O . ALA B 1 169 ? 6.766 2.43 14.055 1 98.81 169 ALA B O 1
ATOM 3151 N N . ASP B 1 170 ? 6.23 0.905 15.57 1 98.19 170 ASP B N 1
ATOM 3152 C CA . ASP B 1 170 ? 7.199 -0.062 15.07 1 98.19 170 ASP B CA 1
ATOM 3153 C C . ASP B 1 170 ? 6.816 -0.549 13.672 1 98.19 170 ASP B C 1
ATOM 3155 O O . ASP B 1 170 ? 7.676 -0.665 12.797 1 98.19 170 ASP B O 1
ATOM 3159 N N . ASP B 1 171 ? 5.531 -0.891 13.508 1 97.88 171 ASP B N 1
ATOM 3160 C CA . ASP B 1 171 ? 5.059 -1.279 12.18 1 97.88 171 ASP B CA 1
ATOM 3161 C C . ASP B 1 171 ? 5.355 -0.191 11.148 1 97.88 171 ASP B C 1
ATOM 3163 O O . ASP B 1 171 ? 5.777 -0.488 10.031 1 97.88 171 ASP B O 1
ATOM 3167 N N . ALA B 1 172 ? 5.137 1.065 11.539 1 98.75 172 ALA B N 1
ATOM 3168 C CA . ALA B 1 172 ? 5.316 2.205 10.648 1 98.75 172 ALA B CA 1
ATOM 3169 C C . ALA B 1 172 ? 6.789 2.4 10.297 1 98.75 172 ALA B C 1
ATOM 3171 O O . ALA B 1 172 ? 7.125 2.754 9.164 1 98.75 172 ALA B O 1
ATOM 3172 N N . ARG B 1 173 ? 7.66 2.184 11.242 1 98.56 173 ARG B N 1
ATOM 3173 C CA . ARG B 1 173 ? 9.094 2.227 10.977 1 98.56 173 ARG B CA 1
ATOM 3174 C C . ARG B 1 173 ? 9.508 1.122 10.008 1 98.56 173 ARG B C 1
ATOM 3176 O O . ARG B 1 173 ? 10.227 1.372 9.047 1 98.56 173 ARG B O 1
ATOM 3183 N N . ASP B 1 174 ? 8.977 -0.074 10.289 1 96.62 174 ASP B N 1
ATOM 3184 C CA . ASP B 1 174 ? 9.273 -1.199 9.406 1 96.62 174 ASP B CA 1
ATOM 3185 C C . ASP B 1 174 ? 8.734 -0.952 8 1 96.62 174 ASP B C 1
ATOM 3187 O O . ASP B 1 174 ? 9.344 -1.365 7.012 1 96.62 174 ASP B O 1
ATOM 3191 N N . ALA B 1 175 ? 7.609 -0.301 7.895 1 97.31 175 ALA B N 1
ATOM 3192 C CA . ALA B 1 175 ? 6.973 -0.006 6.613 1 97.31 175 ALA B CA 1
ATOM 3193 C C . ALA B 1 175 ? 7.73 1.088 5.863 1 97.31 175 ALA B C 1
ATOM 3195 O O . ALA B 1 175 ? 7.539 1.27 4.656 1 97.31 175 ALA B O 1
ATOM 3196 N N . GLY B 1 176 ? 8.453 1.954 6.695 1 97.44 176 GLY B N 1
ATOM 3197 C CA . GLY B 1 176 ? 9.391 2.834 6.012 1 97.44 176 GLY B CA 1
ATOM 3198 C C . GLY B 1 176 ? 8.984 4.297 6.074 1 97.44 176 GLY B C 1
ATOM 3199 O O . GLY B 1 176 ? 9.727 5.168 5.609 1 97.44 176 GLY B O 1
ATOM 3200 N N . PHE B 1 177 ? 7.766 4.625 6.738 1 97.88 177 PHE B N 1
ATOM 3201 C CA . PHE B 1 177 ? 7.391 6.035 6.68 1 97.88 177 PHE B CA 1
ATOM 3202 C C . PHE B 1 177 ? 7.594 6.703 8.031 1 97.88 177 PHE B C 1
ATOM 3204 O O . PHE B 1 177 ? 7.262 7.879 8.211 1 97.88 177 PHE B O 1
ATOM 3211 N N . VAL B 1 178 ? 8.164 5.992 8.992 1 98.81 178 VAL B N 1
ATOM 3212 C CA . VAL B 1 178 ? 8.68 6.539 10.242 1 98.81 178 VAL B CA 1
ATOM 3213 C C . VAL B 1 178 ? 10.18 6.289 10.336 1 98.81 178 VAL B C 1
ATOM 3215 O O . VAL B 1 178 ? 10.641 5.164 10.125 1 98.81 178 VAL B O 1
ATOM 3218 N N . ASN B 1 179 ? 10.867 7.309 10.617 1 98.69 179 ASN B N 1
ATOM 3219 C CA . ASN B 1 179 ? 12.32 7.211 10.617 1 98.69 179 ASN B CA 1
ATOM 3220 C C . ASN B 1 179 ? 12.852 6.715 11.961 1 98.69 179 ASN B C 1
ATOM 3222 O O . ASN B 1 179 ? 13.805 5.93 12.008 1 98.69 179 ASN B O 1
ATOM 3226 N N . ALA B 1 180 ? 12.289 7.172 13.047 1 98.44 180 ALA B N 1
ATOM 3227 C CA . ALA B 1 180 ? 12.75 6.801 14.375 1 98.44 180 ALA B CA 1
ATOM 3228 C C . ALA B 1 180 ? 11.586 6.734 15.359 1 98.44 180 ALA B C 1
ATOM 3230 O O . ALA B 1 180 ? 10.625 7.5 15.25 1 98.44 180 ALA B O 1
ATOM 3231 N N . VAL B 1 181 ? 11.711 5.797 16.25 1 98.81 181 VAL B N 1
ATOM 3232 C CA . VAL B 1 181 ? 10.742 5.625 17.328 1 98.81 181 VAL B CA 1
ATOM 3233 C C . VAL B 1 181 ? 11.398 5.938 18.672 1 98.81 181 VAL B C 1
ATOM 3235 O O . VAL B 1 181 ? 12.469 5.402 18.984 1 98.81 181 VAL B O 1
ATOM 3238 N N . VAL B 1 182 ? 10.828 6.836 19.422 1 98.62 182 VAL B N 1
ATOM 3239 C CA . VAL B 1 182 ? 11.398 7.281 20.688 1 98.62 182 VAL B CA 1
ATOM 3240 C C . VAL B 1 182 ? 10.367 7.129 21.797 1 98.62 182 VAL B C 1
ATOM 3242 O O . VAL B 1 182 ? 9.219 6.762 21.531 1 98.62 182 VAL B O 1
ATOM 3245 N N . ALA B 1 183 ? 10.758 7.398 23.031 1 98.31 183 ALA B N 1
ATOM 3246 C CA . ALA B 1 183 ? 9.836 7.309 24.172 1 98.31 183 ALA B CA 1
ATOM 3247 C C . ALA B 1 183 ? 8.789 8.414 24.109 1 98.31 183 ALA B C 1
ATOM 3249 O O . ALA B 1 183 ? 9.055 9.508 23.609 1 98.31 183 ALA B O 1
ATOM 3250 N N . PRO B 1 184 ? 7.566 8.203 24.656 1 98.19 184 PRO B N 1
ATOM 3251 C CA . PRO B 1 184 ? 6.57 9.273 24.734 1 98.19 184 PRO B CA 1
ATOM 3252 C C . PRO B 1 184 ? 7.109 10.539 25.391 1 98.19 184 PRO B C 1
ATOM 3254 O O . PRO B 1 184 ? 7.898 10.461 26.344 1 98.19 184 PRO B O 1
ATOM 3257 N N . GLY B 1 185 ? 6.699 11.641 24.906 1 97.5 185 GLY B N 1
ATOM 3258 C CA . GLY B 1 185 ? 7.129 12.914 25.469 1 97.5 185 GLY B CA 1
ATOM 3259 C C . GLY B 1 185 ? 8.461 13.391 24.906 1 97.5 185 GLY B C 1
ATOM 3260 O O . GLY B 1 185 ? 8.891 14.516 25.188 1 97.5 185 GLY B O 1
ATOM 3261 N N . HIS B 1 186 ? 9.117 12.633 24 1 98.12 186 HIS B N 1
ATOM 3262 C CA . HIS B 1 186 ? 10.453 12.984 23.547 1 98.12 186 HIS B CA 1
ATOM 3263 C C . HIS B 1 186 ? 10.469 13.297 22.062 1 98.12 186 HIS B C 1
ATOM 3265 O O . HIS B 1 186 ? 11.523 13.609 21.484 1 98.12 186 HIS B O 1
ATOM 3271 N N . THR B 1 187 ? 9.344 13.25 21.359 1 98.56 187 THR B N 1
ATOM 3272 C CA . THR B 1 187 ? 9.312 13.414 19.906 1 98.56 187 THR B CA 1
ATOM 3273 C C . THR B 1 187 ? 9.703 14.836 19.516 1 98.56 187 THR B C 1
ATOM 3275 O O . THR B 1 187 ? 10.445 15.039 18.562 1 98.56 187 THR B O 1
ATOM 3278 N N . GLU B 1 188 ? 9.258 15.875 20.234 1 98.06 188 GLU B N 1
ATOM 3279 C CA . GLU B 1 188 ? 9.547 17.266 19.891 1 98.06 188 GLU B CA 1
ATOM 3280 C C . GLU B 1 188 ? 11.039 17.562 20.047 1 98.06 188 GLU B C 1
ATOM 3282 O O . GLU B 1 188 ? 11.641 18.219 19.188 1 98.06 188 GLU B O 1
ATOM 3287 N N . GLU B 1 189 ? 11.586 17.094 21.172 1 97.94 189 GLU B N 1
ATOM 3288 C CA . GLU B 1 189 ? 13.008 17.312 21.422 1 97.94 189 GLU B CA 1
ATOM 3289 C C . GLU B 1 189 ? 13.859 16.672 20.328 1 97.94 189 GLU B C 1
ATOM 3291 O O . GLU B 1 189 ? 14.781 17.297 19.797 1 97.94 189 GLU B O 1
ATOM 3296 N N . GLU B 1 190 ? 13.578 15.438 20.016 1 98.5 190 GLU B N 1
ATOM 3297 C CA . GLU B 1 190 ? 14.32 14.727 18.984 1 98.5 190 GLU B CA 1
ATOM 3298 C C . GLU B 1 190 ? 14.102 15.344 17.609 1 98.5 190 GLU B C 1
ATOM 3300 O O . GLU B 1 190 ? 15.016 15.367 16.781 1 98.5 190 GLU B O 1
ATOM 3305 N N . ALA B 1 191 ? 12.883 15.859 17.312 1 98.62 191 ALA B N 1
ATOM 3306 C CA . ALA B 1 191 ? 12.602 16.562 16.062 1 98.62 191 ALA B CA 1
ATOM 3307 C C . ALA B 1 191 ? 13.43 17.828 15.945 1 98.62 191 ALA B C 1
ATOM 3309 O O . ALA B 1 191 ? 13.953 18.141 14.875 1 98.62 191 ALA B O 1
ATOM 3310 N N . MET B 1 192 ? 13.539 18.516 17.031 1 98.62 192 MET B N 1
ATOM 3311 C CA . MET B 1 192 ? 14.344 19.734 17.016 1 98.62 192 MET B CA 1
ATOM 3312 C C . MET B 1 192 ? 15.812 19.422 16.75 1 98.62 192 MET B C 1
ATOM 3314 O O . MET B 1 192 ? 16.484 20.156 16.031 1 98.62 192 MET B O 1
ATOM 3318 N N . LYS B 1 193 ? 16.297 18.344 17.359 1 98.56 193 LYS B N 1
ATOM 3319 C CA . LYS B 1 193 ? 17.656 17.922 17.078 1 98.56 193 LYS B CA 1
ATOM 3320 C C . LYS B 1 193 ? 17.859 17.625 15.594 1 98.56 193 LYS B C 1
ATOM 3322 O O . LYS B 1 193 ? 18.828 18.094 14.992 1 98.56 193 LYS B O 1
ATOM 3327 N N . ALA B 1 194 ? 16.953 16.922 15 1 98.5 194 ALA B N 1
ATOM 3328 C CA . ALA B 1 194 ? 17.016 16.625 13.57 1 98.5 194 ALA B CA 1
ATOM 3329 C C . ALA B 1 194 ? 16.969 17.891 12.734 1 98.5 194 ALA B C 1
ATOM 3331 O O . ALA B 1 194 ? 17.703 18.031 11.75 1 98.5 194 ALA B O 1
ATOM 3332 N N . ALA B 1 195 ? 16.078 18.828 13.141 1 98.69 195 ALA B N 1
ATOM 3333 C CA . ALA B 1 195 ? 15.961 20.094 12.43 1 98.69 195 ALA B CA 1
ATOM 3334 C C . ALA B 1 195 ? 17.266 20.875 12.477 1 98.69 195 ALA B C 1
ATOM 3336 O O . ALA B 1 195 ? 17.703 21.438 11.461 1 98.69 195 ALA B O 1
ATOM 3337 N N . ARG B 1 196 ? 17.891 20.891 13.609 1 98.19 196 ARG B N 1
ATOM 3338 C CA . ARG B 1 196 ? 19.172 21.594 13.758 1 98.19 196 ARG B CA 1
ATOM 3339 C C . ARG B 1 196 ? 20.25 20.969 12.891 1 98.19 196 ARG B C 1
ATOM 3341 O O . ARG B 1 196 ? 21.078 21.672 12.297 1 98.19 196 ARG B O 1
ATOM 3348 N N . ASP B 1 197 ? 20.281 19.609 12.844 1 98.31 197 ASP B N 1
ATOM 3349 C CA . ASP B 1 197 ? 21.219 18.906 11.961 1 98.31 197 ASP B CA 1
ATOM 3350 C C . ASP B 1 197 ? 21.016 19.344 10.508 1 98.31 197 ASP B C 1
ATOM 3352 O O . ASP B 1 197 ? 21.984 19.578 9.789 1 98.31 197 ASP B O 1
ATOM 3356 N N . ILE B 1 198 ? 19.781 19.484 10.047 1 98.44 198 ILE B N 1
ATOM 3357 C CA . ILE B 1 198 ? 19.469 19.875 8.68 1 98.44 198 ILE B CA 1
ATOM 3358 C C . ILE B 1 198 ? 19.891 21.328 8.453 1 98.44 198 ILE B C 1
ATOM 3360 O O . ILE B 1 198 ? 20.5 21.641 7.426 1 98.44 198 ILE B O 1
ATOM 3364 N N . CYS B 1 199 ? 19.594 22.156 9.438 1 97.75 199 CYS B N 1
ATOM 3365 C CA . CYS B 1 199 ? 19.875 23.594 9.312 1 97.75 199 CYS B CA 1
ATOM 3366 C C . CYS B 1 199 ? 21.375 23.844 9.273 1 97.75 199 CYS B C 1
ATOM 3368 O O . CYS B 1 199 ? 21.812 24.906 8.828 1 97.75 199 CYS B O 1
ATOM 3370 N N . ALA B 1 200 ? 22.156 22.844 9.766 1 97.56 200 ALA B N 1
ATOM 3371 C CA . ALA B 1 200 ? 23.625 22.984 9.773 1 97.56 200 ALA B CA 1
ATOM 3372 C C . ALA B 1 200 ? 24.203 22.656 8.406 1 97.56 200 ALA B C 1
ATOM 3374 O O . ALA B 1 200 ? 25.375 22.938 8.141 1 97.56 200 ALA B O 1
ATOM 3375 N N . LEU B 1 201 ? 23.438 22.156 7.504 1 97.44 201 LEU B N 1
ATOM 3376 C CA . LEU B 1 201 ? 23.875 21.781 6.16 1 97.44 201 LEU B CA 1
ATOM 3377 C C . LEU B 1 201 ? 23.766 22.969 5.211 1 97.44 201 LEU B C 1
ATOM 3379 O O . LEU B 1 201 ? 23.062 23.953 5.504 1 97.44 201 LEU B O 1
ATOM 3383 N N . PRO B 1 202 ? 24.5 22.922 4.039 1 95.5 202 PRO B N 1
ATOM 3384 C CA . PRO B 1 202 ? 24.344 24 3.059 1 95.5 202 PRO B CA 1
ATOM 3385 C C . PRO B 1 202 ? 22.922 24.109 2.512 1 95.5 202 PRO B C 1
ATOM 3387 O O . PRO B 1 202 ? 22.438 23.172 1.877 1 95.5 202 PRO B O 1
ATOM 3390 N N . ALA B 1 203 ? 22.297 25.266 2.742 1 92.5 203 ALA B N 1
ATOM 3391 C CA . ALA B 1 203 ? 20.859 25.469 2.543 1 92.5 203 ALA B CA 1
ATOM 3392 C C . ALA B 1 203 ? 20.469 25.203 1.093 1 92.5 203 ALA B C 1
ATOM 3394 O O . ALA B 1 203 ? 19.469 24.531 0.828 1 92.5 203 ALA B O 1
ATOM 3395 N N . GLU B 1 204 ? 21.203 25.688 0.158 1 93.75 204 GLU B N 1
ATOM 3396 C CA . GLU B 1 204 ? 20.859 25.547 -1.254 1 93.75 204 GLU B CA 1
ATOM 3397 C C . GLU B 1 204 ? 20.984 24.094 -1.701 1 93.75 204 GLU B C 1
ATOM 3399 O O . GLU B 1 204 ? 20.141 23.594 -2.467 1 93.75 204 GLU B O 1
ATOM 3404 N N . ALA B 1 205 ? 22.047 23.406 -1.27 1 96.56 205 ALA B N 1
ATOM 3405 C CA . ALA B 1 205 ? 22.234 22 -1.589 1 96.56 205 ALA B CA 1
ATOM 3406 C C . ALA B 1 205 ? 21.078 21.156 -1.031 1 96.56 205 ALA B C 1
ATOM 3408 O O . ALA B 1 205 ? 20.609 20.234 -1.691 1 96.56 205 ALA B O 1
ATOM 3409 N N . VAL B 1 206 ? 20.641 21.516 0.161 1 97.12 206 VAL B N 1
ATOM 3410 C CA . VAL B 1 206 ? 19.531 20.812 0.794 1 97.12 206 VAL B CA 1
ATOM 3411 C C . VAL B 1 206 ? 18.266 20.984 -0.046 1 97.12 206 VAL B C 1
ATOM 3413 O O . VAL B 1 206 ? 17.594 20.016 -0.368 1 97.12 206 VAL B O 1
ATOM 3416 N N . ALA B 1 207 ? 17.969 22.188 -0.442 1 94.56 207 ALA B N 1
ATOM 3417 C CA . ALA B 1 207 ? 16.75 22.484 -1.209 1 94.56 207 ALA B CA 1
ATOM 3418 C C . ALA B 1 207 ? 16.766 21.766 -2.551 1 94.56 207 ALA B C 1
ATOM 3420 O O . ALA B 1 207 ? 15.766 21.156 -2.943 1 94.56 207 ALA B O 1
ATOM 3421 N N . ILE B 1 208 ? 17.891 21.781 -3.277 1 95.31 208 ILE B N 1
ATOM 3422 C CA . ILE B 1 208 ? 18.016 21.156 -4.59 1 95.31 208 ILE B CA 1
ATOM 3423 C C . ILE B 1 208 ? 17.891 19.641 -4.457 1 95.31 208 ILE B C 1
ATOM 3425 O O . ILE B 1 208 ? 17.188 19 -5.238 1 95.31 208 ILE B O 1
ATOM 3429 N N . SER B 1 209 ? 18.594 19.141 -3.441 1 97.88 209 SER B N 1
ATOM 3430 C CA . SER B 1 209 ? 18.562 17.688 -3.234 1 97.88 209 SER B CA 1
ATOM 3431 C C . SER B 1 209 ? 17.156 17.219 -2.895 1 97.88 209 SER B C 1
ATOM 3433 O O . SER B 1 209 ? 16.703 16.203 -3.406 1 97.88 209 SER B O 1
ATOM 3435 N N . ARG B 1 210 ? 16.469 17.969 -2.037 1 97.12 210 ARG B N 1
ATOM 3436 C CA . ARG B 1 210 ? 15.086 17.641 -1.687 1 97.12 210 ARG B CA 1
ATOM 3437 C C . ARG B 1 210 ? 14.195 17.625 -2.924 1 97.12 210 ARG B C 1
ATOM 3439 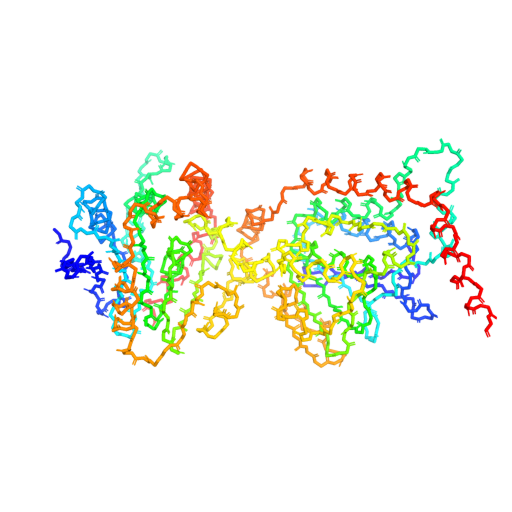O O . ARG B 1 210 ? 13.383 16.719 -3.104 1 97.12 210 ARG B O 1
ATOM 3446 N N . LYS B 1 211 ? 14.367 18.578 -3.734 1 95.69 211 LYS B N 1
ATOM 3447 C CA . LYS B 1 211 ? 13.57 18.688 -4.957 1 95.69 211 LYS B CA 1
ATOM 3448 C C . LYS B 1 211 ? 13.82 17.484 -5.871 1 95.69 211 LYS B C 1
ATOM 3450 O O . LYS B 1 211 ? 12.891 17 -6.52 1 95.69 211 LYS B O 1
ATOM 3455 N N . LEU B 1 212 ? 15.062 16.984 -5.922 1 96.06 212 LEU B N 1
ATOM 3456 C CA . LEU B 1 212 ? 15.438 15.875 -6.785 1 96.06 212 LEU B CA 1
ATOM 3457 C C . LEU B 1 212 ? 14.766 14.586 -6.316 1 96.06 212 LEU B C 1
ATOM 3459 O O . LEU B 1 212 ? 14.438 13.719 -7.133 1 96.06 212 LEU B O 1
ATOM 3463 N N . ILE B 1 213 ? 14.508 14.492 -5.039 1 95.69 213 ILE B N 1
ATOM 3464 C CA . ILE B 1 213 ? 14.062 13.195 -4.543 1 95.69 213 ILE B CA 1
ATOM 3465 C C . ILE B 1 213 ? 12.539 13.203 -4.375 1 95.69 213 ILE B C 1
ATOM 3467 O O . ILE B 1 213 ? 11.906 12.148 -4.363 1 95.69 213 ILE B O 1
ATOM 3471 N N . LYS B 1 214 ? 11.961 14.336 -4.25 1 95.19 214 LYS B N 1
ATOM 3472 C CA . LYS B 1 214 ? 10.516 14.438 -4.016 1 95.19 214 LYS B CA 1
ATOM 3473 C C . LYS B 1 214 ? 9.742 14.328 -5.324 1 95.19 214 LYS B C 1
ATOM 3475 O O . LYS B 1 214 ? 10.172 14.852 -6.355 1 95.19 214 LYS B O 1
ATOM 3480 N N . PRO B 1 215 ? 8.492 13.609 -5.301 1 95.25 215 PRO B N 1
ATOM 3481 C CA . PRO B 1 215 ? 7.613 13.758 -6.465 1 95.25 215 PRO B CA 1
ATOM 3482 C C . PRO B 1 215 ? 7.289 15.219 -6.777 1 95.25 215 PRO B C 1
ATOM 3484 O O . PRO B 1 215 ? 7.238 16.047 -5.867 1 95.25 215 PRO B O 1
ATOM 3487 N N . SER B 1 216 ? 6.984 15.516 -8.023 1 96.94 216 SER B N 1
ATOM 3488 C CA . SER B 1 216 ? 6.73 16.891 -8.422 1 96.94 216 SER B CA 1
ATOM 3489 C C . SER B 1 216 ? 5.449 17.422 -7.781 1 96.94 216 SER B C 1
ATOM 3491 O O . SER B 1 216 ? 4.469 16.688 -7.637 1 96.94 216 SER B O 1
ATOM 3493 N N . PRO B 1 217 ? 5.449 18.688 -7.43 1 97.12 217 PRO B N 1
ATOM 3494 C CA . PRO B 1 217 ? 4.211 19.281 -6.918 1 97.12 217 PRO B CA 1
ATOM 3495 C C . PRO B 1 217 ? 3.035 19.109 -7.875 1 97.12 217 PRO B C 1
ATOM 3497 O O . PRO B 1 217 ? 1.898 18.922 -7.434 1 97.12 217 PRO B O 1
ATOM 3500 N N . THR B 1 218 ? 3.346 19.141 -9.172 1 97.62 218 THR B N 1
ATOM 3501 C CA . THR B 1 218 ? 2.297 18.953 -10.172 1 97.62 218 THR B CA 1
ATOM 3502 C C . THR B 1 218 ? 1.652 17.578 -10.039 1 97.62 218 THR B C 1
ATOM 3504 O O . THR B 1 218 ? 0.425 17.469 -10.023 1 97.62 218 THR B O 1
ATOM 3507 N N . ASP B 1 219 ? 2.465 16.547 -9.875 1 97.31 219 ASP B N 1
ATOM 3508 C CA . ASP B 1 219 ? 1.946 15.188 -9.711 1 97.31 219 ASP B CA 1
ATOM 3509 C C . ASP B 1 219 ? 1.178 15.047 -8.398 1 97.31 219 ASP B C 1
ATOM 3511 O O . ASP B 1 219 ? 0.12 14.414 -8.359 1 97.31 219 ASP B O 1
ATOM 3515 N N . LEU B 1 220 ? 1.693 15.648 -7.379 1 98.25 220 LEU B N 1
ATOM 3516 C CA . LEU B 1 220 ? 1.046 15.57 -6.074 1 98.25 220 LEU B CA 1
ATOM 3517 C C . LEU B 1 220 ? -0.307 16.281 -6.098 1 98.25 220 LEU B C 1
ATOM 3519 O O . LEU B 1 220 ? -1.306 15.727 -5.625 1 98.25 220 LEU B O 1
ATOM 3523 N N . ILE B 1 221 ? -0.342 17.422 -6.672 1 97.94 221 ILE B N 1
ATOM 3524 C CA . ILE B 1 221 ? -1.571 18.203 -6.742 1 97.94 221 ILE B CA 1
ATOM 3525 C C . ILE B 1 221 ? -2.594 17.484 -7.613 1 97.94 221 ILE B C 1
ATOM 3527 O O . ILE B 1 221 ? -3.775 17.406 -7.266 1 97.94 221 ILE B O 1
ATOM 3531 N N . ALA B 1 222 ? -2.127 16.906 -8.711 1 97.81 222 ALA B N 1
ATOM 3532 C CA . ALA B 1 222 ? -3.023 16.141 -9.57 1 97.81 222 ALA B CA 1
ATOM 3533 C C . ALA B 1 222 ? -3.658 14.984 -8.82 1 97.81 222 ALA B C 1
ATOM 3535 O O . ALA B 1 222 ? -4.848 14.703 -8.977 1 97.81 222 ALA B O 1
ATOM 3536 N N . ARG B 1 223 ? -2.875 14.281 -8.023 1 97.94 223 ARG B N 1
ATOM 3537 C CA . ARG B 1 223 ? -3.402 13.156 -7.262 1 97.94 223 ARG B CA 1
ATOM 3538 C C . ARG B 1 223 ? -4.348 13.633 -6.164 1 97.94 223 ARG B C 1
ATOM 3540 O O . ARG B 1 223 ? -5.398 13.023 -5.934 1 97.94 223 ARG B O 1
ATOM 3547 N N . ILE B 1 224 ? -4.016 14.734 -5.473 1 97.94 224 ILE B N 1
ATOM 3548 C CA . ILE B 1 224 ? -4.902 15.32 -4.473 1 97.94 224 ILE B CA 1
ATOM 3549 C C . ILE B 1 224 ? -6.242 15.672 -5.117 1 97.94 224 ILE B C 1
ATOM 3551 O O . ILE B 1 224 ? -7.301 15.367 -4.562 1 97.94 224 ILE B O 1
ATOM 3555 N N . ASP B 1 225 ? -6.176 16.25 -6.285 1 97.19 225 ASP B N 1
ATOM 3556 C CA . ASP B 1 225 ? -7.395 16.625 -6.996 1 97.19 225 ASP B CA 1
ATOM 3557 C C . ASP B 1 225 ? -8.227 15.406 -7.359 1 97.19 225 ASP B C 1
ATOM 3559 O O . ASP B 1 225 ? -9.453 15.406 -7.191 1 97.19 225 ASP B O 1
ATOM 3563 N N . GLN B 1 226 ? -7.586 14.383 -7.863 1 97 226 GLN B N 1
ATOM 3564 C CA . GLN B 1 226 ? -8.281 13.148 -8.219 1 97 226 GLN B CA 1
ATOM 3565 C C . GLN B 1 226 ? -8.961 12.531 -7.004 1 97 226 GLN B C 1
ATOM 3567 O O . GLN B 1 226 ? -10.133 12.172 -7.062 1 97 226 GLN B O 1
ATOM 3572 N N . GLU B 1 227 ? -8.258 12.391 -5.926 1 97.44 227 GLU B N 1
ATOM 3573 C CA . GLU B 1 227 ? -8.797 11.867 -4.676 1 97.44 227 GLU B CA 1
ATOM 3574 C C . GLU B 1 227 ? -9.953 12.727 -4.168 1 97.44 227 GLU B C 1
ATOM 3576 O O . GLU B 1 227 ? -10.984 12.195 -3.732 1 97.44 227 GLU B O 1
ATOM 3581 N N . SER B 1 228 ? -9.758 14.055 -4.215 1 95.06 228 SER B N 1
ATOM 3582 C CA . SER B 1 228 ? -10.766 14.977 -3.709 1 95.06 228 SER B CA 1
ATOM 3583 C C . SER B 1 228 ? -12.07 14.852 -4.492 1 95.06 228 SER B C 1
ATOM 3585 O O . SER B 1 228 ? -13.156 14.906 -3.908 1 95.06 228 SER B O 1
ATOM 3587 N N . LYS B 1 229 ? -11.953 14.734 -5.793 1 95.06 229 LYS B N 1
ATOM 3588 C CA . LYS B 1 229 ? -13.141 14.547 -6.625 1 95.06 229 LYS B CA 1
ATOM 3589 C C . LYS B 1 229 ? -13.891 13.281 -6.23 1 95.06 229 LYS B C 1
ATOM 3591 O O . LYS B 1 229 ? -15.102 13.32 -5.996 1 95.06 229 LYS B O 1
ATOM 3596 N N . LEU B 1 230 ? -13.211 12.188 -6.137 1 95.94 230 LEU B N 1
ATOM 3597 C CA . LEU B 1 230 ? -13.812 10.906 -5.781 1 95.94 230 LEU B CA 1
ATOM 3598 C C . LEU B 1 230 ? -14.375 10.945 -4.363 1 95.94 230 LEU B C 1
ATOM 3600 O O . LEU B 1 230 ? -15.453 10.406 -4.102 1 95.94 230 LEU B O 1
ATOM 3604 N N . PHE B 1 231 ? -13.625 11.547 -3.471 1 94.81 231 PHE B N 1
ATOM 3605 C CA . PHE B 1 231 ? -14.047 11.727 -2.088 1 94.81 231 PHE B CA 1
ATOM 3606 C C . PHE B 1 231 ? -15.367 12.484 -2.016 1 94.81 231 PHE B C 1
ATOM 3608 O O . PHE B 1 231 ? -16.297 12.055 -1.333 1 94.81 231 PHE B O 1
ATOM 3615 N N . GLY B 1 232 ? -15.445 13.609 -2.707 1 92.19 232 GLY B N 1
ATOM 3616 C CA . GLY B 1 232 ? -16.672 14.391 -2.764 1 92.19 232 GLY B CA 1
ATOM 3617 C C . GLY B 1 232 ? -17.859 13.609 -3.307 1 92.19 232 GLY B C 1
ATOM 3618 O O . GLY B 1 232 ? -18.969 13.727 -2.791 1 92.19 232 GLY B O 1
ATOM 3619 N N . GLU B 1 233 ? -17.609 12.844 -4.348 1 94 233 GLU B N 1
ATOM 3620 C CA . GLU B 1 233 ? -18.656 11.992 -4.902 1 94 233 GLU B CA 1
ATOM 3621 C C . GLU B 1 233 ? -19.141 10.961 -3.881 1 94 233 GLU B C 1
ATOM 3623 O O . GLU B 1 233 ? -20.344 10.742 -3.725 1 94 233 GLU B O 1
ATOM 3628 N N . ARG B 1 234 ? -18.203 10.352 -3.15 1 94.44 234 ARG B N 1
ATOM 3629 C CA . ARG B 1 234 ? -18.531 9.328 -2.164 1 94.44 234 ARG B CA 1
ATOM 3630 C C . ARG B 1 234 ? -19.312 9.922 -0.997 1 94.44 234 ARG B C 1
ATOM 3632 O O . ARG B 1 234 ? -20.172 9.25 -0.414 1 94.44 234 ARG B O 1
ATOM 3639 N N . MET B 1 235 ? -19.047 11.172 -0.63 1 92.19 235 MET B N 1
ATOM 3640 C CA . MET B 1 235 ? -19.719 11.828 0.481 1 92.19 235 MET B CA 1
ATOM 3641 C C . MET B 1 235 ? -21.234 11.836 0.258 1 92.19 235 MET B C 1
ATOM 3643 O O . MET B 1 235 ? -22 11.852 1.217 1 92.19 235 MET B O 1
ATOM 3647 N N . LYS B 1 236 ? -21.625 11.766 -1.01 1 91.69 236 LYS B N 1
ATOM 3648 C CA . LYS B 1 236 ? -23.031 11.828 -1.356 1 91.69 236 LYS B CA 1
ATOM 3649 C C . LYS B 1 236 ? -23.641 10.43 -1.484 1 91.69 236 LYS B C 1
ATOM 3651 O O . LYS B 1 236 ? -24.828 10.281 -1.737 1 91.69 236 LYS B O 1
ATOM 3656 N N . SER B 1 237 ? -22.828 9.438 -1.32 1 93.62 237 SER B N 1
ATOM 3657 C CA . SER B 1 237 ? -23.266 8.062 -1.501 1 93.62 237 SER B CA 1
ATOM 3658 C C . SER B 1 237 ? -24.094 7.578 -0.305 1 93.62 237 SER B C 1
ATOM 3660 O O . SER B 1 237 ? -23.922 8.086 0.807 1 93.62 237 SER B O 1
ATOM 3662 N N . GLN B 1 238 ? -24.891 6.566 -0.478 1 94.38 238 GLN B N 1
ATOM 3663 C CA . GLN B 1 238 ? -25.656 5.938 0.591 1 94.38 238 GLN B CA 1
ATOM 3664 C C . GLN B 1 238 ? -24.734 5.309 1.633 1 94.38 238 GLN B C 1
ATOM 3666 O O . GLN B 1 238 ? -25.031 5.352 2.83 1 94.38 238 GLN B O 1
ATOM 3671 N N . GLU B 1 239 ? -23.641 4.762 1.147 1 93.81 239 GLU B N 1
ATOM 3672 C CA . GLU B 1 239 ? -22.672 4.156 2.062 1 93.81 239 GLU B CA 1
ATOM 3673 C C . GLU B 1 239 ? -22.141 5.184 3.061 1 93.81 239 GLU B C 1
ATOM 3675 O O . GLU B 1 239 ? -22.109 4.922 4.266 1 93.81 239 GLU B O 1
ATOM 3680 N N . ALA B 1 240 ? -21.797 6.293 2.568 1 92.19 240 ALA B N 1
ATOM 3681 C CA . ALA B 1 240 ? -21.203 7.316 3.422 1 92.19 240 ALA B CA 1
ATOM 3682 C C . ALA B 1 240 ? -22.25 7.941 4.344 1 92.19 240 ALA B C 1
ATOM 3684 O O . ALA B 1 240 ? -22 8.102 5.543 1 92.19 240 ALA B O 1
ATOM 3685 N N . ILE B 1 241 ? -23.359 8.258 3.789 1 91.69 241 ILE B N 1
ATOM 3686 C CA . ILE B 1 241 ? -24.438 8.844 4.578 1 91.69 241 ILE B CA 1
ATOM 3687 C C . ILE B 1 241 ? -24.812 7.898 5.711 1 91.69 241 ILE B C 1
ATOM 3689 O O . ILE B 1 241 ? -24.984 8.32 6.855 1 91.69 241 ILE B O 1
ATOM 3693 N N . GLY B 1 242 ? -24.953 6.633 5.367 1 91.88 242 GLY B N 1
ATOM 3694 C CA . GLY B 1 242 ? -25.266 5.637 6.383 1 91.88 242 GLY B CA 1
ATOM 3695 C C . GLY B 1 242 ? -24.188 5.531 7.453 1 91.88 242 GLY B C 1
ATOM 3696 O O . GLY B 1 242 ? -24.5 5.465 8.641 1 91.88 242 GLY B O 1
ATOM 3697 N N . ALA B 1 243 ? -22.984 5.512 7.02 1 89.62 243 ALA B N 1
ATOM 3698 C CA . ALA B 1 243 ? -21.859 5.395 7.945 1 89.62 243 ALA B CA 1
ATOM 3699 C C . ALA B 1 243 ? -21.781 6.602 8.875 1 89.62 243 ALA B C 1
ATOM 3701 O O . ALA B 1 243 ? -21.562 6.453 10.078 1 89.62 243 ALA B O 1
ATOM 3702 N N . PHE B 1 244 ? -21.953 7.781 8.359 1 87 244 PHE B N 1
ATOM 3703 C CA . PHE B 1 244 ? -21.922 8.992 9.164 1 87 244 PHE B CA 1
ATOM 3704 C C . PHE B 1 244 ? -23.078 9.016 10.164 1 87 244 PHE B C 1
ATOM 3706 O O . PHE B 1 244 ? -22.906 9.422 11.312 1 87 244 PHE B O 1
ATOM 3713 N N . THR B 1 245 ? -24.172 8.562 9.688 1 87.56 245 THR B N 1
ATOM 3714 C CA . THR B 1 245 ? -25.344 8.492 10.562 1 87.56 245 THR B CA 1
ATOM 3715 C C . THR B 1 245 ? -25.078 7.57 11.75 1 87.56 245 THR B C 1
ATOM 3717 O O . THR B 1 245 ? -25.344 7.926 12.898 1 87.56 245 THR B O 1
ATOM 3720 N N . ARG B 1 246 ? -24.469 6.457 11.477 1 87.06 246 ARG B N 1
ATOM 3721 C CA . ARG B 1 246 ? -24.141 5.504 12.531 1 87.06 246 ARG B CA 1
ATOM 3722 C C . ARG B 1 246 ? -23.078 6.07 13.469 1 87.06 246 ARG B C 1
ATOM 3724 O O . ARG B 1 246 ? -23.156 5.895 14.68 1 87.06 246 ARG B O 1
ATOM 3731 N N . PHE B 1 247 ? -22.141 6.711 12.883 1 82 247 PHE B N 1
ATOM 3732 C CA . PHE B 1 247 ? -21.062 7.289 13.664 1 82 247 PHE B CA 1
ATOM 3733 C C . PHE B 1 247 ? -21.594 8.32 14.648 1 82 247 PHE B C 1
ATOM 3735 O O . PHE B 1 247 ? -21.219 8.32 15.828 1 82 247 PHE B O 1
ATOM 3742 N N . PHE B 1 248 ? -22.516 9.117 14.258 1 82.44 248 PHE B N 1
ATOM 3743 C CA . PHE B 1 248 ? -23.078 10.172 15.094 1 82.44 248 PHE B CA 1
ATOM 3744 C C . PHE B 1 248 ? -24.031 9.594 16.125 1 82.44 248 PHE B C 1
ATOM 3746 O O . PHE B 1 248 ? -24.156 10.133 17.234 1 82.44 248 PHE B O 1
ATOM 3753 N N . GLN B 1 249 ? -24.609 8.523 15.766 1 83.94 249 GLN B N 1
ATOM 3754 C CA . GLN B 1 249 ? -25.516 7.871 16.703 1 83.94 249 GLN B CA 1
ATOM 3755 C C . GLN B 1 249 ? -24.734 7.219 17.844 1 83.94 249 GLN B C 1
ATOM 3757 O O . GLN B 1 249 ? -25.172 7.25 19 1 83.94 249 GLN B O 1
ATOM 3762 N N . ARG B 1 250 ? -23.609 6.656 17.531 1 75.75 250 ARG B N 1
ATOM 3763 C CA . ARG B 1 250 ? -22.781 6.012 18.531 1 75.75 250 ARG B CA 1
ATOM 3764 C C . ARG B 1 250 ? -22.172 7.043 19.484 1 75.75 250 ARG B C 1
ATOM 3766 O O . ARG B 1 250 ? -22.016 6.781 20.672 1 75.75 250 ARG B O 1
ATOM 3773 N N . LYS B 1 251 ? -21.734 8.102 19.047 1 65.25 251 LYS B N 1
ATOM 3774 C CA . LYS B 1 251 ? -21.094 9.141 19.859 1 65.25 251 LYS B CA 1
ATOM 3775 C C . LYS B 1 251 ? -22.109 9.789 20.797 1 65.25 251 LYS B C 1
ATOM 3777 O O . LYS B 1 251 ? -21.734 10.258 21.875 1 65.25 251 LYS B O 1
ATOM 3782 N N . LYS B 1 252 ? -23.453 9.891 20.5 1 63.94 252 LYS B N 1
ATOM 3783 C CA . LYS B 1 252 ? -24.5 10.445 21.359 1 63.94 252 LYS B CA 1
ATOM 3784 C C . LYS B 1 252 ? -24.891 9.461 22.453 1 63.94 252 LYS B C 1
ATOM 3786 O O . LYS B 1 252 ? -25.391 9.859 23.5 1 63.94 252 LYS B O 1
ATOM 3791 N N . GLY B 1 253 ? -24.688 8.18 22.203 1 53.12 253 GLY B N 1
ATOM 3792 C CA . GLY B 1 253 ? -25.094 7.238 23.234 1 53.12 253 GLY B CA 1
ATOM 3793 C C . GLY B 1 253 ? -23.938 6.762 24.094 1 53.12 253 GLY B C 1
ATOM 3794 O O . GLY B 1 253 ? -24.062 6.66 25.312 1 53.12 253 GLY B O 1
#

Foldseek 3Di:
DPPQWDWDDDLLEIEIEGHDVVQLSADALVSLLVLLVNQVVSQPPNSRQEYEYAHAFAGRHQYHPPVRVVVQLPPPPLPLPCGSNLSSLLSLLPRLHAYEYQGHAEQEACSQLSLLSHDAYEYEQRYKYWRCQVLLQFFHASLCVPRVCVQQNDVVSCCGGHVGDMDGQVRVVVSGSHVYYHHTRCRVVVRVVVSNVSVVDDRVVSSVVVCVVDPHSVVSSVSNVVRSVRRSVSCPDPSNVVSVVVVVVVVVD/DPPQWDWDDDLLEIEIEGHDVVQLSADALVSLLVLLCNQVVSQPPNSHQEYEYAHAFAGRHQYHPPVRVVVQLPDPPLPLPCGSNLSSLLSLLPRLHAYEYQGHAEQEACSQLSLLSHDAYEYEQRYKYWRCQVLLQFFHASLCVPSLCVQQNDVVSCCGGPVGDMDGQVRCVVSGSHVYYHHTRCRVVVRVVVVNVSVPDDRVCSSVVVCVVDDHSVVSSVSNVVRSVRRSVSCPDPSNVVSVVVVVVVVVD